Protein 4Q62 (pdb70)

B-factor: mean 26.32, std 17.48, range [6.38, 104.96]

Structure (mmCIF, N/CA/C/O backbone):
data_4Q62
#
_entry.id   4Q62
#
_cell.length_a   88.765
_cell.length_b   97.470
_cell.length_c   57.240
_cell.angle_alpha   90.00
_cell.angle_beta   112.54
_cell.angle_gamma   90.00
#
_symmetry.space_group_name_H-M   'C 1 2 1'
#
loop_
_entity.id
_entity.type
_entity.pdbx_description
1 polymer 'Leucine-rich repeat-and coiled coil-containing protein'
2 non-polymer 'SULFATE ION'
3 non-polymer 1,2-ETHANEDIOL
4 water w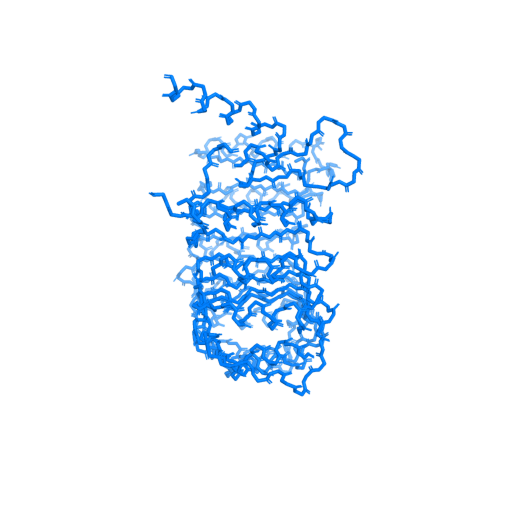ater
#
loop_
_atom_site.group_PDB
_atom_site.id
_atom_site.type_symbol
_atom_site.label_atom_id
_atom_site.label_alt_id
_atom_site.label_comp_id
_atom_site.label_asym_id
_atom_site.label_entity_id
_atom_site.label_seq_id
_atom_site.pdbx_PDB_ins_code
_atom_site.Cartn_x
_atom_site.Cartn_y
_atom_site.Cartn_z
_atom_site.occupancy
_atom_site.B_iso_or_equiv
_atom_site.auth_seq_id
_atom_site.auth_comp_id
_atom_site.auth_asym_id
_atom_site.auth_atom_id
_atom_site.pdbx_PDB_model_num
ATOM 1 N N . GLN A 1 6 ? -1.812 124.388 6.566 1.00 69.30 3 GLN A N 1
ATOM 2 C CA . GLN A 1 6 ? -1.245 125.047 5.392 1.00 71.34 3 GLN A CA 1
ATOM 3 C C . GLN A 1 6 ? -2.252 125.069 4.244 1.00 67.72 3 GLN A C 1
ATOM 4 O O . GLN A 1 6 ? -2.208 125.948 3.377 1.00 67.74 3 GLN A O 1
ATOM 10 N N . HIS A 1 7 ? -3.153 124.090 4.244 1.00 63.11 4 HIS A N 1
ATOM 11 C CA . HIS A 1 7 ? -4.260 124.066 3.298 1.00 59.47 4 HIS A CA 1
ATOM 12 C C . HIS A 1 7 ? -5.583 124.134 4.056 1.00 48.39 4 HIS A C 1
ATOM 13 O O . HIS A 1 7 ? -6.640 123.785 3.525 1.00 45.79 4 HIS A O 1
ATOM 20 N N . GLN A 1 8 ? -5.511 124.597 5.300 1.00 41.79 5 GLN A N 1
ATOM 21 C CA . GLN A 1 8 ? -6.676 124.635 6.174 1.00 36.63 5 GLN A CA 1
ATOM 22 C C . GLN A 1 8 ? -6.824 125.991 6.854 1.00 31.10 5 GLN A C 1
ATOM 23 O O . GLN A 1 8 ? -5.836 126.621 7.228 1.00 31.16 5 GLN A O 1
ATOM 29 N N . VAL A 1 9 ? -8.069 126.437 6.987 1.00 24.83 6 VAL A N 1
ATOM 30 C CA . VAL A 1 9 ? -8.415 127.563 7.841 1.00 20.37 6 VAL A CA 1
ATOM 31 C C . VAL A 1 9 ? -9.186 126.982 9.021 1.00 18.30 6 VAL A C 1
ATOM 32 O O . VAL A 1 9 ? -10.165 126.257 8.830 1.00 17.35 6 VAL A O 1
ATOM 36 N N . LYS A 1 10 ? -8.718 127.255 10.235 1.00 20.78 7 LYS A N 1
ATOM 37 C CA . LYS A 1 10 ? -9.367 126.744 11.439 1.00 23.68 7 LYS A CA 1
ATOM 38 C C . LYS A 1 10 ? -9.654 127.883 12.420 1.00 25.44 7 LYS A C 1
ATOM 39 O O . LYS A 1 10 ? -8.737 128.556 12.888 1.00 29.67 7 LYS A O 1
ATOM 45 N N . LEU A 1 11 ? -10.933 128.105 12.712 1.00 19.30 8 LEU A N 1
ATOM 46 C CA . LEU A 1 11 ? -11.347 129.236 13.526 1.00 22.50 8 LEU A CA 1
ATOM 47 C C . LEU A 1 11 ? -12.507 128.810 14.386 1.00 19.04 8 LEU A C 1
ATOM 48 O O . LEU A 1 11 ? -13.380 128.095 13.923 1.00 22.88 8 LEU A O 1
ATOM 53 N N . VAL A 1 12 ? -12.516 129.251 15.636 1.00 20.59 9 VAL A N 1
ATOM 54 C CA . VAL A 1 12 ? -13.715 129.163 16.454 1.00 21.02 9 VAL A CA 1
ATOM 55 C C . VAL A 1 12 ? -14.330 130.559 16.481 1.00 23.14 9 VAL A C 1
ATOM 56 O O . VAL A 1 12 ? -13.692 131.526 16.901 1.00 26.80 9 VAL A O 1
ATOM 60 N N . LEU A 1 13 ? -15.556 130.676 15.987 1.00 19.04 10 LEU A N 1
ATOM 61 C CA . LEU A 1 13 ? -16.230 131.966 15.974 1.00 17.76 10 LEU A CA 1
ATOM 62 C C . LEU A 1 13 ? -17.174 131.985 17.169 1.00 18.28 10 LEU A C 1
ATOM 63 O O . LEU A 1 13 ? -18.093 131.174 17.250 1.00 18.30 10 LEU A O 1
ATOM 68 N N . LYS A 1 14 ? -16.930 132.905 18.094 1.00 23.46 11 LYS A N 1
ATOM 69 C CA . LYS A 1 14 ? -17.543 132.852 19.424 1.00 29.31 11 LYS A CA 1
ATOM 70 C C . LYS A 1 14 ? -18.870 133.595 19.548 1.00 28.45 11 LYS A C 1
ATOM 71 O O . LYS A 1 14 ? -19.659 133.292 20.433 1.00 29.79 11 LYS A O 1
ATOM 77 N N . THR A 1 15 ? -19.105 134.568 18.672 1.00 22.54 12 THR A N 1
ATOM 78 C CA . THR A 1 15 ? -20.361 135.315 18.666 1.00 25.19 12 THR A CA 1
ATOM 79 C C . THR A 1 15 ? -20.976 135.370 17.267 1.00 28.29 12 THR A C 1
ATOM 80 O O . THR A 1 15 ? -20.277 135.206 16.257 1.00 25.37 12 THR A O 1
ATOM 84 N N . SER A 1 16 ? -22.283 135.613 17.212 1.00 27.02 13 SER A N 1
ATOM 85 C CA . SER A 1 16 ? -22.968 135.829 15.941 1.00 28.27 13 SER A CA 1
ATOM 86 C C . SER A 1 16 ? -22.322 136.975 15.181 1.00 26.42 13 SER A C 1
ATOM 87 O O . SER A 1 16 ? -22.204 136.939 13.951 1.00 24.51 13 SER A O 1
ATOM 90 N N . GLN A 1 17 ? -21.901 137.998 15.914 1.00 23.80 14 GLN A N 1
ATOM 91 C CA . GLN A 1 17 ? -21.287 139.156 15.273 1.00 26.30 14 GLN A CA 1
ATOM 92 C C . GLN A 1 17 ? -19.931 138.791 14.651 1.00 24.07 14 GLN A C 1
ATOM 93 O O . GLN A 1 17 ? -19.601 139.263 13.566 1.00 24.19 14 GLN A O 1
ATOM 99 N N . ASP A 1 18 ? -19.166 137.931 15.319 1.00 24.24 15 ASP A N 1
ATOM 100 C CA . ASP A 1 18 ? -17.923 137.412 14.737 1.00 26.09 15 ASP A CA 1
ATOM 101 C C . ASP A 1 18 ? -18.181 136.523 13.517 1.00 25.03 15 ASP A C 1
ATOM 102 O O . ASP A 1 18 ? -17.397 136.514 12.564 1.00 17.66 15 ASP A O 1
ATOM 107 N N . ILE A 1 19 ? -19.290 135.791 13.542 1.00 17.43 16 ILE A N 1
ATOM 108 C CA . ILE A 1 19 ? -19.715 135.020 12.380 1.00 19.84 16 ILE A CA 1
ATOM 109 C C . ILE A 1 19 ? -19.978 135.925 11.174 1.00 22.16 16 ILE A C 1
ATOM 110 O O . ILE A 1 19 ? -19.534 135.626 10.061 1.00 19.06 16 ILE A O 1
ATOM 115 N N . GLN A 1 20 ? -20.670 137.049 11.387 1.00 18.99 17 GLN A N 1
ATOM 116 C CA . GLN A 1 20 ? -20.918 137.972 10.284 1.00 20.02 17 GLN A CA 1
ATOM 117 C C . GLN A 1 20 ? -19.618 138.568 9.751 1.00 20.21 17 GLN A C 1
ATOM 118 O O . GLN A 1 20 ? -19.491 138.765 8.549 1.00 20.66 17 GLN A O 1
ATOM 124 N N . LEU A 1 21 ? -18.664 138.850 10.640 1.00 20.02 18 LEU A N 1
ATOM 125 C CA . LEU A 1 21 ? -17.356 139.361 10.218 1.00 20.28 18 LEU A CA 1
ATOM 126 C C . LEU A 1 21 ? -16.637 138.329 9.358 1.00 19.50 18 LEU A C 1
ATOM 127 O O . LEU A 1 21 ? -16.076 138.652 8.301 1.00 19.99 18 LEU A O 1
ATOM 132 N N . PHE A 1 22 ? -16.656 137.083 9.815 1.00 18.39 19 PHE A N 1
ATOM 133 C CA . PHE A 1 22 ? -16.074 135.999 9.039 1.00 17.67 19 PHE A CA 1
ATOM 134 C C . PHE A 1 22 ? -16.752 135.850 7.683 1.00 18.94 19 PHE A C 1
ATOM 135 O O . PHE A 1 22 ? -16.078 135.717 6.672 1.00 18.61 19 PHE A O 1
ATOM 143 N N . LEU A 1 23 ? -18.082 135.836 7.672 1.00 18.24 20 LEU A N 1
ATOM 144 C CA . LEU A 1 23 ? -18.833 135.732 6.424 1.00 18.81 20 LEU A CA 1
ATOM 145 C C . LEU A 1 23 ? -18.496 136.873 5.460 1.00 24.66 20 LEU A C 1
ATOM 146 O O . LEU A 1 23 ? -18.387 136.655 4.252 1.00 20.42 20 LEU A O 1
ATOM 151 N N . ASN A 1 24 ? -18.328 138.080 5.996 1.00 25.42 21 ASN A N 1
ATOM 152 C CA . ASN A 1 24 ? -17.900 139.218 5.188 1.00 28.13 21 ASN A CA 1
ATOM 153 C C . ASN A 1 24 ? -16.568 138.954 4.505 1.00 28.09 21 ASN A C 1
ATOM 154 O O . ASN A 1 24 ? -16.403 139.231 3.310 1.00 23.27 21 ASN A O 1
ATOM 159 N N . ALA A 1 25 ? -15.620 138.417 5.268 1.00 20.89 22 ALA A N 1
ATOM 160 C CA . ALA A 1 25 ? -14.304 138.090 4.731 1.00 25.90 22 ALA A CA 1
ATOM 161 C C . ALA A 1 25 ? -14.420 136.999 3.662 1.00 24.53 22 ALA A C 1
ATOM 162 O O . ALA A 1 25 ? -13.738 137.058 2.636 1.00 21.09 22 ALA A O 1
ATOM 164 N N . LEU A 1 26 ? -15.302 136.026 3.903 1.00 19.62 23 LEU A N 1
ATOM 165 C CA . LEU A 1 26 ? -15.528 134.913 2.973 1.00 24.94 23 LEU A CA 1
ATOM 166 C C . LEU A 1 26 ? -16.085 135.390 1.634 1.00 22.33 23 LEU A C 1
ATOM 167 O O . LEU A 1 26 ? -15.727 134.857 0.573 1.00 20.84 23 LEU A O 1
ATOM 172 N N A ARG A 1 27 ? -16.956 136.395 1.689 0.39 25.49 24 ARG A N 1
ATOM 173 N N B ARG A 1 27 ? -16.956 136.394 1.689 0.61 21.43 24 ARG A N 1
ATOM 174 C CA A ARG A 1 27 ? -17.647 136.889 0.501 0.39 27.91 24 ARG A CA 1
ATOM 175 C CA B ARG A 1 27 ? -17.650 136.889 0.505 0.61 27.78 24 ARG A CA 1
ATOM 176 C C A ARG A 1 27 ? -16.762 137.695 -0.448 0.39 29.17 24 ARG A C 1
ATOM 177 C C B ARG A 1 27 ? -16.785 137.739 -0.429 0.61 29.31 24 ARG A C 1
ATOM 178 O O A ARG A 1 27 ? -17.146 137.928 -1.595 0.39 30.20 24 ARG A O 1
ATOM 179 O O B ARG A 1 27 ? -17.206 138.045 -1.546 0.61 30.14 24 ARG A O 1
ATOM 194 N N . ASP A 1 28 ? -15.602 138.134 0.036 1.00 23.78 25 ASP A N 1
ATOM 195 C CA . ASP A 1 28 ? -14.675 138.944 -0.771 1.00 28.76 25 ASP A CA 1
ATOM 196 C C . ASP A 1 28 ? -14.365 138.239 -2.099 1.00 28.32 25 ASP A C 1
ATOM 197 O O . ASP A 1 28 ? -13.957 137.073 -2.093 1.00 24.50 25 ASP A O 1
ATOM 202 N N . SER A 1 29 ? -14.564 138.940 -3.223 1.00 27.07 26 SER A N 1
ATOM 203 C CA . SER A 1 29 ? -14.433 138.321 -4.551 1.00 31.52 26 SER A CA 1
ATOM 204 C C . SER A 1 29 ? -13.055 137.724 -4.780 1.00 33.10 26 SER A C 1
ATOM 205 O O . SER A 1 29 ? -12.909 136.778 -5.556 1.00 36.01 26 SER A O 1
ATOM 208 N N . ARG A 1 30 ? -12.053 138.292 -4.117 1.00 30.52 27 ARG A N 1
ATOM 209 C CA . ARG A 1 30 ? -10.667 137.871 -4.275 1.00 33.99 27 ARG A CA 1
ATOM 210 C C . ARG A 1 30 ? -10.424 136.436 -3.790 1.00 40.37 27 ARG A C 1
ATOM 211 O O . ARG A 1 30 ? -9.424 135.815 -4.169 1.00 44.26 27 ARG A O 1
ATOM 219 N N . ASN A 1 31 ? -11.345 135.906 -2.980 1.00 38.35 28 ASN A N 1
ATOM 220 C CA . ASN A 1 31 ? -11.258 134.523 -2.510 1.00 37.82 28 ASN A CA 1
ATOM 221 C C . ASN A 1 31 ? -11.810 133.498 -3.495 1.00 39.37 28 ASN A C 1
ATOM 222 O O . ASN A 1 31 ? -11.534 132.304 -3.369 1.00 35.19 28 ASN A O 1
ATOM 227 N N . HIS A 1 32 ? -12.606 133.951 -4.459 1.00 41.83 29 HIS A N 1
ATOM 228 C CA . HIS A 1 32 ? -13.285 133.028 -5.368 1.00 47.86 29 HIS A CA 1
ATOM 229 C C . HIS A 1 32 ? -12.326 132.053 -6.061 1.00 49.55 29 HIS A C 1
ATOM 230 O O . HIS A 1 32 ? -12.698 130.907 -6.342 1.00 46.40 29 HIS A O 1
ATOM 237 N N . GLY A 1 33 ? -11.089 132.493 -6.297 1.00 48.93 30 GLY A N 1
ATOM 238 C CA . GLY A 1 33 ? -10.117 131.674 -7.002 1.00 49.51 30 GLY A CA 1
ATOM 239 C C . GLY A 1 33 ? -9.180 130.812 -6.165 1.00 48.71 30 GLY A C 1
ATOM 240 O O . GLY A 1 33 ? -8.412 130.030 -6.727 1.00 49.95 30 GLY A O 1
ATOM 241 N N . ILE A 1 34 ? -9.232 130.939 -4.839 1.00 46.58 31 ILE A N 1
ATOM 242 C CA . ILE A 1 34 ? -8.306 130.207 -3.965 1.00 46.79 31 ILE A CA 1
ATOM 243 C C . ILE A 1 34 ? -8.284 128.704 -4.244 1.00 46.91 31 ILE A C 1
ATOM 244 O O . ILE A 1 34 ? -9.321 128.088 -4.501 1.00 44.14 31 ILE A O 1
ATOM 249 N N . SER A 1 35 ? -7.090 128.126 -4.197 1.00 47.90 32 SER A N 1
ATOM 250 C CA . SER A 1 35 ? -6.923 126.697 -4.424 1.00 49.70 32 SER A CA 1
ATOM 251 C C . SER A 1 35 ? -6.068 126.086 -3.321 1.00 47.81 32 SER A C 1
ATOM 252 O O . SER A 1 35 ? -6.197 124.898 -3.005 1.00 47.64 32 SER A O 1
ATOM 255 N N . SER A 1 36 ? -5.199 126.910 -2.739 1.00 45.55 33 SER A N 1
ATOM 256 C CA . SER A 1 36 ? -4.310 126.468 -1.674 1.00 45.45 33 SER A CA 1
ATOM 257 C C . SER A 1 36 ? -5.088 126.070 -0.422 1.00 43.98 33 SER A C 1
ATOM 258 O O . SER A 1 36 ? -4.741 125.107 0.259 1.00 46.04 33 SER A O 1
ATOM 261 N N . LEU A 1 37 ? -6.147 126.809 -0.125 1.00 41.38 34 LEU A N 1
ATOM 262 C CA . LEU A 1 37 ? -6.987 126.485 1.019 1.00 43.76 34 LEU A CA 1
ATOM 263 C C . LEU A 1 37 ? -8.141 125.600 0.564 1.00 38.74 34 LEU A C 1
ATOM 264 O O . LEU A 1 37 ? -9.018 126.038 -0.174 1.00 44.88 34 LEU A O 1
ATOM 269 N N . SER A 1 38 ? -8.131 124.344 0.988 1.00 28.80 35 SER A N 1
ATOM 270 C CA . SER A 1 38 ? -9.125 123.404 0.497 1.00 24.17 35 SER A CA 1
ATOM 271 C C . SER A 1 38 ? -10.053 122.926 1.609 1.00 21.14 35 SER A C 1
ATOM 272 O O . SER A 1 38 ? -11.016 122.203 1.345 1.00 22.94 35 SER A O 1
ATOM 275 N N . GLU A 1 39 ? -9.756 123.329 2.844 1.00 19.18 36 GLU A N 1
ATOM 276 C CA . GLU A 1 39 ? -10.547 122.906 4.000 1.00 17.74 36 GLU A CA 1
ATOM 277 C C . GLU A 1 39 ? -10.818 124.034 4.987 1.00 18.53 36 GLU A C 1
ATOM 278 O O . GLU A 1 39 ? -9.920 124.810 5.335 1.00 18.77 36 GLU A O 1
ATOM 284 N N . LEU A 1 40 ? -12.062 124.101 5.447 1.00 14.08 37 LEU A N 1
ATOM 285 C CA . LEU A 1 40 ? -12.474 125.094 6.424 1.00 13.21 37 LEU A CA 1
ATOM 286 C C . LEU A 1 40 ? -12.983 124.352 7.642 1.00 12.16 37 LEU A C 1
ATOM 287 O O . LEU A 1 40 ? -13.849 123.482 7.527 1.00 12.71 37 LEU A O 1
ATOM 292 N N . ASP A 1 41 ? -12.421 124.677 8.803 1.00 11.00 38 ASP A N 1
ATOM 293 C CA . ASP A 1 41 ? -12.779 124.026 10.060 1.00 13.40 38 ASP A CA 1
ATOM 294 C C . ASP A 1 41 ? -13.332 125.073 11.007 1.00 11.91 38 ASP A C 1
ATOM 295 O O . ASP A 1 41 ? -12.577 125.871 11.553 1.00 13.42 38 ASP A O 1
ATOM 300 N N . LEU A 1 42 ? -14.645 125.058 11.203 1.00 10.86 39 LEU A N 1
ATOM 301 C CA . LEU A 1 42 ? -15.298 125.998 12.101 1.00 10.95 39 LEU A CA 1
ATOM 302 C C . LEU A 1 42 ? -15.850 125.276 13.323 1.00 13.94 39 LEU A C 1
ATOM 303 O O . LEU A 1 42 ? -16.823 125.726 13.927 1.00 13.34 39 LEU A O 1
ATOM 308 N N . SER A 1 43 ? -15.224 124.156 13.683 1.00 11.64 40 SER A N 1
ATOM 309 C CA . SER A 1 43 ? -15.670 123.360 14.822 1.00 12.54 40 SER A CA 1
ATOM 310 C C . SER A 1 43 ? -15.775 124.211 16.090 1.00 13.39 40 SER A C 1
ATOM 311 O O . SER A 1 43 ? -15.003 125.152 16.268 1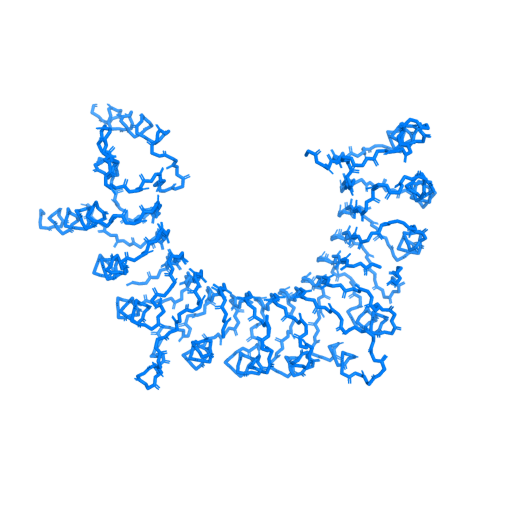.00 14.88 40 SER A O 1
ATOM 314 N N . ASP A 1 44 ? -16.745 123.866 16.937 1.00 11.94 41 ASP A N 1
ATOM 315 C CA . ASP A 1 44 ? -17.067 124.572 18.191 1.00 17.83 41 ASP A CA 1
ATOM 316 C C . ASP A 1 44 ? -17.827 125.890 18.011 1.00 18.73 41 ASP A C 1
ATOM 317 O O . ASP A 1 44 ? -18.117 126.581 18.987 1.00 20.63 41 ASP A O 1
ATOM 322 N N . THR A 1 45 ? -18.147 126.239 16.770 1.00 16.97 42 THR A N 1
ATOM 323 C CA . THR A 1 45 ? -18.930 127.446 16.502 1.00 18.76 42 THR A CA 1
ATOM 324 C C . THR A 1 45 ? -20.430 127.114 16.595 1.00 21.04 42 THR A C 1
ATOM 325 O O . THR A 1 45 ? -20.869 126.089 16.081 1.00 19.40 42 THR A O 1
ATOM 329 N N A ARG A 1 46 ? -21.211 127.974 17.245 0.58 18.33 43 ARG A N 1
ATOM 330 N N B ARG A 1 46 ? -21.198 127.969 17.262 0.42 18.80 43 ARG A N 1
ATOM 331 C CA A ARG A 1 46 ? -22.659 127.766 17.334 0.58 20.98 43 ARG A CA 1
ATOM 332 C CA B ARG A 1 46 ? -22.644 127.796 17.324 0.42 21.06 43 ARG A CA 1
ATOM 333 C C A ARG A 1 46 ? -23.411 128.660 16.346 0.58 23.03 43 ARG A C 1
ATOM 334 C C B ARG A 1 46 ? -23.300 128.665 16.258 0.42 23.03 43 ARG A C 1
ATOM 335 O O A ARG A 1 46 ? -23.409 129.883 16.475 0.58 25.73 43 ARG A O 1
ATOM 336 O O B ARG A 1 46 ? -23.113 129.881 16.235 0.42 25.38 43 ARG A O 1
ATOM 351 N N . PHE A 1 47 ? -24.059 128.037 15.369 1.00 22.62 44 PHE A N 1
ATOM 352 C CA . PHE A 1 47 ? -24.672 128.751 14.253 1.00 24.48 44 PHE A CA 1
ATOM 353 C C . PHE A 1 47 ? -26.178 128.891 14.411 1.00 30.01 44 PHE A C 1
ATOM 354 O O . PHE A 1 47 ? -26.817 128.057 15.046 1.00 31.34 44 PHE A O 1
ATOM 362 N N . THR A 1 48 ? -26.752 129.928 13.806 1.00 35.94 45 THR A N 1
ATOM 363 C CA . THR A 1 48 ? -28.188 129.907 13.538 1.00 41.58 45 THR A CA 1
ATOM 364 C C . THR A 1 48 ? -28.435 129.328 12.143 1.00 44.34 45 THR A C 1
ATOM 365 O O . THR A 1 48 ? -27.484 129.075 11.395 1.00 37.85 45 THR A O 1
ATOM 369 N N . ASN A 1 49 ? -29.702 129.113 11.795 1.00 48.16 46 ASN A N 1
ATOM 370 C CA . ASN A 1 49 ? -30.029 128.518 10.507 1.00 48.42 46 ASN A CA 1
ATOM 371 C C . ASN A 1 49 ? -29.609 129.427 9.365 1.00 43.87 46 ASN A C 1
ATOM 372 O O . ASN A 1 49 ? -29.042 128.973 8.364 1.00 35.67 46 ASN A O 1
ATOM 377 N N . GLN A 1 50 ? -29.877 130.717 9.531 1.00 43.71 47 GLN A N 1
ATOM 378 C CA . GLN A 1 50 ? -29.567 131.685 8.491 1.00 42.64 47 GLN A CA 1
ATOM 379 C C . GLN A 1 50 ? -28.058 131.910 8.353 1.00 33.44 47 GLN A C 1
ATOM 380 O O . GLN A 1 50 ? -27.556 132.063 7.241 1.00 28.59 47 GLN A O 1
ATOM 386 N N . GLU A 1 51 ? -27.342 131.914 9.477 1.00 28.59 48 GLU A N 1
ATOM 387 C CA . GLU A 1 51 ? -25.882 131.993 9.454 1.00 25.29 48 GLU A CA 1
ATOM 388 C C . GLU A 1 51 ? -25.313 130.826 8.657 1.00 20.44 48 GLU A C 1
ATOM 389 O O . GLU A 1 51 ? -24.374 130.982 7.872 1.00 20.31 48 GLU A O 1
ATOM 395 N N . LEU A 1 52 ? -25.911 129.660 8.846 1.00 17.10 49 LEU A N 1
ATOM 396 C CA . LEU A 1 52 ? -25.447 128.457 8.184 1.00 20.91 49 LEU A CA 1
ATOM 397 C C . LEU A 1 52 ? -25.804 128.504 6.705 1.00 21.87 49 LEU A C 1
ATOM 398 O O . LEU A 1 52 ? -24.991 128.151 5.847 1.00 23.07 49 LEU A O 1
ATOM 403 N N . SER A 1 53 ? -27.017 128.959 6.406 1.00 26.50 50 SER A N 1
ATOM 404 C CA . SER A 1 53 ? -27.443 129.104 5.023 1.00 27.93 50 SER A CA 1
ATOM 405 C C . SER A 1 53 ? -26.521 130.092 4.318 1.00 26.02 50 SER A C 1
ATOM 406 O O . SER A 1 53 ? -26.079 129.844 3.194 1.00 27.48 50 SER A O 1
ATOM 409 N N . ASP A 1 54 ? -26.218 131.199 4.994 1.00 19.85 51 ASP A N 1
ATOM 410 C CA . ASP A 1 54 ? -25.284 132.202 4.468 1.00 20.16 51 ASP A CA 1
ATOM 411 C C . ASP A 1 54 ? -23.867 131.640 4.268 1.00 19.05 51 ASP A C 1
ATOM 412 O O . ASP A 1 54 ? -23.179 131.987 3.305 1.00 19.78 51 ASP A O 1
ATOM 417 N N . LEU A 1 55 ? -23.443 130.762 5.169 1.00 18.27 52 LEU A N 1
ATOM 418 C CA . LEU A 1 55 ? -22.156 130.094 5.014 1.00 16.82 52 LEU A CA 1
ATOM 419 C C . LEU A 1 55 ? -22.145 129.259 3.734 1.00 17.21 52 LEU A C 1
ATOM 420 O O . LEU A 1 55 ? -21.200 129.317 2.947 1.00 17.31 52 LEU A O 1
ATOM 425 N N . VAL A 1 56 ? -23.209 128.488 3.542 1.00 17.99 53 VAL A N 1
ATOM 426 C CA . VAL A 1 56 ? -23.382 127.647 2.365 1.00 17.58 53 VAL A CA 1
ATOM 427 C C . VAL A 1 56 ? -23.358 128.472 1.079 1.00 18.89 53 VAL A C 1
ATOM 428 O O . VAL A 1 56 ? -22.716 128.102 0.093 1.00 20.61 53 VAL A O 1
ATOM 432 N N . THR A 1 57 ? -24.042 129.605 1.101 1.00 24.26 54 THR A N 1
ATOM 433 C CA . THR A 1 57 ? -24.055 130.491 -0.056 1.00 26.06 54 THR A CA 1
ATOM 434 C C . THR A 1 57 ? -22.663 131.038 -0.381 1.00 21.15 54 THR A C 1
ATOM 435 O O . THR A 1 57 ? -22.259 131.061 -1.541 1.00 25.04 54 THR A O 1
ATOM 439 N N . ALA A 1 58 ? -21.918 131.447 0.639 1.00 20.26 55 ALA A N 1
ATOM 440 C CA . ALA A 1 58 ? -20.556 131.929 0.420 1.00 20.15 55 ALA A CA 1
ATOM 441 C C . ALA A 1 58 ? -19.623 130.821 -0.080 1.00 21.01 55 ALA A C 1
ATOM 442 O O . ALA A 1 58 ? -18.829 131.042 -0.996 1.00 21.72 55 ALA A O 1
ATOM 444 N N . LEU A 1 59 ? -19.735 129.630 0.511 1.00 19.18 56 LEU A N 1
ATOM 445 C CA . LEU A 1 59 ? -18.884 128.503 0.134 1.00 18.63 56 LEU A CA 1
ATOM 446 C C . LEU A 1 59 ? -19.158 128.067 -1.299 1.00 18.68 56 LEU A C 1
ATOM 447 O O . LEU A 1 59 ? -18.245 127.686 -2.033 1.00 21.71 56 LEU A O 1
ATOM 452 N N . ASN A 1 60 ? -20.420 128.140 -1.699 1.00 19.51 57 ASN A N 1
ATOM 453 C CA . ASN A 1 60 ? -20.807 127.772 -3.048 1.00 26.21 57 ASN A CA 1
ATOM 454 C C . ASN A 1 60 ? -20.200 128.668 -4.129 1.00 27.72 57 ASN A C 1
ATOM 455 O O . ASN A 1 60 ? -20.200 128.309 -5.306 1.00 29.70 57 ASN A O 1
ATOM 460 N N . ASN A 1 61 ? -19.677 129.828 -3.735 1.00 24.30 58 ASN A N 1
ATOM 461 C CA . ASN A 1 61 ? -18.938 130.662 -4.675 1.00 25.53 58 ASN A CA 1
ATOM 462 C C . ASN A 1 61 ? -17.425 130.424 -4.614 1.00 26.33 58 ASN A C 1
ATOM 463 O O . ASN A 1 61 ? -16.656 131.095 -5.297 1.00 23.53 58 ASN A O 1
ATOM 468 N N . ILE A 1 62 ? -17.005 129.453 -3.810 1.00 26.36 59 ILE A N 1
ATOM 469 C CA . ILE A 1 62 ? -15.586 129.153 -3.635 1.00 24.41 59 ILE A CA 1
ATOM 470 C C . ILE A 1 62 ? -15.316 127.673 -3.917 1.00 24.35 59 ILE A C 1
ATOM 471 O O . ILE A 1 62 ? -15.261 126.855 -2.988 1.00 19.81 59 ILE A O 1
ATOM 476 N N . PRO A 1 63 ? -15.148 127.328 -5.206 1.00 24.66 60 PRO A N 1
ATOM 477 C CA . PRO A 1 63 ? -15.014 125.935 -5.654 1.00 25.00 60 PRO A CA 1
ATOM 478 C C . PRO A 1 63 ? -13.801 125.246 -5.040 1.00 19.73 60 PRO A C 1
ATOM 479 O O . PRO A 1 63 ? -13.804 124.029 -4.906 1.00 22.75 60 PRO A O 1
ATOM 483 N N . GLY A 1 64 ? -12.781 126.012 -4.667 1.00 23.50 61 GLY A N 1
ATOM 484 C CA . GLY A 1 64 ? -11.560 125.432 -4.133 1.00 25.00 61 GLY A CA 1
ATOM 485 C C . GLY A 1 64 ? -11.696 124.816 -2.747 1.00 24.07 61 GLY A C 1
ATOM 486 O O . GLY A 1 64 ? -10.878 123.987 -2.345 1.00 22.06 61 GLY A O 1
ATOM 487 N N . ILE A 1 65 ? -12.714 125.217 -1.997 1.00 16.95 62 ILE A N 1
ATOM 488 C CA . ILE A 1 65 ? -12.924 124.612 -0.677 1.00 15.62 62 ILE A CA 1
ATOM 489 C C . ILE A 1 65 ? -13.739 123.344 -0.840 1.00 18.15 62 ILE A C 1
ATOM 490 O O . ILE A 1 65 ? -14.902 123.391 -1.239 1.00 15.56 62 ILE A O 1
ATOM 495 N N . LYS A 1 66 ? -13.112 122.210 -0.534 1.00 14.52 63 LYS A N 1
ATOM 496 C CA . LYS A 1 66 ? -13.700 120.902 -0.802 1.00 17.06 63 LYS A CA 1
ATOM 497 C C . LYS A 1 66 ? -14.055 120.168 0.477 1.00 16.47 63 LYS A C 1
ATOM 498 O O . LYS A 1 66 ? -14.742 119.151 0.439 1.00 14.08 63 LYS A O 1
ATOM 504 N N . SER A 1 67 ? -13.552 120.672 1.598 1.00 12.50 64 SER A N 1
ATOM 505 C CA . SER A 1 67 ? -13.708 120.007 2.875 1.00 12.48 64 SER A CA 1
ATOM 506 C C . SER A 1 67 ? -14.201 120.980 3.948 1.00 12.34 64 SER A C 1
ATOM 507 O O . SER A 1 67 ? -13.664 122.075 4.100 1.00 11.57 64 SER A O 1
ATOM 510 N N . LEU A 1 68 ? -15.227 120.569 4.684 1.00 11.39 65 LEU A N 1
ATOM 511 C CA . LEU A 1 68 ? -15.816 121.413 5.720 1.00 10.65 65 LEU A CA 1
ATOM 512 C C . LEU A 1 68 ? -15.974 120.616 7.007 1.00 9.90 65 LEU A C 1
ATOM 513 O O . LEU A 1 68 ? -16.567 119.522 7.009 1.00 11.82 65 LEU A O 1
ATOM 518 N N . ARG A 1 69 ? -15.415 121.148 8.091 1.00 9.70 66 ARG A N 1
ATOM 519 C CA . ARG A 1 69 ? -15.536 120.529 9.416 1.00 15.24 66 ARG A CA 1
ATOM 520 C C . ARG A 1 69 ? -16.372 121.403 10.339 1.00 11.85 66 ARG A C 1
ATOM 521 O O . ARG A 1 69 ? -16.048 122.578 10.566 1.00 9.70 66 ARG A O 1
ATOM 529 N N . LEU A 1 70 ? -17.436 120.818 10.869 1.00 9.18 67 LEU A N 1
ATOM 530 C CA . LEU A 1 70 ? -18.325 121.490 11.797 1.00 11.44 67 LEU A CA 1
ATOM 531 C C . LEU A 1 70 ? -18.570 120.582 12.996 1.00 14.02 67 LEU A C 1
ATOM 532 O O . LEU A 1 70 ? -19.717 120.254 13.310 1.00 11.36 67 LEU A O 1
ATOM 537 N N . ASP A 1 71 ? -17.491 120.173 13.656 1.00 9.63 68 ASP A N 1
ATOM 538 C CA . ASP A 1 71 ? -17.600 119.298 14.813 1.00 10.57 68 ASP A CA 1
ATOM 539 C C . ASP A 1 71 ? -18.018 120.100 16.049 1.00 11.82 68 ASP A C 1
ATOM 540 O O . ASP A 1 71 ? -17.573 121.226 16.234 1.00 10.35 68 ASP A O 1
ATOM 545 N N . SER A 1 72 ? -18.872 119.518 16.885 1.00 11.00 69 SER A N 1
ATOM 546 C CA . SER A 1 72 ? -19.278 120.150 18.141 1.00 15.35 69 SER A CA 1
ATOM 547 C C . SER A 1 72 ? -19.888 121.526 17.919 1.00 12.90 69 SER A C 1
ATOM 548 O O . SER A 1 72 ? -19.558 122.462 18.633 1.00 11.93 69 SER A O 1
ATOM 551 N N . CYS A 1 73 ? -20.756 121.646 16.921 1.00 13.07 70 CYS A N 1
ATOM 552 C CA . CYS A 1 73 ? -21.364 122.927 16.581 1.00 12.76 70 CYS A CA 1
ATOM 553 C C . CYS A 1 73 ? -22.841 122.977 16.969 1.00 14.66 70 CYS A C 1
ATOM 554 O O . CYS A 1 73 ? -23.557 123.882 16.558 1.00 14.29 70 CYS A O 1
ATOM 557 N N . GLY A 1 74 ? -23.308 121.995 17.735 1.00 12.60 71 GLY A N 1
ATOM 558 C CA . GLY A 1 74 ? -24.699 121.997 18.165 1.00 13.75 71 GLY A CA 1
ATOM 559 C C . GLY A 1 74 ? -25.684 121.774 17.028 1.00 15.88 71 GLY A C 1
ATOM 560 O O . GLY A 1 74 ? -26.854 122.141 17.142 1.00 16.54 71 GLY A O 1
ATOM 561 N N . LEU A 1 75 ? -25.226 121.135 15.947 1.00 12.85 72 LEU A N 1
ATOM 562 C CA . LEU A 1 75 ? -26.028 120.996 14.728 1.00 12.32 72 LEU A CA 1
ATOM 563 C C . LEU A 1 75 ? -27.168 119.990 14.848 1.00 15.44 72 LEU A C 1
ATOM 564 O O . LEU A 1 75 ? -27.028 118.951 15.501 1.00 15.20 72 LEU A O 1
ATOM 569 N N . LYS A 1 76 ? -28.290 120.309 14.205 1.00 17.57 73 LYS A N 1
ATOM 570 C CA . LYS A 1 76 ? -29.485 119.466 14.222 1.00 18.32 73 LYS A CA 1
ATOM 571 C C . LYS A 1 76 ? -29.807 118.956 12.829 1.00 18.24 73 LYS A C 1
ATOM 572 O O . LYS A 1 76 ? -29.168 119.357 11.857 1.00 17.28 73 LYS A O 1
ATOM 578 N N . ASP A 1 77 ? -30.804 118.082 12.723 1.00 16.50 74 ASP A N 1
ATOM 579 C CA . ASP A 1 77 ? -31.197 117.560 11.419 1.00 15.68 74 ASP A CA 1
ATOM 580 C C . ASP A 1 77 ? -31.545 118.680 10.435 1.00 16.51 74 ASP A C 1
ATOM 581 O O . ASP A 1 77 ? -31.169 118.618 9.265 1.00 19.04 74 ASP A O 1
ATOM 586 N N . SER A 1 78 ? -32.245 119.705 10.909 1.00 24.54 75 SER A N 1
ATOM 587 C CA . SER A 1 78 ? -32.596 120.839 10.045 1.00 24.46 75 SER A CA 1
ATOM 588 C C . SER A 1 78 ? -31.355 121.510 9.459 1.00 21.70 75 SER A C 1
ATOM 589 O O . SER A 1 78 ? -31.374 121.991 8.330 1.00 21.79 75 SER A O 1
ATOM 592 N N . ASP A 1 79 ? -30.272 121.518 10.227 1.00 18.64 76 ASP A N 1
ATOM 593 C CA . ASP A 1 79 ? -29.006 122.071 9.761 1.00 19.03 76 ASP A CA 1
ATOM 594 C C . ASP A 1 79 ? -28.399 121.266 8.622 1.00 22.13 76 ASP A C 1
ATOM 595 O O . ASP A 1 79 ? -27.810 121.837 7.699 1.00 21.48 76 ASP A O 1
ATOM 600 N N . THR A 1 80 ? -28.539 119.943 8.676 1.00 19.64 77 THR A N 1
ATOM 601 C CA . THR A 1 80 ? -27.997 119.112 7.606 1.00 16.84 77 THR A CA 1
ATOM 602 C C . THR A 1 80 ? -28.730 119.359 6.291 1.00 17.43 77 THR A C 1
ATOM 603 O O . THR A 1 80 ? -28.142 119.251 5.216 1.00 18.84 77 THR A O 1
ATOM 607 N N . VAL A 1 81 ? -30.013 119.697 6.374 1.00 21.27 78 VAL A N 1
ATOM 608 C CA . VAL A 1 81 ? -30.761 120.098 5.181 1.00 22.40 78 VAL A CA 1
ATOM 609 C C . VAL A 1 81 ? -30.093 121.295 4.488 1.00 24.44 78 VAL A C 1
ATOM 610 O O . VAL A 1 81 ? -29.932 121.312 3.262 1.00 24.47 78 VAL A O 1
ATOM 614 N N . GLU A 1 82 ? -29.685 122.284 5.278 1.00 20.37 79 GLU A N 1
ATOM 615 C CA . GLU A 1 82 ? -28.976 123.438 4.733 1.00 21.95 79 GLU A CA 1
ATOM 616 C C . GLU A 1 82 ? -27.649 123.035 4.117 1.00 20.42 79 GLU A C 1
ATOM 617 O O . GLU A 1 82 ? -27.299 123.485 3.027 1.00 19.25 79 GLU A O 1
ATOM 623 N N . LEU A 1 83 ? -26.911 122.191 4.831 1.00 15.90 80 LEU A N 1
ATOM 624 C CA . LEU A 1 83 ? -25.574 121.785 4.409 1.00 18.73 80 LEU A CA 1
ATOM 625 C C . LEU A 1 83 ? -25.599 120.916 3.153 1.00 19.27 80 LEU A C 1
ATOM 626 O O . LEU A 1 83 ? -24.627 120.886 2.386 1.00 18.32 80 LEU A O 1
ATOM 631 N N . SER A 1 84 ? -26.708 120.212 2.935 1.00 18.55 81 SER A N 1
ATOM 632 C CA . SER A 1 84 ? -26.845 119.376 1.741 1.00 21.47 81 SER A CA 1
ATOM 633 C C . SER A 1 84 ? -26.923 120.219 0.461 1.00 23.94 81 SER A C 1
ATOM 634 O O . SER A 1 84 ? -26.827 119.694 -0.654 1.00 24.49 81 SER A O 1
ATOM 637 N N . LYS A 1 85 ? -27.084 121.527 0.624 1.00 21.19 82 LYS A N 1
ATOM 638 C CA . LYS A 1 85 ? -27.120 122.428 -0.516 1.00 23.23 82 LYS A CA 1
ATOM 639 C C . LYS A 1 85 ? -25.731 122.914 -0.949 1.00 21.23 82 LYS A C 1
ATOM 640 O O . LYS A 1 85 ? -25.618 123.710 -1.875 1.00 23.97 82 LYS A O 1
ATOM 646 N N . LEU A 1 86 ? -24.681 122.447 -0.280 1.00 18.63 83 LEU A N 1
ATOM 647 C CA . LEU A 1 86 ? -23.315 122.775 -0.693 1.00 19.07 83 LEU A CA 1
ATOM 648 C C . LEU A 1 86 ? -22.969 122.057 -2.003 1.00 23.21 83 LEU A C 1
ATOM 649 O O . LEU A 1 86 ? -23.166 120.839 -2.119 1.00 23.95 83 LEU A O 1
ATOM 654 N N . THR A 1 87 ? -22.444 122.809 -2.972 1.00 21.71 84 THR A N 1
ATOM 655 C CA . THR A 1 87 ? -22.214 122.294 -4.324 1.00 23.84 84 THR A CA 1
ATOM 656 C C . THR A 1 87 ? -20.769 121.868 -4.619 1.00 22.38 84 THR A C 1
ATOM 657 O O . THR A 1 87 ? -20.517 121.249 -5.638 1.00 25.41 84 THR A O 1
ATOM 661 N N . HIS A 1 88 ? -19.825 122.196 -3.742 1.00 24.99 85 HIS A N 1
ATOM 662 C CA . HIS A 1 88 ? -18.417 121.879 -3.994 1.00 18.04 85 HIS A CA 1
ATOM 663 C C . HIS A 1 88 ? -17.795 121.018 -2.899 1.00 20.68 85 HIS A C 1
ATOM 664 O O . HIS A 1 88 ? -16.728 120.424 -3.089 1.00 21.87 85 HIS A O 1
ATOM 671 N N . ILE A 1 89 ? -18.458 120.956 -1.753 1.00 19.19 86 ILE A N 1
ATOM 672 C CA . ILE A 1 89 ? -17.943 120.198 -0.618 1.00 14.39 86 ILE A CA 1
ATOM 673 C C . ILE A 1 89 ? -18.043 118.701 -0.863 1.00 16.16 86 ILE A C 1
ATOM 674 O O . ILE A 1 89 ? -19.128 118.177 -1.122 1.00 14.53 86 ILE A O 1
ATOM 679 N N . LYS A 1 90 ? -16.902 118.022 -0.777 1.00 13.66 87 LYS A N 1
ATOM 680 C CA . LYS A 1 90 ? -16.859 116.569 -0.918 1.00 13.42 87 LYS A CA 1
ATOM 681 C C . LYS A 1 90 ? -16.605 115.845 0.399 1.00 15.51 87 LYS A C 1
ATOM 682 O O . LYS A 1 90 ? -16.868 114.650 0.499 1.00 12.73 87 LYS A O 1
ATOM 688 N N . LYS A 1 91 ? -16.071 116.560 1.389 1.00 12.99 88 LYS A N 1
ATOM 689 C CA . LYS A 1 91 ? -15.801 115.970 2.702 1.00 14.10 88 LYS A CA 1
ATOM 690 C C . LYS A 1 91 ? -16.479 116.801 3.772 1.00 12.16 88 LYS A C 1
ATOM 691 O O . LYS A 1 91 ? -16.240 117.997 3.874 1.00 10.54 88 LYS A O 1
ATOM 697 N N . LEU A 1 92 ? -17.317 116.153 4.571 1.00 11.27 89 LEU A N 1
ATOM 698 C CA . LEU A 1 92 ? -18.095 116.856 5.570 1.00 11.86 89 LEU A CA 1
ATOM 699 C C . LEU A 1 92 ? -17.949 116.144 6.909 1.00 12.66 89 LEU A C 1
ATOM 700 O O . LEU A 1 92 ? -18.266 114.953 7.040 1.00 10.34 89 LEU A O 1
ATOM 705 N N . SER A 1 93 ? -17.446 116.866 7.901 1.00 8.78 90 SER A N 1
ATOM 706 C CA . SER A 1 93 ? -17.308 116.299 9.234 1.00 11.97 90 SER A CA 1
ATOM 707 C C . SER A 1 93 ? -18.309 116.965 10.183 1.00 11.23 90 SER A C 1
ATOM 708 O O . SER A 1 93 ? -18.343 118.202 10.320 1.00 10.29 90 SER A O 1
ATOM 711 N N . LEU A 1 94 ? -19.142 116.139 10.806 1.00 8.30 91 LEU A N 1
ATOM 712 C CA . LEU A 1 94 ? -20.211 116.608 11.687 1.00 8.58 91 LEU A CA 1
ATOM 713 C C . LEU A 1 94 ? -20.176 115.879 13.024 1.00 11.25 91 LEU A C 1
ATOM 714 O O . LEU A 1 94 ? -21.223 115.519 13.575 1.00 8.57 91 LEU A O 1
ATOM 719 N N . LYS A 1 95 ? -18.973 115.674 13.551 1.00 7.95 92 LYS A N 1
ATOM 720 C CA . LYS A 1 95 ? -18.813 114.934 14.806 1.00 7.83 92 LYS A CA 1
ATOM 721 C C . LYS A 1 95 ? -19.408 115.697 15.998 1.00 10.05 92 LYS A C 1
ATOM 722 O O . LYS A 1 95 ? -19.404 116.940 16.012 1.00 12.15 92 LYS A O 1
ATOM 728 N N . SER A 1 96 ? -19.917 114.946 16.977 1.00 10.24 93 SER A N 1
ATOM 729 C CA . SER A 1 96 ? -20.342 115.497 18.264 1.00 11.50 93 SER A CA 1
ATOM 730 C C . SER A 1 96 ? -21.430 116.558 18.122 1.00 13.36 93 SER A C 1
ATOM 731 O O . SER A 1 96 ? -21.397 117.587 18.790 1.00 13.38 93 SER A O 1
ATOM 734 N N . ASN A 1 97 ? -22.387 116.303 17.242 1.00 11.83 94 ASN A N 1
ATOM 735 C CA . ASN A 1 97 ? -23.525 117.195 17.094 1.00 12.17 94 ASN A CA 1
ATOM 736 C C . ASN A 1 97 ? -24.811 116.587 17.656 1.00 15.43 94 ASN A C 1
ATOM 737 O O . ASN A 1 97 ? -24.761 115.612 18.412 1.00 15.86 94 ASN A O 1
ATOM 742 N N . TYR A 1 98 ? -25.958 117.141 17.286 1.00 11.43 95 TYR A N 1
ATOM 743 C CA . TYR A 1 98 ? -27.233 116.673 17.823 1.00 12.23 95 TYR A CA 1
ATOM 744 C C . TYR A 1 98 ? -28.119 116.119 16.722 1.00 16.41 95 TYR A C 1
ATOM 745 O O . TYR A 1 98 ? -29.336 116.314 16.739 1.00 19.46 95 TYR A O 1
ATOM 754 N N . LEU A 1 99 ? -27.513 115.426 15.763 1.00 15.12 96 LEU A N 1
ATOM 755 C CA . LEU A 1 99 ? -28.273 114.822 14.676 1.00 15.45 96 LEU A CA 1
ATOM 756 C C . LEU A 1 99 ? -29.121 113.695 15.251 1.00 17.19 96 LEU A C 1
ATOM 757 O O . LEU A 1 99 ? -28.706 113.026 16.191 1.00 15.61 96 LEU A O 1
ATOM 762 N N . LYS A 1 100 ? -30.303 113.486 14.685 1.00 18.30 97 LYS A N 1
ATOM 763 C CA . LYS A 1 100 ? -31.220 112.494 15.225 1.00 20.58 97 LYS A CA 1
ATOM 764 C C . LYS A 1 100 ? -31.706 111.525 14.162 1.00 21.24 97 LYS A C 1
ATOM 765 O O . LYS A 1 100 ? -30.906 110.786 13.575 1.00 22.29 97 LYS A O 1
ATOM 771 N N . ASN A 1 101 ? -33.006 111.532 13.892 1.00 23.45 98 ASN A N 1
ATOM 772 C CA . ASN A 1 101 ? -33.578 110.493 13.040 1.00 28.51 98 ASN A CA 1
ATOM 773 C C . ASN A 1 101 ? -33.818 110.869 11.581 1.00 27.36 98 ASN A C 1
ATOM 774 O O . ASN A 1 101 ? -34.122 110.005 10.762 1.00 28.04 98 ASN A O 1
ATOM 779 N N . ARG A 1 102 ? -33.671 112.146 11.244 1.00 24.22 99 ARG A N 1
ATOM 780 C CA . ARG A 1 102 ? -33.904 112.558 9.866 1.00 23.90 99 ARG A CA 1
ATOM 781 C C . ARG A 1 102 ? -32.837 113.471 9.239 1.00 20.85 99 ARG A C 1
ATOM 782 O O . ARG A 1 102 ? -33.196 114.417 8.549 1.00 22.04 99 ARG A O 1
ATOM 790 N N . PRO A 1 103 ? -31.533 113.188 9.448 1.00 19.47 100 PRO A N 1
ATOM 791 C CA . PRO A 1 103 ? -30.588 114.088 8.776 1.00 18.05 100 PRO A CA 1
ATOM 792 C C . PRO A 1 103 ? -30.530 113.778 7.292 1.00 23.12 100 PRO A C 1
ATOM 793 O O . PRO A 1 103 ? -30.951 112.704 6.862 1.00 22.16 100 PRO A O 1
ATOM 805 N N . PHE A 1 105 ? -28.148 114.253 3.530 1.00 21.87 102 PHE A N 1
ATOM 806 C CA . PHE A 1 105 ? -26.802 114.485 3.024 1.00 20.67 102 PHE A CA 1
ATOM 807 C C . PHE A 1 105 ? -26.787 114.555 1.505 1.00 24.95 102 PHE A C 1
ATOM 808 O O . PHE A 1 105 ? -27.491 113.798 0.825 1.00 26.21 102 PHE A O 1
ATOM 816 N N . ASN A 1 106 ? -25.978 115.466 0.976 1.00 21.42 103 ASN A N 1
ATOM 817 C CA . ASN A 1 106 ? -25.766 115.539 -0.462 1.00 22.53 103 ASN A CA 1
ATOM 818 C C . ASN A 1 106 ? -25.131 114.252 -0.986 1.00 22.83 103 ASN A C 1
ATOM 819 O O . ASN A 1 106 ? -24.192 113.730 -0.392 1.00 23.43 103 ASN A O 1
ATOM 824 N N . SER A 1 107 ? -25.630 113.758 -2.115 1.00 24.89 104 SER A N 1
ATOM 825 C CA . SER A 1 107 ? -25.182 112.471 -2.638 1.00 23.26 104 SER A CA 1
ATOM 826 C C . SER A 1 107 ? -23.774 112.550 -3.227 1.00 20.58 104 SER A C 1
ATOM 827 O O . SER A 1 107 ? -23.151 111.521 -3.489 1.00 18.91 104 SER A O 1
ATOM 838 N N . LEU A 1 109 ? -21.176 113.622 -1.669 1.00 14.85 106 LEU A N 1
ATOM 839 C CA . LEU A 1 109 ? -20.169 113.484 -0.620 1.00 14.36 106 LEU A CA 1
ATOM 840 C C . LEU A 1 109 ? -19.266 112.269 -0.826 1.00 17.44 106 LEU A C 1
ATOM 841 O O . LEU A 1 109 ? -19.739 111.162 -1.105 1.00 13.58 106 LEU A O 1
ATOM 846 N N . GLU A 1 110 ? -17.966 112.483 -0.655 1.00 13.28 107 GLU A N 1
ATOM 847 C CA . GLU A 1 110 ? -17.005 111.396 -0.711 1.00 14.60 107 GLU A CA 1
ATOM 848 C C . GLU A 1 110 ? -16.506 110.979 0.674 1.00 12.24 107 GLU A C 1
ATOM 849 O O . GLU A 1 110 ? -15.987 109.871 0.844 1.00 11.20 107 GLU A O 1
ATOM 855 N N . ALA A 1 111 ? -16.646 111.869 1.650 1.00 10.86 108 ALA A N 1
ATOM 856 C CA . ALA A 1 111 ? -16.360 111.511 3.040 1.00 9.96 108 ALA A CA 1
ATOM 857 C C . ALA A 1 111 ? -17.363 112.160 3.978 1.00 10.77 108 ALA A C 1
ATOM 858 O O . ALA A 1 111 ? -17.686 113.336 3.832 1.00 11.41 108 ALA A O 1
ATOM 860 N N . LEU A 1 112 ? -17.833 111.386 4.952 1.00 9.57 109 LEU A N 1
ATOM 861 C CA . LEU A 1 112 ? -18.831 111.855 5.896 1.00 10.19 109 LEU A CA 1
ATOM 862 C C . LEU A 1 112 ? -18.488 111.338 7.290 1.00 14.03 109 LEU A C 1
ATOM 863 O O . LEU A 1 112 ? -18.397 110.115 7.506 1.00 10.88 109 LEU A O 1
ATOM 868 N N . TYR A 1 113 ? -18.275 112.253 8.234 1.00 8.13 110 TYR A N 1
ATOM 869 C CA . TYR A 1 113 ? -17.964 111.831 9.595 1.00 7.69 110 TYR A CA 1
ATOM 870 C C . TYR A 1 113 ? -19.067 112.204 10.567 1.00 10.24 110 TYR A C 1
ATOM 871 O O . TYR A 1 113 ? -19.365 113.396 10.771 1.00 9.22 110 TYR A O 1
ATOM 880 N N . LEU A 1 114 ? -19.664 111.181 11.176 1.00 9.23 111 LEU A N 1
ATOM 881 C CA . LEU A 1 114 ? -20.737 111.402 12.132 1.00 7.99 111 LEU A CA 1
ATOM 882 C C . LEU A 1 114 ? -20.394 110.957 13.541 1.00 10.93 111 LEU A C 1
ATOM 883 O O . LEU A 1 114 ? -21.304 110.790 14.360 1.00 10.35 111 LEU A O 1
ATOM 888 N N . ASP A 1 115 ? -19.103 110.782 13.837 1.00 7.44 112 ASP A N 1
ATOM 889 C CA . ASP A 1 115 ? -18.681 110.283 15.162 1.00 7.40 112 ASP A CA 1
ATOM 890 C C . ASP A 1 115 ? -19.348 110.994 16.329 1.00 13.61 112 ASP A C 1
ATOM 891 O O . ASP A 1 115 ? -19.489 112.222 16.326 1.00 12.75 112 ASP A O 1
ATOM 896 N N . TYR A 1 116 ? -19.737 110.205 17.330 1.00 11.58 113 TYR A N 1
ATOM 897 C CA . TYR A 1 116 ? -20.227 110.721 18.611 1.00 14.07 113 TYR A CA 1
ATOM 898 C C . TYR A 1 116 ? -21.534 111.504 18.514 1.00 14.11 113 TYR A C 1
ATOM 899 O O . TYR A 1 116 ? -21.815 112.328 19.377 1.00 15.86 113 TYR A O 1
ATOM 908 N N . ASN A 1 117 ? -22.323 111.272 17.472 1.00 10.13 114 ASN A N 1
ATOM 909 C CA . ASN A 1 117 ? -23.685 111.795 17.457 1.00 9.45 114 ASN A CA 1
ATOM 910 C C . ASN A 1 117 ? -24.567 110.826 18.231 1.00 14.35 114 ASN A C 1
ATOM 911 O O . ASN A 1 117 ? -25.210 109.943 17.655 1.00 10.20 114 ASN A O 1
ATOM 916 N N . THR A 1 118 ? -24.597 110.985 19.551 1.00 16.43 115 THR A N 1
ATOM 917 C CA . THR A 1 118 ? -25.158 109.921 20.385 1.00 17.66 115 THR A CA 1
ATOM 918 C C . THR A 1 118 ? -26.685 109.892 20.382 1.00 17.12 115 THR A C 1
ATOM 919 O O . THR A 1 118 ? -27.281 108.987 20.952 1.00 18.42 115 THR A O 1
ATOM 923 N N . GLU A 1 119 ? -27.321 110.859 19.728 1.00 15.17 116 GLU A N 1
ATOM 924 C CA . GLU A 1 119 ? -28.764 110.751 19.506 1.00 17.69 116 GLU A CA 1
ATOM 925 C C . GLU A 1 119 ? -29.112 110.268 18.085 1.00 17.00 116 GLU A C 1
ATOM 926 O O . GLU A 1 119 ? -30.281 110.195 17.707 1.00 13.78 116 GLU A O 1
ATOM 932 N N . LEU A 1 120 ? -28.096 109.911 17.310 1.00 11.99 117 LEU A N 1
ATOM 933 C CA . LEU A 1 120 ? -28.313 109.518 15.917 1.00 15.33 117 LEU A CA 1
ATOM 934 C C . LEU A 1 120 ? -29.146 108.243 15.780 1.00 18.71 117 LEU A C 1
ATOM 935 O O . LEU A 1 120 ? -28.982 107.292 16.546 1.00 17.13 117 LEU A O 1
ATOM 9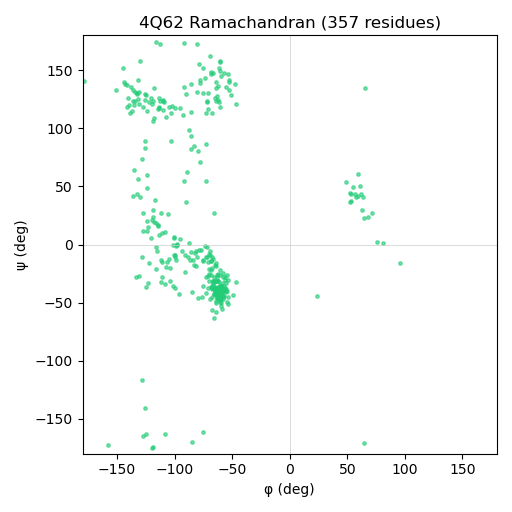40 N N . SER A 1 121 ? -30.043 108.230 14.802 1.00 17.21 118 SER A N 1
ATOM 941 C CA . SER A 1 121 ? -30.667 106.986 14.381 1.00 17.45 118 SER A CA 1
ATOM 942 C C . SER A 1 121 ? -29.783 106.329 13.324 1.00 14.78 118 SER A C 1
ATOM 943 O O . SER A 1 121 ? -29.834 106.698 12.142 1.00 14.96 118 SER A O 1
ATOM 946 N N . ALA A 1 122 ? -28.975 105.359 13.749 1.00 14.44 119 ALA A N 1
ATOM 947 C CA . ALA A 1 122 ? -28.113 104.625 12.823 1.00 16.46 119 ALA A CA 1
ATOM 948 C C . ALA A 1 122 ? -28.934 103.900 11.776 1.00 16.38 119 ALA A C 1
ATOM 949 O O . ALA A 1 122 ? -28.514 103.792 10.620 1.00 15.40 119 ALA A O 1
ATOM 951 N N . SER A 1 123 ? -30.103 103.397 12.168 1.00 15.55 120 SER A N 1
ATOM 952 C CA . SER A 1 123 ? -30.949 102.703 11.194 1.00 18.60 120 SER A CA 1
ATOM 953 C C . SER A 1 123 ? -31.326 103.622 10.030 1.00 15.53 120 SER A C 1
ATOM 954 O O . SER A 1 123 ? -31.105 103.273 8.879 1.00 16.57 120 SER A O 1
ATOM 957 N N . TYR A 1 124 ? -31.873 104.796 10.320 1.00 16.11 121 TYR A N 1
ATOM 958 C CA . TYR A 1 124 ? -32.232 105.707 9.236 1.00 19.09 121 TYR A CA 1
ATOM 959 C C . TYR A 1 124 ? -31.023 106.134 8.407 1.00 18.05 121 TYR A C 1
ATOM 960 O O . TYR A 1 124 ? -31.099 106.210 7.177 1.00 19.14 121 TYR A O 1
ATOM 969 N N . VAL A 1 125 ? -29.908 106.418 9.071 1.00 17.28 122 VAL A N 1
ATOM 970 C CA . VAL A 1 125 ? -28.736 106.910 8.347 1.00 15.91 122 VAL A CA 1
ATOM 971 C C . VAL A 1 125 ? -28.198 105.864 7.385 1.00 13.44 122 VAL A C 1
ATOM 972 O O . VAL A 1 125 ? -27.977 106.164 6.230 1.00 13.67 122 VAL A O 1
ATOM 976 N N . LEU A 1 126 ? -28.010 104.631 7.851 1.00 14.86 123 LEU A N 1
ATOM 977 C CA . LEU A 1 126 ? -27.532 103.571 6.958 1.00 16.03 123 LEU A CA 1
ATOM 978 C C . LEU A 1 126 ? -28.538 103.262 5.852 1.00 16.54 123 LEU A C 1
ATOM 979 O O . LEU A 1 126 ? -28.149 103.024 4.714 1.00 14.94 123 LEU A O 1
ATOM 984 N N . PHE A 1 127 ? -29.827 103.285 6.180 1.00 17.31 124 PHE A N 1
ATOM 985 C CA . PHE A 1 127 ? -30.865 103.164 5.154 1.00 20.42 124 PHE A CA 1
ATOM 986 C C . PHE A 1 127 ? -30.772 104.265 4.087 1.00 21.18 124 PHE A C 1
ATOM 987 O O . PHE A 1 127 ? -30.694 103.981 2.889 1.00 18.10 124 PHE A O 1
ATOM 995 N N . SER A 1 128 ? -30.796 105.524 4.515 1.00 17.95 125 SER A N 1
ATOM 996 C CA . SER A 1 128 ? -30.750 106.624 3.552 1.00 18.71 125 SER A CA 1
ATOM 997 C C . SER A 1 128 ? -29.437 106.673 2.762 1.00 18.96 125 SER A C 1
ATOM 998 O O . SER A 1 128 ? -29.451 106.914 1.558 1.00 18.15 125 SER A O 1
ATOM 1001 N N . LEU A 1 129 ? -28.307 106.437 3.424 1.00 16.98 126 LEU A N 1
ATOM 1002 C CA . LEU A 1 129 ? -27.034 106.405 2.700 1.00 16.13 126 LEU A CA 1
ATOM 1003 C C . LEU A 1 129 ? -27.007 105.252 1.674 1.00 19.99 126 LEU A C 1
ATOM 1004 O O . LEU A 1 129 ? -26.481 105.406 0.563 1.00 19.59 126 LEU A O 1
ATOM 1009 N N . SER A 1 130 ? -27.591 104.109 2.026 1.00 18.55 127 SER A N 1
ATOM 1010 C CA . SER A 1 130 ? -27.666 102.992 1.075 1.00 20.27 127 SER A CA 1
ATOM 1011 C C . SER A 1 130 ? -28.481 103.341 -0.171 1.00 20.85 127 SER A C 1
ATOM 1012 O O . SER A 1 130 ? -28.197 102.852 -1.268 1.00 22.95 127 SER A O 1
ATOM 1015 N N . ARG A 1 131 ? -29.476 104.206 -0.019 1.00 21.96 128 ARG A N 1
ATOM 1016 C CA . ARG A 1 131 ? -30.290 104.609 -1.167 1.00 29.95 128 ARG A CA 1
ATOM 1017 C C . ARG A 1 131 ? -29.740 105.784 -1.990 1.00 34.46 128 ARG A C 1
ATOM 1018 O O . ARG A 1 131 ? -30.216 106.027 -3.101 1.00 36.68 128 ARG A O 1
ATOM 1026 N N . ASN A 1 132 ? -28.749 106.506 -1.469 1.00 33.71 129 ASN A N 1
ATOM 1027 C CA . ASN A 1 132 ? -28.304 107.741 -2.128 1.00 34.02 129 ASN A CA 1
ATOM 1028 C C . ASN A 1 132 ? -26.795 107.949 -2.308 1.00 32.35 129 ASN A C 1
ATOM 1029 O O . ASN A 1 132 ? -26.372 108.655 -3.229 1.00 32.48 129 ASN A O 1
ATOM 1034 N N . ALA A 1 133 ? -25.981 107.366 -1.433 1.00 24.20 130 ALA A N 1
ATOM 1035 C CA . ALA A 1 133 ? -24.584 107.792 -1.343 1.00 20.83 130 ALA A CA 1
ATOM 1036 C C . ALA A 1 133 ? -23.623 107.046 -2.265 1.00 19.76 130 ALA A C 1
ATOM 1037 O O . ALA A 1 133 ? -22.681 106.406 -1.803 1.00 18.03 130 ALA A O 1
ATOM 1039 N N . ALA A 1 134 ? -23.836 107.169 -3.571 1.00 22.64 131 ALA A N 1
ATOM 1040 C CA . ALA A 1 134 ? -23.020 106.450 -4.546 1.00 23.43 131 ALA A CA 1
ATOM 1041 C C . ALA A 1 134 ? -21.553 106.873 -4.533 1.00 21.85 131 ALA A C 1
ATOM 1042 O O . ALA A 1 134 ? -20.663 106.062 -4.799 1.00 19.08 131 ALA A O 1
ATOM 1044 N N . ALA A 1 135 ? -21.293 108.134 -4.207 1.00 19.62 132 ALA A N 1
ATOM 1045 C CA . ALA A 1 135 ? -19.933 108.654 -4.303 1.00 20.29 132 ALA A CA 1
ATOM 1046 C C . ALA A 1 135 ? -19.126 108.429 -3.026 1.00 14.95 132 ALA A C 1
ATOM 1047 O O . ALA A 1 135 ? -17.905 108.641 -2.999 1.00 14.57 132 ALA A O 1
ATOM 1049 N N . LEU A 1 136 ? -19.809 108.019 -1.963 1.00 14.26 133 LEU A N 1
ATOM 1050 C CA . LEU A 1 136 ? -19.194 107.952 -0.638 1.00 12.97 133 LEU A CA 1
ATOM 1051 C C . LEU A 1 136 ? -18.052 106.937 -0.540 1.00 12.62 133 LEU A C 1
ATOM 1052 O O . LEU A 1 136 ? -18.238 105.743 -0.805 1.00 12.96 133 LEU A O 1
ATOM 1057 N N . LYS A 1 137 ? -16.880 107.417 -0.137 1.00 12.61 134 LYS A N 1
ATOM 1058 C CA . LYS A 1 137 ? -15.700 106.567 0.007 1.00 11.82 134 LYS A CA 1
ATOM 1059 C C . LYS A 1 137 ? -15.338 106.347 1.465 1.00 13.57 134 LYS A C 1
ATOM 1060 O O . LYS A 1 137 ? -14.824 105.289 1.818 1.00 11.48 134 LYS A O 1
ATOM 1066 N N . LYS A 1 138 ? -15.571 107.362 2.295 1.00 10.26 135 LYS A N 1
ATOM 1067 C CA . LYS A 1 138 ? -15.234 107.270 3.709 1.00 9.45 135 LYS A CA 1
ATOM 1068 C C . LYS A 1 138 ? -16.445 107.569 4.578 1.00 13.72 135 LYS A C 1
ATOM 1069 O O . LYS A 1 138 ? -17.112 108.591 4.413 1.00 9.75 135 LYS A O 1
ATOM 1075 N N . LEU A 1 139 ? -16.721 106.669 5.513 1.00 8.79 136 LEU A N 1
ATOM 1076 C CA . LEU A 1 139 ? -17.880 106.818 6.375 1.00 11.44 136 LEU A CA 1
ATOM 1077 C C . LEU A 1 139 ? -17.478 106.497 7.797 1.00 12.43 136 LEU A C 1
ATOM 1078 O O . LEU A 1 139 ? -16.942 105.419 8.068 1.00 10.84 136 LEU A O 1
ATOM 1083 N N . SER A 1 140 ? -17.703 107.435 8.710 1.00 8.07 137 SER A N 1
ATOM 1084 C CA . SER A 1 140 ? -17.421 107.131 10.093 1.00 8.49 137 SER A CA 1
ATOM 1085 C C . SER A 1 140 ? -18.678 107.234 10.943 1.00 10.82 137 SER A C 1
ATOM 1086 O O . SER A 1 140 ? -19.320 108.283 10.985 1.00 7.70 137 SER A O 1
ATOM 1089 N N . LEU A 1 141 ? -19.028 106.127 11.594 1.00 10.66 138 LEU A N 1
ATOM 1090 C CA . LEU A 1 141 ? -20.141 106.094 12.538 1.00 11.58 138 LEU A CA 1
ATOM 1091 C C . LEU A 1 141 ? -19.652 105.678 13.918 1.00 11.99 138 LEU A C 1
ATOM 1092 O O . LEU A 1 141 ? -20.347 104.952 14.638 1.00 8.74 138 LEU A O 1
ATOM 1097 N N A ARG A 1 142 ? -18.450 106.122 14.275 0.62 8.51 139 ARG A N 1
ATOM 1098 N N B ARG A 1 142 ? -18.464 106.150 14.284 0.38 9.01 139 ARG A N 1
ATOM 1099 C CA A ARG A 1 142 ? -17.908 105.850 15.599 0.62 9.53 139 ARG A CA 1
ATOM 1100 C CA B ARG A 1 142 ? -17.879 105.910 15.601 0.38 9.51 139 ARG A CA 1
ATOM 1101 C C A ARG A 1 142 ? -18.860 106.309 16.697 0.62 11.89 139 ARG A C 1
ATOM 1102 C C B ARG A 1 142 ? -18.810 106.341 16.740 0.38 11.44 139 ARG A C 1
ATOM 1103 O O A ARG A 1 142 ? -19.337 107.447 16.681 0.62 11.52 139 ARG A O 1
ATOM 1104 O O B ARG A 1 142 ? -19.230 107.498 16.794 0.38 11.47 139 ARG A O 1
ATOM 1119 N N . ASN A 1 143 ? -19.130 105.403 17.637 1.00 10.27 140 ASN A N 1
ATOM 1120 C CA . ASN A 1 143 ? -19.966 105.683 18.798 1.00 10.72 140 ASN A CA 1
ATOM 1121 C C . ASN A 1 143 ? -21.309 106.300 18.416 1.00 12.29 140 ASN A C 1
ATOM 1122 O O . ASN A 1 143 ? -21.718 107.304 18.989 1.00 15.22 140 ASN A O 1
ATOM 1127 N N . CYS A 1 144 ? -21.968 105.708 17.427 1.00 8.83 141 CYS A N 1
ATOM 1128 C CA . CYS A 1 144 ? -23.278 106.159 16.968 1.00 9.24 141 CYS A CA 1
ATOM 1129 C C . CYS A 1 144 ? -24.397 105.139 17.226 1.00 11.83 141 CYS A C 1
ATOM 1130 O O . CYS A 1 144 ? -25.458 105.216 16.608 1.00 13.29 141 CYS A O 1
ATOM 1133 N N . GLY A 1 145 ? -24.151 104.168 18.099 1.00 10.90 142 GLY A N 1
ATOM 1134 C CA . GLY A 1 145 ? -25.183 103.206 18.467 1.00 12.80 142 GLY A CA 1
ATOM 1135 C C . GLY A 1 145 ? -25.554 102.198 17.389 1.00 12.54 142 GLY A C 1
ATOM 1136 O O . GLY A 1 145 ? -26.675 101.675 17.361 1.00 12.86 142 GLY A O 1
ATOM 1137 N N . VAL A 1 146 ? -24.614 101.903 16.502 1.00 10.47 143 VAL A N 1
ATOM 1138 C CA . VAL A 1 146 ? -24.912 101.023 15.387 1.00 10.72 143 VAL A CA 1
ATOM 1139 C C . VAL A 1 146 ? -24.975 99.562 15.863 1.00 11.17 143 VAL A C 1
ATOM 1140 O O . VAL A 1 146 ? -24.075 99.110 16.554 1.00 10.91 143 VAL A O 1
ATOM 1144 N N . THR A 1 147 ? -26.042 98.856 15.496 1.00 11.96 144 THR A N 1
ATOM 1145 C CA . THR A 1 147 ? -26.178 97.421 15.768 1.00 12.52 144 THR A CA 1
ATOM 1146 C C . THR A 1 147 ? -26.146 96.622 14.448 1.00 14.01 144 THR A C 1
ATOM 1147 O O . THR A 1 147 ? -26.164 97.212 13.355 1.00 12.53 144 THR A O 1
ATOM 1151 N N . ASP A 1 148 ? -26.110 95.288 14.546 1.00 13.96 145 ASP A N 1
ATOM 1152 C CA . ASP A 1 148 ? -26.033 94.437 13.357 1.00 13.51 145 ASP A CA 1
ATOM 1153 C C . ASP A 1 148 ? -27.233 94.660 12.474 1.00 14.27 145 ASP A C 1
ATOM 1154 O O . ASP A 1 148 ? -27.119 94.647 11.256 1.00 14.77 145 ASP A O 1
ATOM 1159 N N . ALA A 1 149 ? -28.392 94.837 13.096 1.00 14.99 146 ALA A N 1
ATOM 1160 C CA . ALA A 1 149 ? -29.632 95.026 12.355 1.00 20.74 146 ALA A CA 1
ATOM 1161 C C . ALA A 1 149 ? -29.540 96.253 11.448 1.00 18.42 146 ALA A C 1
ATOM 1162 O O . ALA A 1 149 ? -30.075 96.249 10.341 1.00 16.24 146 ALA A O 1
ATOM 1164 N N . ASN A 1 150 ? -28.851 97.294 11.915 1.00 14.56 147 ASN A N 1
ATOM 1165 C CA . ASN A 1 150 ? -28.712 98.516 11.134 1.00 14.78 147 ASN A CA 1
ATOM 1166 C C . ASN A 1 150 ? -27.886 98.297 9.870 1.00 13.87 147 ASN A C 1
ATOM 1167 O O . ASN A 1 150 ? -28.104 98.970 8.872 1.00 14.73 147 ASN A O 1
ATOM 1172 N N . LEU A 1 151 ? -26.920 97.385 9.932 1.00 13.45 148 LEU A N 1
ATOM 1173 C CA . LEU A 1 151 ? -26.013 97.151 8.804 1.00 14.88 148 LEU A CA 1
ATOM 1174 C C . LEU A 1 151 ? -26.648 96.378 7.656 1.00 14.29 148 LEU A C 1
ATOM 1175 O O . LEU A 1 151 ? -26.106 96.349 6.554 1.00 15.77 148 LEU A O 1
ATOM 1180 N N . GLU A 1 152 ? -27.799 95.764 7.896 1.00 15.26 149 GLU A N 1
ATOM 1181 C CA . GLU A 1 152 ? -28.403 94.924 6.863 1.00 16.46 149 GLU A CA 1
ATOM 1182 C C . GLU A 1 152 ? -28.777 95.670 5.578 1.00 17.21 149 GLU A C 1
ATOM 1183 O O . GLU A 1 152 ? -28.838 95.062 4.506 1.00 17.87 149 GLU A O 1
ATOM 1189 N N . TYR A 1 153 ? -29.016 96.978 5.681 1.00 16.72 150 TYR A N 1
ATOM 1190 C CA . TYR A 1 153 ? -29.286 97.787 4.487 1.00 22.26 150 TYR A CA 1
ATOM 1191 C C . TYR A 1 153 ? -28.143 97.728 3.474 1.00 16.93 150 TYR A C 1
ATOM 1192 O O . TYR A 1 153 ? -28.354 97.965 2.286 1.00 17.78 150 TYR A O 1
ATOM 1201 N N . LEU A 1 154 ? -26.933 97.425 3.940 1.00 17.23 151 LEU A N 1
ATOM 1202 C CA . LEU A 1 154 ? -25.771 97.368 3.045 1.00 16.61 151 LEU A CA 1
ATOM 1203 C C . LEU A 1 154 ? -25.823 96.162 2.098 1.00 21.31 151 LEU A C 1
ATOM 1204 O O . LEU A 1 154 ? -25.080 96.111 1.109 1.00 18.77 151 LEU A O 1
ATOM 1209 N N . THR A 1 155 ? -26.689 95.195 2.404 1.00 17.39 152 THR A N 1
ATOM 1210 C CA . THR A 1 155 ? -26.821 93.995 1.579 1.00 19.63 152 THR A CA 1
ATOM 1211 C C . THR A 1 155 ? -27.988 94.095 0.599 1.00 22.85 152 THR A C 1
ATOM 1212 O O . THR A 1 155 ? -28.239 93.160 -0.161 1.00 24.92 152 THR A O 1
ATOM 1216 N N . ARG A 1 156 ? -28.704 95.216 0.618 1.00 21.61 153 ARG A N 1
ATOM 1217 C CA . ARG A 1 156 ? -29.807 95.406 -0.323 1.00 22.87 153 ARG A CA 1
ATOM 1218 C C . ARG A 1 156 ? -29.255 95.449 -1.747 1.00 22.35 153 ARG A C 1
ATOM 1219 O O . ARG A 1 156 ? -28.230 96.090 -2.002 1.00 19.81 153 ARG A O 1
ATOM 1227 N N . PRO A 1 157 ? -29.910 94.733 -2.676 1.00 25.99 154 PRO A N 1
ATOM 1228 C CA . PRO A 1 157 ? -29.479 94.681 -4.078 1.00 26.53 154 PRO A CA 1
ATOM 1229 C C . PRO A 1 157 ? -29.334 96.070 -4.693 1.00 25.03 154 PRO A C 1
ATOM 1230 O O . PRO A 1 157 ? -28.417 96.308 -5.479 1.00 22.45 154 PRO A O 1
ATOM 1234 N N A GLU A 1 158 ? -30.236 96.987 -4.373 0.43 26.29 155 GLU A N 1
ATOM 1235 N N B GLU A 1 158 ? -30.228 96.967 -4.281 0.57 25.97 155 GLU A N 1
ATOM 1236 C CA A GLU A 1 158 ? -30.143 98.312 -4.972 0.43 28.52 155 GLU A CA 1
ATOM 1237 C CA B GLU A 1 158 ? -30.328 98.320 -4.814 0.57 29.27 155 GLU A CA 1
ATOM 1238 C C A GLU A 1 158 ? -29.487 99.316 -4.024 0.43 26.91 155 GLU A C 1
ATOM 1239 C C B GLU A 1 158 ? -29.354 99.285 -4.146 0.57 27.06 155 GLU A C 1
ATOM 1240 O O A GLU A 1 158 ? -29.742 100.516 -4.106 0.43 26.47 155 GLU A O 1
ATOM 1241 O O B GLU A 1 158 ? -29.259 100.443 -4.549 0.57 26.46 155 GLU A O 1
ATOM 1252 N N . SER A 1 159 ? -28.645 98.815 -3.124 1.00 24.12 156 SER A N 1
ATOM 1253 C CA . SER A 1 159 ? -27.794 99.691 -2.320 1.00 27.22 156 SER A CA 1
ATOM 1254 C C . SER A 1 159 ? -26.759 100.400 -3.188 1.00 26.87 156 SER A C 1
ATOM 1255 O O . SER A 1 159 ? -26.112 99.783 -4.028 1.00 22.44 156 SER A O 1
ATOM 1258 N N . ARG A 1 160 ? -26.612 101.704 -2.988 1.00 26.01 157 ARG A N 1
ATOM 1259 C CA . ARG A 1 160 ? -25.644 102.462 -3.767 1.00 31.50 157 ARG A CA 1
ATOM 1260 C C . ARG A 1 160 ? -24.340 102.666 -3.001 1.00 28.41 157 ARG A C 1
ATOM 1261 O O . ARG A 1 160 ? -23.405 103.263 -3.521 1.00 29.64 157 ARG A O 1
ATOM 1269 N N . LEU A 1 161 ? -24.276 102.153 -1.774 1.00 21.81 158 LEU A N 1
ATOM 1270 C CA . LEU A 1 161 ? -23.051 102.242 -0.974 1.00 21.61 158 LEU A CA 1
ATOM 1271 C C . LEU A 1 161 ? -22.042 101.200 -1.436 1.00 23.85 158 LEU A C 1
ATOM 1272 O O . LEU A 1 161 ? -21.769 100.219 -0.730 1.00 20.97 158 LEU A O 1
ATOM 1277 N N . LYS A 1 162 ? -21.487 101.429 -2.623 1.00 25.75 159 LYS A N 1
ATOM 1278 C CA . LYS A 1 162 ? -20.653 100.437 -3.295 1.00 26.50 159 LYS A CA 1
ATOM 1279 C C . LYS A 1 162 ? -19.205 100.890 -3.476 1.00 27.93 159 LYS A C 1
ATOM 1280 O O . LYS A 1 162 ? -18.384 100.141 -3.993 1.00 25.21 159 LYS A O 1
ATOM 1286 N N . SER A 1 163 ? -18.887 102.113 -3.061 1.00 25.45 160 SER A N 1
ATOM 1287 C CA . SER A 1 163 ? -17.547 102.648 -3.288 1.00 22.34 160 SER A CA 1
ATOM 1288 C C . SER A 1 163 ? -16.763 102.861 -1.997 1.00 18.57 160 SER A C 1
ATOM 1289 O O . SER A 1 163 ? -15.689 103.463 -2.010 1.00 16.49 160 SER A O 1
ATOM 1292 N N . LEU A 1 164 ? -17.303 102.384 -0.882 1.00 14.03 161 LEU A N 1
ATOM 1293 C CA . LEU A 1 164 ? -16.677 102.634 0.409 1.00 12.71 161 LEU A CA 1
ATOM 1294 C C . LEU A 1 164 ? -15.292 102.002 0.495 1.00 16.54 161 LEU A C 1
ATOM 1295 O O . LEU A 1 164 ? -15.125 100.811 0.228 1.00 13.37 161 LEU A O 1
ATOM 1300 N N . THR A 1 165 ? -14.306 102.805 0.876 1.00 13.16 162 THR A N 1
ATOM 1301 C CA . THR A 1 165 ? -12.971 102.295 1.132 1.00 11.82 162 THR A CA 1
ATOM 1302 C C . THR A 1 165 ? -12.608 102.356 2.608 1.00 13.69 162 THR A C 1
ATOM 1303 O O . THR A 1 165 ? -11.797 101.553 3.065 1.00 13.76 162 THR A O 1
ATOM 1307 N N . HIS A 1 166 ? -13.192 103.311 3.347 1.00 10.58 163 HIS A N 1
ATOM 1308 C CA . HIS A 1 166 ? -12.925 103.470 4.779 1.00 9.82 163 HIS A CA 1
ATOM 1309 C C . HIS A 1 166 ? -14.239 103.445 5.544 1.00 9.55 163 HIS A C 1
ATOM 1310 O O . HIS A 1 166 ? -15.168 104.186 5.216 1.00 11.87 163 HIS A O 1
ATOM 1317 N N . PHE A 1 167 ? -14.299 102.618 6.575 1.00 9.03 164 PHE A N 1
ATOM 1318 C CA . PHE A 1 167 ? -15.512 102.451 7.365 1.00 8.85 164 PHE A CA 1
ATOM 1319 C C . PHE A 1 167 ? -15.086 102.373 8.821 1.00 9.10 164 PHE A C 1
ATOM 1320 O O . PHE A 1 167 ? -14.416 101.419 9.234 1.00 10.28 164 PHE A O 1
ATOM 1328 N N . ASN A 1 168 ? -15.464 103.386 9.593 1.00 8.95 165 ASN A N 1
ATOM 1329 C CA . ASN A 1 168 ? -15.176 103.433 11.026 1.00 8.95 165 ASN A CA 1
ATOM 1330 C C . ASN A 1 168 ? -16.440 103.091 11.802 1.00 12.98 165 ASN A C 1
ATOM 1331 O O . ASN A 1 168 ? -17.427 103.852 11.781 1.00 9.84 165 ASN A O 1
ATOM 1336 N N . LEU A 1 169 ? -16.406 101.942 12.479 1.00 7.41 166 LEU A N 1
ATOM 1337 C CA . LEU A 1 169 ? -17.516 101.501 13.303 1.00 9.81 166 LEU A CA 1
ATOM 1338 C C . LEU A 1 169 ? -17.094 101.340 14.765 1.00 10.20 166 LEU A C 1
ATOM 1339 O O . LEU A 1 169 ? -17.735 100.622 15.541 1.00 10.29 166 LEU A O 1
ATOM 1344 N N . ARG A 1 170 ? -16.009 102.005 15.142 1.00 9.65 167 ARG A N 1
ATOM 1345 C CA . ARG A 1 170 ? -15.513 101.919 16.518 1.00 9.72 167 ARG A CA 1
ATOM 1346 C C . ARG A 1 170 ? -16.557 102.219 17.599 1.00 7.65 167 ARG A C 1
ATOM 1347 O O . ARG A 1 170 ? -17.298 103.222 17.530 1.00 7.50 167 ARG A O 1
ATOM 1355 N N . ARG A 1 171 ? -16.590 101.346 18.602 1.00 6.80 168 ARG A N 1
ATOM 1356 C CA . ARG A 1 171 ? -17.441 101.513 19.781 1.00 9.14 168 ARG A CA 1
ATOM 1357 C C . ARG A 1 171 ? -18.925 101.599 19.425 1.00 10.57 168 ARG A C 1
ATOM 1358 O O . ARG A 1 171 ? -19.603 102.607 19.680 1.00 11.43 168 ARG A O 1
ATOM 1366 N N . ASN A 1 172 ? -19.416 100.529 18.814 1.00 8.66 169 ASN A N 1
ATOM 1367 C CA . ASN A 1 172 ? -20.838 100.372 18.596 1.00 8.48 169 ASN A CA 1
ATOM 1368 C C . ASN A 1 172 ? -21.237 99.023 19.197 1.00 9.87 169 ASN A C 1
ATOM 1369 O O . ASN A 1 172 ? -20.738 98.656 20.270 1.00 10.53 169 ASN A O 1
ATOM 1374 N N . ASN A 1 173 ? -22.120 98.286 18.538 1.00 8.72 170 ASN A N 1
ATOM 1375 C CA . ASN A 1 173 ? -22.359 96.889 18.924 1.00 9.03 170 ASN A CA 1
ATOM 1376 C C . ASN A 1 173 ? -22.409 95.990 17.682 1.00 10.74 170 ASN A C 1
ATOM 1377 O O . ASN A 1 173 ? -23.435 95.384 17.365 1.00 10.85 170 ASN A O 1
ATOM 1382 N N . ILE A 1 174 ? -21.286 95.907 16.985 1.00 8.78 171 ILE A N 1
ATOM 1383 C CA . ILE A 1 174 ? -21.203 95.086 15.788 1.00 9.50 171 ILE A CA 1
ATOM 1384 C C . ILE A 1 174 ? -20.725 93.702 16.205 1.00 12.55 171 ILE A C 1
ATOM 1385 O O . ILE A 1 174 ? -19.811 93.578 17.028 1.00 13.61 171 ILE A O 1
ATOM 1390 N N . THR A 1 175 ? -21.360 92.669 15.665 1.00 9.72 172 THR A N 1
ATOM 1391 C CA . THR A 1 175 ? -20.928 91.293 15.931 1.00 9.99 172 THR A CA 1
ATOM 1392 C C . THR A 1 175 ? -20.518 90.588 14.646 1.00 15.15 172 THR A C 1
ATOM 1393 O O . THR A 1 175 ? -20.480 91.197 13.579 1.00 11.08 172 THR A O 1
ATOM 1397 N N . HIS A 1 176 ? -20.213 89.294 14.746 1.00 15.15 173 HIS A N 1
ATOM 1398 C CA . HIS A 1 176 ? -19.801 88.536 13.562 1.00 16.92 173 HIS A CA 1
ATOM 1399 C C . HIS A 1 176 ? -20.932 88.477 12.539 1.00 14.79 173 HIS A C 1
ATOM 1400 O O . HIS A 1 176 ? -20.684 88.370 11.342 1.00 17.42 173 HIS A O 1
ATOM 1407 N N . GLN A 1 177 ? -22.174 88.559 13.010 1.00 12.68 174 GLN A N 1
ATOM 1408 C CA . GLN A 1 177 ? -23.311 88.575 12.096 1.00 19.06 174 GLN A CA 1
ATOM 1409 C C . GLN A 1 177 ? -23.326 89.871 11.290 1.00 21.52 174 GLN A C 1
ATOM 1410 O O . GLN A 1 177 ? -23.663 89.868 10.103 1.00 25.28 174 GLN A O 1
ATOM 1416 N N . GLY A 1 178 ? -22.933 90.975 11.919 1.00 18.96 175 GLY A N 1
ATOM 1417 C CA . GLY A 1 178 ? -22.844 92.245 11.215 1.00 16.95 175 GLY A CA 1
ATOM 1418 C C . GLY A 1 178 ? -21.748 92.297 10.165 1.00 16.42 175 GLY A C 1
ATOM 1419 O O . GLY A 1 178 ? -21.917 92.928 9.120 1.00 15.42 175 GLY A O 1
ATOM 1420 N N . VAL A 1 179 ? -20.622 91.646 10.437 1.00 17.81 176 VAL A N 1
ATOM 1421 C CA . VAL A 1 179 ? -19.540 91.568 9.453 1.00 19.92 176 VAL A CA 1
ATOM 1422 C C . VAL A 1 179 ? -20.036 91.003 8.114 1.00 15.33 176 VAL A C 1
ATOM 1423 O O . VAL A 1 179 ? -19.654 91.491 7.047 1.00 16.19 176 VAL A O 1
ATOM 1427 N N . ASP A 1 180 ? -20.901 89.991 8.175 1.00 18.24 177 ASP A N 1
ATOM 1428 C CA . ASP A 1 180 ? -21.473 89.391 6.968 1.00 19.78 177 ASP A CA 1
ATOM 1429 C C . ASP A 1 180 ? -22.177 90.441 6.119 1.00 18.54 177 ASP A C 1
ATOM 1430 O O . ASP A 1 180 ? -22.212 90.332 4.890 1.00 19.87 177 ASP A O 1
ATOM 1435 N N . SER A 1 181 ? -22.726 91.463 6.771 1.00 14.43 178 SER A N 1
ATOM 1436 C CA . SER A 1 181 ? -23.401 92.538 6.049 1.00 16.08 178 SER A CA 1
ATOM 1437 C C . SER A 1 181 ? -22.496 93.429 5.205 1.00 18.94 178 SER A C 1
ATOM 1438 O O . SER A 1 181 ? -22.984 94.075 4.277 1.00 17.81 178 SER A O 1
ATOM 1441 N N . PHE A 1 182 ? -21.199 93.478 5.508 1.00 16.17 179 PHE A N 1
ATOM 1442 C CA . PHE A 1 182 ? -20.292 94.264 4.659 1.00 17.61 179 PHE A CA 1
ATOM 1443 C C . PHE A 1 182 ? -19.146 93.476 4.007 1.00 18.81 179 PHE A C 1
ATOM 1444 O O . PHE A 1 182 ? -18.294 94.053 3.327 1.00 19.38 179 PHE A O 1
ATOM 1452 N N . ALA A 1 183 ? -19.150 92.159 4.180 1.00 18.09 180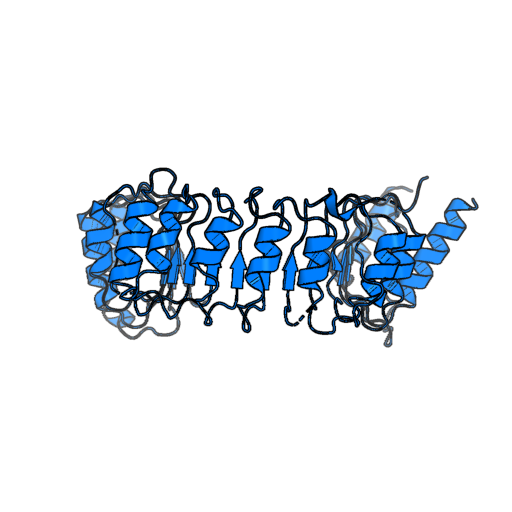 ALA A N 1
ATOM 1453 C CA . ALA A 1 183 ? -18.080 91.317 3.653 1.00 19.93 180 ALA A CA 1
ATOM 1454 C C . ALA A 1 183 ? -18.089 91.203 2.128 1.00 20.02 180 ALA A C 1
ATOM 1455 O O . ALA A 1 183 ? -17.153 90.659 1.543 1.00 20.86 180 ALA A O 1
ATOM 1457 N N . HIS A 1 184 ? -19.134 91.720 1.487 1.00 20.03 181 HIS A N 1
ATOM 1458 C CA . HIS A 1 184 ? -19.196 91.734 0.030 1.00 21.18 181 HIS A CA 1
ATOM 1459 C C . HIS A 1 184 ? -18.779 93.085 -0.548 1.00 21.17 181 HIS A C 1
ATOM 1460 O O . HIS A 1 184 ? -18.762 93.257 -1.760 1.00 21.20 181 HIS A O 1
ATOM 1467 N N . LEU A 1 185 ? -18.458 94.043 0.311 1.00 18.28 182 LEU A N 1
ATOM 1468 C CA . LEU A 1 185 ? -18.054 95.370 -0.166 1.00 15.95 182 LEU A CA 1
ATOM 1469 C C . LEU A 1 185 ? -16.559 95.367 -0.461 1.00 15.01 182 LEU A C 1
ATOM 1470 O O . LEU A 1 185 ? -15.753 95.803 0.357 1.00 13.03 182 LEU A O 1
ATOM 1475 N N . GLN A 1 186 ? -16.209 94.874 -1.647 1.00 15.96 183 GLN A N 1
ATOM 1476 C CA . GLN A 1 186 ? -14.814 94.587 -2.001 1.00 19.15 183 GLN A CA 1
ATOM 1477 C C . GLN A 1 186 ? -13.909 95.826 -2.053 1.00 17.20 183 GLN A C 1
ATOM 1478 O O . GLN A 1 186 ? -12.684 95.718 -1.970 1.00 16.59 183 GLN A O 1
ATOM 1484 N N . SER A 1 187 ? -14.505 97.003 -2.160 1.00 14.88 184 SER A N 1
ATOM 1485 C CA . SER A 1 187 ? -13.700 98.217 -2.173 1.00 21.33 184 SER A CA 1
ATOM 1486 C C . SER A 1 187 ? -13.097 98.607 -0.805 1.00 16.66 184 SER A C 1
ATOM 1487 O O . SER A 1 187 ? -12.234 99.480 -0.741 1.00 17.49 184 SER A O 1
ATOM 1490 N N . LEU A 1 188 ? -13.526 97.966 0.283 1.00 12.50 185 LEU A N 1
ATOM 1491 C CA . LEU A 1 188 ? -13.025 98.337 1.609 1.00 11.57 185 LEU A CA 1
ATOM 1492 C C . LEU A 1 188 ? -11.532 98.058 1.782 1.00 13.11 185 LEU A C 1
ATOM 1493 O O . LEU A 1 188 ? -11.080 96.935 1.554 1.00 14.00 185 LEU A O 1
ATOM 1498 N N . THR A 1 189 ? -10.775 99.076 2.190 1.00 11.07 186 THR A N 1
ATOM 1499 C CA . THR A 1 189 ? -9.338 98.927 2.451 1.00 10.94 186 THR A CA 1
ATOM 1500 C C . THR A 1 189 ? -8.981 99.181 3.921 1.00 11.14 186 THR A C 1
ATOM 1501 O O . THR A 1 189 ? -7.931 98.747 4.409 1.00 10.43 186 THR A O 1
ATOM 1505 N N . THR A 1 190 ? -9.861 99.892 4.619 1.00 11.19 187 THR A N 1
ATOM 1506 C CA . THR A 1 190 ? -9.589 100.355 5.974 1.00 11.16 187 THR A CA 1
ATOM 1507 C C . THR A 1 190 ? -10.851 100.241 6.817 1.00 14.02 187 THR A C 1
ATOM 1508 O O . THR A 1 190 ? -11.868 100.884 6.524 1.00 11.37 187 THR A O 1
ATOM 1512 N N . ILE A 1 191 ? -10.789 99.426 7.867 1.00 10.25 188 ILE A N 1
ATOM 1513 C CA . ILE A 1 191 ? -11.943 99.229 8.726 1.00 10.60 188 ILE A CA 1
ATOM 1514 C C . ILE A 1 191 ? -11.555 99.345 10.187 1.00 9.73 188 ILE A C 1
ATOM 1515 O O . ILE A 1 191 ? -10.599 98.714 10.642 1.00 10.72 188 ILE A O 1
ATOM 1520 N N . ASP A 1 192 ? -12.302 100.154 10.928 1.00 8.95 189 ASP A N 1
ATOM 1521 C CA . ASP A 1 192 ? -12.140 100.203 12.372 1.00 11.17 189 ASP A CA 1
ATOM 1522 C C . ASP A 1 192 ? -13.336 99.516 13.031 1.00 9.72 189 ASP A C 1
ATOM 1523 O O . ASP A 1 192 ? -14.457 100.048 12.992 1.00 9.39 189 ASP A O 1
ATOM 1528 N N . LEU A 1 193 ? -13.094 98.346 13.628 1.00 7.80 190 LEU A N 1
ATOM 1529 C CA . LEU A 1 193 ? -14.116 97.586 14.356 1.00 9.16 190 LEU A CA 1
ATOM 1530 C C . LEU A 1 193 ? -13.850 97.574 15.853 1.00 10.96 190 LEU A C 1
ATOM 1531 O O . LEU A 1 193 ? -14.494 96.834 16.620 1.00 8.58 190 LEU A O 1
ATOM 1536 N N . SER A 1 194 ? -12.897 98.392 16.277 1.00 8.82 191 SER A N 1
ATOM 1537 C CA . SER A 1 194 ? -12.453 98.362 17.665 1.00 13.28 191 SER A CA 1
ATOM 1538 C C . SER A 1 194 ? -13.570 98.678 18.671 1.00 10.47 191 SER A C 1
ATOM 1539 O O . SER A 1 194 ? -14.504 99.416 18.354 1.00 8.42 191 SER A O 1
ATOM 1542 N N . GLN A 1 195 ? -13.472 98.099 19.870 1.00 6.38 192 GLN A N 1
ATOM 1543 C CA . GLN A 1 195 ? -14.515 98.231 20.902 1.00 6.61 192 GLN A CA 1
ATOM 1544 C C . GLN A 1 195 ? -15.887 97.745 20.399 1.00 8.95 192 GLN A C 1
ATOM 1545 O O . GLN A 1 195 ? -16.924 98.375 20.634 1.00 11.29 192 GLN A O 1
ATOM 1551 N N . ASN A 1 196 ? -15.864 96.632 19.670 1.00 7.01 193 ASN A N 1
ATOM 1552 C CA . ASN A 1 196 ? -17.059 95.867 19.369 1.00 8.43 193 ASN A CA 1
ATOM 1553 C C . ASN A 1 196 ? -16.759 94.451 19.821 1.00 10.86 193 ASN A C 1
ATOM 1554 O O . ASN A 1 196 ? -16.218 93.634 19.063 1.00 8.78 193 ASN A O 1
ATOM 1559 N N . THR A 1 197 ? -17.072 94.186 21.083 1.00 9.84 194 THR A N 1
ATOM 1560 C CA . THR A 1 197 ? -16.677 92.945 21.717 1.00 8.82 194 THR A CA 1
ATOM 1561 C C . THR A 1 197 ? -17.455 91.727 21.221 1.00 9.80 194 THR A C 1
ATOM 1562 O O . THR A 1 197 ? -17.094 90.602 21.537 1.00 12.54 194 THR A O 1
ATOM 1566 N N . GLY A 1 198 ? -18.519 91.947 20.455 1.00 13.82 195 GLY A N 1
ATOM 1567 C CA . GLY A 1 198 ? -19.253 90.843 19.850 1.00 11.39 195 GLY A CA 1
ATOM 1568 C C . GLY A 1 198 ? -18.610 90.301 18.564 1.00 15.29 195 GLY A C 1
ATOM 1569 O O . GLY A 1 198 ? -19.062 89.292 18.027 1.00 12.98 195 GLY A O 1
ATOM 1570 N N . ILE A 1 199 ? -17.553 90.947 18.076 1.00 8.88 196 ILE A N 1
ATOM 1571 C CA . ILE A 1 199 ? -16.880 90.500 16.835 1.00 9.39 196 ILE A CA 1
ATOM 1572 C C . ILE A 1 199 ? -16.235 89.120 17.048 1.00 13.05 196 ILE A C 1
ATOM 1573 O O . ILE A 1 199 ? -16.627 88.138 16.416 1.00 11.29 196 ILE A O 1
ATOM 1578 N N . GLY A 1 200 ? -15.268 89.044 17.957 1.00 12.81 197 GLY A N 1
ATOM 1579 C CA . GLY A 1 200 ? -14.631 87.778 18.289 1.00 11.65 197 GLY A CA 1
ATOM 1580 C C . GLY A 1 200 ? -13.867 87.165 17.130 1.00 12.61 197 GLY A C 1
ATOM 1581 O O . GLY A 1 200 ? -13.709 87.792 16.093 1.00 10.20 197 GLY A O 1
ATOM 1582 N N . ASP A 1 201 ? -13.415 85.920 17.300 1.00 13.36 198 ASP A N 1
ATOM 1583 C CA . ASP A 1 201 ? -12.678 85.238 16.246 1.00 14.98 198 ASP A CA 1
ATOM 1584 C C . ASP A 1 201 ? -13.551 84.967 15.030 1.00 16.67 198 ASP A C 1
ATOM 1585 O O . ASP A 1 201 ? -13.071 85.026 13.892 1.00 14.30 198 ASP A O 1
ATOM 1590 N N . GLU A 1 202 ? -14.823 84.656 15.265 1.00 14.96 199 GLU A N 1
ATOM 1591 C CA . GLU A 1 202 ? -15.751 84.408 14.157 1.00 19.27 199 GLU A CA 1
ATOM 1592 C C . GLU A 1 202 ? -15.907 85.653 13.261 1.00 17.96 199 GLU A C 1
ATOM 1593 O O . GLU A 1 202 ? -15.926 85.553 12.032 1.00 15.16 199 GLU A O 1
ATOM 1599 N N . GLY A 1 203 ? -16.006 86.825 13.878 1.00 15.00 200 GLY A N 1
ATOM 1600 C CA . GLY A 1 203 ? -16.044 88.076 13.130 1.00 13.65 200 GLY A CA 1
ATOM 1601 C C . GLY A 1 203 ? -14.799 88.288 12.287 1.00 13.10 200 GLY A C 1
ATOM 1602 O O . GLY A 1 203 ? -14.885 88.632 11.094 1.00 13.80 200 GLY A O 1
ATOM 1603 N N . VAL A 1 204 ? -13.631 88.086 12.889 1.00 11.72 201 VAL A N 1
ATOM 1604 C CA . VAL A 1 204 ? -12.376 88.194 12.126 1.00 12.77 201 VAL A CA 1
ATOM 1605 C C . VAL A 1 204 ? -12.341 87.227 10.947 1.00 17.48 201 VAL A C 1
ATOM 1606 O O . VAL A 1 204 ? -11.945 87.596 9.838 1.00 15.24 201 VAL A O 1
ATOM 1610 N N . SER A 1 205 ? -12.753 85.982 11.188 1.00 14.38 202 SER A N 1
ATOM 1611 C CA . SER A 1 205 ? -12.800 84.977 10.126 1.00 15.77 202 SER A CA 1
ATOM 1612 C C . SER A 1 205 ? -13.673 85.428 8.953 1.00 17.09 202 SER A C 1
ATOM 1613 O O . SER A 1 205 ? -13.369 85.141 7.790 1.00 16.83 202 SER A O 1
ATOM 1616 N N . ARG A 1 206 ? -14.753 86.148 9.250 1.00 14.22 203 ARG A N 1
ATOM 1617 C CA . ARG A 1 206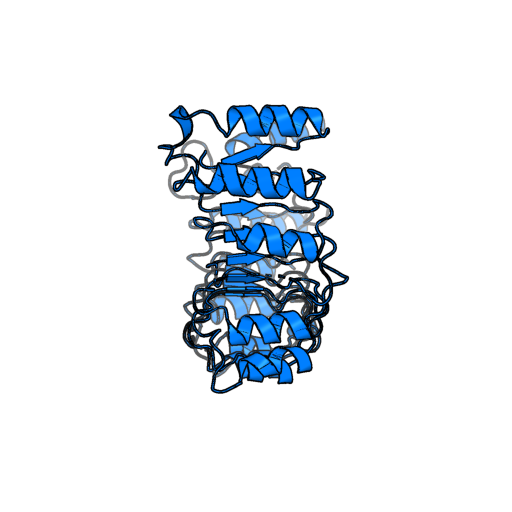 ? -15.679 86.593 8.204 1.00 12.83 203 ARG A CA 1
ATOM 1618 C C . ARG A 1 206 ? -15.193 87.808 7.410 1.00 14.89 203 ARG A C 1
ATOM 1619 O O . ARG A 1 206 ? -15.838 88.220 6.449 1.00 16.18 203 ARG A O 1
ATOM 1627 N N . LEU A 1 207 ? -14.058 88.372 7.807 1.00 12.50 204 LEU A N 1
ATOM 1628 C CA . LEU A 1 207 ? -13.420 89.428 7.025 1.00 13.89 204 LEU A CA 1
ATOM 1629 C C . LEU A 1 207 ? -12.594 88.900 5.841 1.00 19.98 204 LEU A C 1
ATOM 1630 O O . LEU A 1 207 ? -12.152 89.682 4.989 1.00 19.50 204 LEU A O 1
ATOM 1635 N N . ALA A 1 208 ? -12.378 87.584 5.795 1.00 19.30 205 ALA A N 1
ATOM 1636 C CA . ALA A 1 208 ? -11.579 86.945 4.736 1.00 18.43 205 ALA A CA 1
ATOM 1637 C C . ALA A 1 208 ? -11.919 87.315 3.292 1.00 18.48 205 ALA A C 1
ATOM 1638 O O . ALA A 1 208 ? -11.008 87.510 2.478 1.00 18.02 205 ALA A O 1
ATOM 1640 N N . PRO A 1 209 ? -13.219 87.374 2.943 1.00 20.35 206 PRO A N 1
ATOM 1641 C CA . PRO A 1 209 ? -13.498 87.678 1.535 1.00 22.19 206 PRO A CA 1
ATOM 1642 C C . PRO A 1 209 ? -13.086 89.097 1.109 1.00 20.18 206 PRO A C 1
ATOM 1643 O O . PRO A 1 209 ? -13.065 89.359 -0.098 1.00 18.85 206 PRO A O 1
ATOM 1647 N N . LEU A 1 210 ? -12.772 89.973 2.066 1.00 16.07 207 LEU A N 1
ATOM 1648 C CA . LEU A 1 210 ? -12.400 91.370 1.770 1.00 14.47 207 LEU A CA 1
ATOM 1649 C C . LEU A 1 210 ? -10.941 91.449 1.311 1.00 12.99 207 LEU A C 1
ATOM 1650 O O . LEU A 1 210 ? -10.052 91.814 2.090 1.00 13.59 207 LEU A O 1
ATOM 1655 N N . LYS A 1 211 ? -10.709 91.132 0.042 1.00 13.92 208 LYS A N 1
ATOM 1656 C CA . LYS A 1 211 ? -9.355 90.946 -0.475 1.00 14.32 208 LYS A CA 1
ATOM 1657 C C . LYS A 1 211 ? -8.517 92.232 -0.565 1.00 14.02 208 LYS A C 1
ATOM 1658 O O . LYS A 1 211 ? 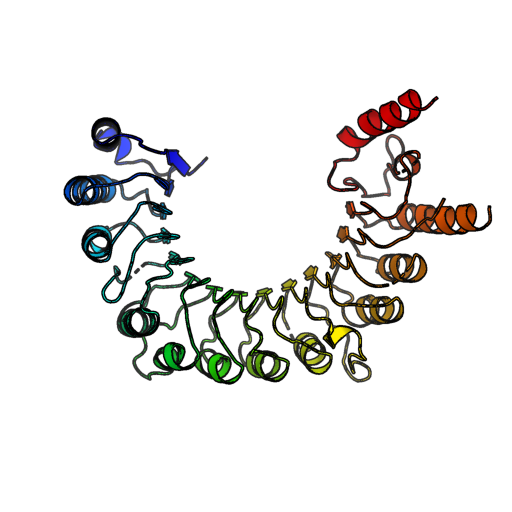-7.290 92.175 -0.719 1.00 19.11 208 LYS A O 1
ATOM 1664 N N A GLN A 1 212 ? -9.152 93.393 -0.493 0.59 13.65 209 GLN A N 1
ATOM 1665 N N B GLN A 1 212 ? -9.192 93.370 -0.473 0.41 13.64 209 GLN A N 1
ATOM 1666 C CA A GLN A 1 212 ? -8.375 94.633 -0.565 0.59 14.74 209 GLN A CA 1
ATOM 1667 C CA B GLN A 1 212 ? -8.535 94.661 -0.603 0.41 14.74 209 GLN A CA 1
ATOM 1668 C C A GLN A 1 212 ? -8.193 95.286 0.802 0.59 14.90 209 GLN A C 1
ATOM 1669 C C B GLN A 1 212 ? -8.307 95.317 0.772 0.41 14.56 209 GLN A C 1
ATOM 1670 O O A GLN A 1 212 ? -7.617 96.372 0.928 0.59 12.21 209 GLN A O 1
ATOM 1671 O O B GLN A 1 212 ? -7.800 96.436 0.867 0.41 15.39 209 GLN A O 1
ATOM 1682 N N . LEU A 1 213 ? -8.661 94.601 1.838 1.00 13.08 210 LEU A N 1
ATOM 1683 C CA . LEU A 1 213 ? -8.502 95.109 3.206 1.00 13.43 210 LEU A CA 1
ATOM 1684 C C . LEU A 1 213 ? -7.016 95.168 3.581 1.00 14.24 210 LEU A C 1
ATOM 1685 O O . LEU A 1 213 ? -6.314 94.161 3.496 1.00 12.57 210 LEU A O 1
ATOM 1690 N N . ARG A 1 214 ? -6.540 96.345 3.983 1.00 11.10 211 ARG A N 1
ATOM 1691 C CA . ARG A 1 214 ? -5.122 96.540 4.289 1.00 10.42 211 ARG A CA 1
ATOM 1692 C C . ARG A 1 214 ? -4.889 97.048 5.712 1.00 9.66 211 ARG A C 1
ATOM 1693 O O . ARG A 1 214 ? -3.886 96.726 6.339 1.00 12.73 211 ARG A O 1
ATOM 1701 N N . THR A 1 215 ? -5.821 97.843 6.214 1.00 12.80 212 THR A N 1
ATOM 1702 C CA . THR A 1 215 ? -5.707 98.413 7.561 1.00 12.84 212 THR A CA 1
ATOM 1703 C C . THR A 1 215 ? -6.908 97.999 8.388 1.00 11.83 212 THR A C 1
ATOM 1704 O O . THR A 1 215 ? -8.049 98.271 8.018 1.00 11.53 212 THR A O 1
ATOM 1708 N N . LEU A 1 216 ? -6.652 97.344 9.516 1.00 13.05 213 LEU A N 1
ATOM 1709 C CA . LEU A 1 216 ? -7.718 96.777 10.329 1.00 13.26 213 LEU A CA 1
ATOM 1710 C C . LEU A 1 216 ? -7.489 97.076 11.813 1.00 13.32 213 LEU A C 1
ATOM 1711 O O . LEU A 1 216 ? -6.461 96.697 12.382 1.00 12.16 213 LEU A O 1
ATOM 1716 N N . TYR A 1 217 ? -8.446 97.768 12.430 1.00 8.69 214 TYR A N 1
ATOM 1717 C CA . TYR A 1 217 ? -8.417 98.046 13.858 1.00 10.93 214 TYR A CA 1
ATOM 1718 C C . TYR A 1 217 ? -9.402 97.157 14.594 1.00 11.59 214 TYR A C 1
ATOM 1719 O O . TYR A 1 217 ? -10.610 97.224 14.355 1.00 10.38 214 TYR A O 1
ATOM 1728 N N . LEU A 1 218 ? -8.876 96.328 15.493 1.00 11.59 215 LEU A N 1
ATOM 1729 C CA . LEU A 1 218 ? -9.679 95.346 16.214 1.00 10.75 215 LEU A CA 1
ATOM 1730 C C . LEU A 1 218 ? -9.362 95.346 17.694 1.00 10.10 215 LEU A C 1
ATOM 1731 O O . LEU A 1 218 ? -9.492 94.303 18.363 1.00 9.11 215 LEU A O 1
ATOM 1736 N N A ASP A 1 219 ? -8.923 96.488 18.210 0.62 10.99 216 ASP A N 1
ATOM 1737 N N B ASP A 1 219 ? -8.945 96.492 18.222 0.38 11.45 216 ASP A N 1
ATOM 1738 C CA A ASP A 1 219 ? -8.664 96.566 19.640 0.62 14.42 216 ASP A CA 1
ATOM 1739 C CA B ASP A 1 219 ? -8.659 96.577 19.652 0.38 14.28 216 ASP A CA 1
ATOM 1740 C C A ASP A 1 219 ? -9.968 96.383 20.424 0.62 12.71 216 ASP A C 1
ATOM 1741 C C B ASP A 1 219 ? -9.955 96.425 20.451 0.38 12.75 216 ASP A C 1
ATOM 1742 O O A ASP A 1 219 ? -11.010 96.884 20.016 0.62 11.86 216 ASP A O 1
ATOM 1743 O O B ASP A 1 219 ? -10.979 96.992 20.081 0.38 12.27 216 ASP A O 1
ATOM 1752 N N . ASN A 1 220 ? -9.915 95.620 21.513 1.00 10.99 217 ASN A N 1
ATOM 1753 C CA . ASN A 1 220 ? -11.108 95.358 22.321 1.00 9.04 217 ASN A CA 1
ATOM 1754 C C . ASN A 1 220 ? -12.236 94.664 21.563 1.00 6.84 217 ASN A C 1
ATOM 1755 O O . ASN A 1 220 ? -13.363 95.165 21.556 1.00 8.22 217 ASN A O 1
ATOM 1760 N N . CYS A 1 221 ? -11.947 93.523 20.942 1.00 7.01 218 CYS A N 1
ATOM 1761 C CA . CYS A 1 221 ? -12.924 92.833 20.103 1.00 11.02 218 CYS A CA 1
ATOM 1762 C C . CYS A 1 221 ? -13.079 91.375 20.514 1.00 8.57 218 CYS A C 1
ATOM 1763 O O . CYS A 1 221 ? -13.696 90.586 19.804 1.00 9.90 218 CYS A O 1
ATOM 1766 N N . GLY A 1 222 ? -12.524 91.028 21.671 1.00 8.32 219 GLY A N 1
ATOM 1767 C CA . GLY A 1 222 ? -12.603 89.667 22.193 1.00 10.13 219 GLY A CA 1
ATOM 1768 C C . GLY A 1 222 ? -11.887 88.686 21.270 1.00 12.50 219 GLY A C 1
ATOM 1769 O O . GLY A 1 222 ? -12.368 87.571 21.043 1.00 11.29 219 GLY A O 1
ATOM 1770 N N . ILE A 1 223 ? -10.732 89.092 20.748 1.00 11.26 220 ILE A N 1
ATOM 1771 C CA . ILE A 1 223 ? -9.986 88.241 19.807 1.00 11.99 220 ILE A CA 1
ATOM 1772 C C . ILE A 1 223 ? -9.074 87.261 20.544 1.00 14.12 220 ILE A C 1
ATOM 1773 O O . ILE A 1 223 ? -8.419 87.627 21.522 1.00 13.03 220 ILE A O 1
ATOM 1778 N N . GLY A 1 224 ? -9.034 86.018 20.068 1.00 11.74 221 GLY A N 1
ATOM 1779 C CA . GLY A 1 224 ? -8.157 85.013 20.635 1.00 13.00 221 GLY A CA 1
ATOM 1780 C C . GLY A 1 224 ? -7.260 84.405 19.569 1.00 13.14 221 GLY A C 1
ATOM 1781 O O . GLY A 1 224 ? -7.108 84.956 18.468 1.00 12.21 221 GLY A O 1
ATOM 1782 N N . GLY A 1 225 ? -6.677 83.250 19.882 1.00 12.84 222 GLY A N 1
ATOM 1783 C CA . GLY A 1 225 ? -5.738 82.617 18.963 1.00 15.55 222 GLY A CA 1
ATOM 1784 C C . GLY A 1 225 ? -6.273 82.339 17.570 1.00 16.03 222 GLY A C 1
ATOM 1785 O O . GLY A 1 225 ? -5.548 82.493 16.582 1.00 15.56 222 GLY A O 1
ATOM 1786 N N . GLU A 1 226 ? -7.528 81.909 17.472 1.00 12.41 223 GLU A N 1
ATOM 1787 C CA . GLU A 1 226 ? -8.117 81.641 16.157 1.00 14.87 223 GLU A CA 1
ATOM 1788 C C . GLU A 1 226 ? -8.244 82.903 15.302 1.00 15.81 223 GLU A C 1
ATOM 1789 O O . GLU A 1 226 ? -8.181 82.845 14.074 1.00 17.87 223 GLU A O 1
ATOM 1795 N N . GLY A 1 227 ? -8.443 84.038 15.962 1.00 14.64 224 GLY A N 1
ATOM 1796 C CA . GLY A 1 227 ? -8.504 85.321 15.292 1.00 11.68 224 GLY A CA 1
ATOM 1797 C C . GLY A 1 227 ? -7.158 85.748 14.733 1.00 16.48 224 GLY A C 1
ATOM 1798 O O . GLY A 1 227 ? -7.066 86.188 13.583 1.00 16.28 224 GLY A O 1
ATOM 1799 N N . ILE A 1 228 ? -6.099 85.632 15.526 1.00 12.31 225 ILE A N 1
ATOM 1800 C CA . ILE A 1 228 ? -4.800 86.069 15.023 1.00 9.73 225 ILE A CA 1
ATOM 1801 C C . ILE A 1 228 ? -4.296 85.131 13.926 1.00 16.49 225 ILE A C 1
ATOM 1802 O O . ILE A 1 228 ? -3.523 85.533 13.046 1.00 16.11 225 ILE A O 1
ATOM 1807 N N . LYS A 1 229 ? -4.757 83.888 13.958 1.00 15.46 226 LYS A N 1
ATOM 1808 C CA . LYS A 1 229 ? -4.424 82.936 12.905 1.00 17.85 226 LYS A CA 1
ATOM 1809 C C . LYS A 1 229 ? -5.065 83.347 11.581 1.00 16.52 226 LYS A C 1
ATOM 1810 O O . LYS A 1 229 ? -4.416 83.320 10.533 1.00 15.24 226 LYS A O 1
ATOM 1816 N N . ALA A 1 230 ? -6.340 83.729 11.627 1.00 15.20 227 ALA A N 1
ATOM 1817 C CA . ALA A 1 230 ? -7.021 84.201 10.425 1.00 16.94 227 ALA A CA 1
ATOM 1818 C C . ALA A 1 230 ? -6.333 85.457 9.876 1.00 15.24 227 ALA A C 1
ATOM 1819 O O . ALA A 1 230 ? -6.172 85.610 8.666 1.00 16.15 227 ALA A O 1
ATOM 1821 N N . ILE A 1 231 ? -5.924 86.339 10.782 1.00 13.80 228 ILE A N 1
ATOM 1822 C CA . ILE A 1 231 ? -5.219 87.566 10.419 1.00 15.20 228 ILE A CA 1
ATOM 1823 C C . ILE A 1 231 ? -3.882 87.244 9.759 1.00 14.44 228 ILE A C 1
ATOM 1824 O O . ILE A 1 231 ? -3.513 87.859 8.754 1.00 13.81 228 ILE A O 1
ATOM 1829 N N . ALA A 1 232 ? -3.169 86.259 10.299 1.00 15.11 229 ALA A N 1
ATOM 1830 C CA . ALA A 1 232 ? -1.890 85.831 9.715 1.00 13.99 229 ALA A CA 1
ATOM 1831 C C . ALA A 1 232 ? -2.002 85.423 8.241 1.00 16.86 229 ALA A C 1
ATOM 1832 O O . ALA A 1 232 ? -1.039 85.546 7.475 1.00 13.46 229 ALA A O 1
ATOM 1834 N N . LYS A 1 233 ? -3.179 84.946 7.843 1.00 12.55 230 LYS A N 1
ATOM 1835 C CA . LYS A 1 233 ? -3.382 84.470 6.480 1.00 20.01 230 LYS A CA 1
ATOM 1836 C C . LYS A 1 233 ? -3.900 85.540 5.516 1.00 18.65 230 LYS A C 1
ATOM 1837 O O . LYS A 1 233 ? -4.125 85.247 4.341 1.00 17.86 230 LYS A O 1
ATOM 1851 N N . ASN A 1 235 ? -3.652 89.452 3.565 1.00 14.70 232 ASN A N 1
ATOM 1852 C CA . ASN A 1 235 ? -2.695 90.417 3.029 1.00 13.64 232 ASN A CA 1
ATOM 1853 C C . ASN A 1 235 ? -2.831 91.813 3.662 1.00 15.20 232 ASN A C 1
ATOM 1854 O O . ASN A 1 235 ? -2.855 92.827 2.967 1.00 15.19 232 ASN A O 1
ATOM 1859 N N . LEU A 1 236 ? -2.892 91.856 4.986 1.00 11.71 233 LEU A N 1
ATOM 1860 C CA . LEU A 1 236 ? -3.023 93.118 5.724 1.00 10.58 233 LEU A CA 1
ATOM 1861 C C . LEU A 1 236 ? -1.667 93.819 5.847 1.00 15.29 233 LEU A C 1
ATOM 1862 O O . LEU A 1 236 ? -0.621 93.173 5.763 1.00 11.93 233 LEU A O 1
ATOM 1867 N N A GLN A 1 237 ? -1.696 95.135 6.045 0.47 12.95 234 GLN A N 1
ATOM 1868 N N B GLN A 1 237 ? -1.690 95.134 6.047 0.53 12.90 234 GLN A N 1
ATOM 1869 C CA A GLN A 1 237 ? -0.479 95.923 6.227 0.47 13.35 234 GLN A CA 1
ATOM 1870 C CA B GLN A 1 237 ? -0.464 95.904 6.240 0.53 13.12 234 GLN A CA 1
ATOM 1871 C C A GLN A 1 237 ? -0.366 96.454 7.657 0.47 14.51 234 GLN A C 1
ATOM 1872 C C B GLN A 1 237 ? -0.360 96.473 7.656 0.53 14.60 234 GLN A C 1
ATOM 1873 O O A GLN A 1 237 ? 0.728 96.507 8.228 0.47 14.77 234 GLN A O 1
ATOM 1874 O O B GLN A 1 237 ? 0.736 96.570 8.217 0.53 14.78 234 GLN A O 1
ATOM 1885 N N . THR A 1 238 ? -1.505 96.844 8.227 1.00 11.65 235 THR A N 1
ATOM 1886 C CA . THR A 1 238 ? -1.549 97.478 9.543 1.00 14.11 235 THR A CA 1
ATOM 1887 C C . THR A 1 238 ? -2.659 96.837 10.353 1.00 14.47 235 THR A C 1
ATOM 1888 O O . THR A 1 238 ? -3.797 96.757 9.877 1.00 12.18 235 THR A O 1
ATOM 1892 N N . VAL A 1 239 ? -2.333 96.372 11.562 1.00 7.83 236 VAL A N 1
ATOM 1893 C CA . VAL A 1 239 ? -3.289 95.646 12.389 1.00 7.52 236 VAL A CA 1
ATOM 1894 C C . VAL A 1 239 ? -3.130 96.063 13.843 1.00 9.48 236 VAL A C 1
ATOM 1895 O O . VAL A 1 239 ? -2.032 96.022 14.407 1.00 10.86 236 VAL A O 1
ATOM 1899 N N . ASP A 1 240 ? -4.231 96.477 14.449 1.00 8.32 237 ASP A N 1
ATOM 1900 C CA . ASP A 1 240 ? -4.235 96.780 15.866 1.00 8.56 237 ASP A CA 1
ATOM 1901 C C . ASP A 1 240 ? -5.049 95.708 16.556 1.00 9.29 237 ASP A C 1
ATOM 1902 O O . ASP A 1 240 ? -6.253 95.596 16.321 1.00 9.72 237 ASP A O 1
ATOM 1907 N N . LEU A 1 241 ? -4.391 94.927 17.412 1.00 7.98 238 LEU A N 1
ATOM 1908 C CA . LEU A 1 241 ? -5.050 93.891 18.188 1.00 8.55 238 LEU A CA 1
ATOM 1909 C C . LEU A 1 241 ? -4.943 94.106 19.705 1.00 9.99 238 LEU A C 1
ATOM 1910 O O . LEU A 1 241 ? -5.063 93.156 20.479 1.00 12.56 238 LEU A O 1
ATOM 1915 N N . SER A 1 242 ? -4.734 95.356 20.116 1.00 12.79 239 SER A N 1
ATOM 1916 C CA . SER A 1 242 ? -4.588 95.711 21.530 1.00 6.47 239 SER A CA 1
ATOM 1917 C C . SER A 1 242 ? -5.835 95.360 22.333 1.00 7.57 239 SER A C 1
ATOM 1918 O O . SER A 1 242 ? -6.917 95.214 21.770 1.00 8.15 239 SER A O 1
ATOM 1921 N N . PHE A 1 243 ? -5.670 95.208 23.647 1.00 6.75 240 PHE A N 1
ATOM 1922 C CA . PHE A 1 243 ? -6.772 94.858 24.542 1.00 6.89 240 PHE A CA 1
ATOM 1923 C C . PHE A 1 243 ? -7.540 93.604 24.103 1.00 12.92 240 PHE A C 1
ATOM 1924 O O . PHE A 1 243 ? -8.773 93.569 24.141 1.00 8.63 240 PHE A O 1
ATOM 1932 N N . ASN A 1 244 ? -6.794 92.575 23.692 1.00 12.32 241 ASN A N 1
ATOM 1933 C CA . ASN A 1 244 ? -7.373 91.268 23.410 1.00 13.75 241 ASN A CA 1
ATOM 1934 C C . ASN A 1 244 ? -6.606 90.178 24.160 1.00 9.93 241 ASN A C 1
ATOM 1935 O O . ASN A 1 244 ? -5.815 89.461 23.572 1.00 9.36 241 ASN A O 1
ATOM 1940 N N . PRO A 1 245 ? -6.803 90.092 25.479 1.00 10.38 242 PRO A N 1
ATOM 1941 C CA . PRO A 1 245 ? -5.957 89.184 26.258 1.00 12.34 242 PRO A CA 1
ATOM 1942 C C . PRO A 1 245 ? -6.268 87.690 26.073 1.00 10.14 242 PRO A C 1
ATOM 1943 O O . PRO A 1 245 ? -5.560 86.860 26.637 1.00 13.82 242 PRO A O 1
ATOM 1947 N N . GLY A 1 246 ? -7.263 87.347 25.263 1.00 15.73 243 GLY A N 1
ATOM 1948 C CA . GLY A 1 246 ? -7.392 85.967 24.803 1.00 9.94 243 GLY A CA 1
ATOM 1949 C C . GLY A 1 246 ? -6.165 85.531 24.020 1.00 10.67 243 GLY A C 1
ATOM 1950 O O . GLY A 1 246 ? -5.866 84.336 23.900 1.00 14.27 243 GLY A O 1
ATOM 1951 N N . LEU A 1 247 ? -5.430 86.504 23.495 1.00 11.39 244 LEU A N 1
ATOM 1952 C CA . LEU A 1 247 ? -4.204 86.216 22.751 1.00 11.37 244 LEU A CA 1
ATOM 1953 C C . LEU A 1 247 ? -3.064 85.749 23.665 1.00 11.66 244 LEU A C 1
ATOM 1954 O O . LEU A 1 247 ? -1.972 85.440 23.187 1.00 12.49 244 LEU A O 1
ATOM 1959 N N . LYS A 1 248 ? -3.318 85.706 24.975 1.00 10.18 245 LYS A N 1
ATOM 1960 C CA . LYS A 1 248 ? -2.349 85.170 25.930 1.00 13.64 245 LYS A CA 1
ATOM 1961 C C . LYS A 1 248 ? -2.154 83.656 25.748 1.00 14.66 245 LYS A C 1
ATOM 1962 O O . LYS A 1 248 ? -1.146 83.097 26.187 1.00 12.75 245 LYS A O 1
ATOM 1968 N N . LYS A 1 249 ? -3.114 82.998 25.103 1.00 14.35 246 LYS A N 1
ATOM 1969 C CA . LYS A 1 249 ? -3.027 81.555 24.848 1.00 19.08 246 LYS A CA 1
ATOM 1970 C C . LYS A 1 249 ? -2.224 81.230 23.570 1.00 17.76 246 LYS A C 1
ATOM 1971 O O . LYS A 1 249 ? -1.578 82.099 22.992 1.00 14.85 246 LYS A O 1
ATOM 1977 N N . GLU A 1 250 ? -2.268 79.972 23.145 1.00 13.30 247 GLU A N 1
ATOM 1978 C CA . GLU A 1 250 ? -1.576 79.538 21.940 1.00 15.59 247 GLU A CA 1
ATOM 1979 C C . GLU A 1 250 ? -2.237 80.158 20.725 1.00 14.61 247 GLU A C 1
ATOM 1980 O O . GLU A 1 250 ? -3.446 80.417 20.727 1.00 17.09 247 GLU A O 1
ATOM 1986 N N . TRP A 1 251 ? -1.437 80.420 19.702 1.00 15.00 248 TRP A N 1
ATOM 1987 C CA . TRP A 1 251 ? -1.915 81.072 18.490 1.00 15.84 248 TRP A CA 1
ATOM 1988 C C . TRP A 1 251 ? -2.207 80.080 17.365 1.00 18.16 248 TRP A C 1
ATOM 1989 O O . TRP A 1 251 ? -2.836 80.442 16.371 1.00 20.04 248 TRP A O 1
ATOM 2000 N N . GLY A 1 252 ? -1.744 78.842 17.522 1.00 14.69 249 GLY A N 1
ATOM 2001 C CA . GLY A 1 252 ? -1.975 77.797 16.534 1.00 20.49 249 GLY A CA 1
ATOM 2002 C C . GLY A 1 252 ? -1.382 78.066 15.154 1.00 20.68 249 GLY A C 1
ATOM 2003 O O . GLY A 1 252 ? -2.027 77.818 14.131 1.00 20.57 249 GLY A O 1
ATOM 2004 N N . LEU A 1 253 ? -0.146 78.558 15.116 1.00 20.97 250 LEU A N 1
ATOM 2005 C CA . LEU A 1 253 ? 0.462 78.979 13.855 1.00 19.21 250 LEU A CA 1
ATOM 2006 C C . LEU A 1 253 ? 1.438 77.950 13.256 1.00 23.29 250 LEU A C 1
ATOM 2007 O O . LEU A 1 253 ? 2.106 78.239 12.265 1.00 23.14 250 LEU A O 1
ATOM 2012 N N . ASP A 1 254 ? 1.524 76.760 13.845 1.00 25.09 251 ASP A N 1
ATOM 2013 C CA . ASP A 1 254 ? 2.537 75.789 13.413 1.00 31.57 251 ASP A CA 1
ATOM 2014 C C . ASP A 1 254 ? 2.502 75.450 11.922 1.00 29.05 251 ASP A C 1
ATOM 2015 O O . ASP A 1 254 ? 3.552 75.293 11.295 1.00 30.10 251 ASP A O 1
ATOM 2020 N N . ASP A 1 255 ? 1.305 75.354 11.354 1.00 26.37 252 ASP A N 1
ATOM 2021 C CA . ASP A 1 255 ? 1.175 74.976 9.953 1.00 32.99 252 ASP A CA 1
ATOM 2022 C C . ASP A 1 255 ? 0.814 76.166 9.070 1.00 33.00 252 ASP A C 1
ATOM 2023 O O . ASP A 1 255 ? 0.224 76.010 8.000 1.00 32.12 252 ASP A O 1
ATOM 2028 N N . ILE A 1 256 ? 1.186 77.358 9.526 1.00 29.55 253 ILE A N 1
ATOM 2029 C CA . ILE A 1 256 ? 0.932 78.594 8.795 1.00 24.65 253 ILE A CA 1
ATOM 2030 C C . ILE A 1 256 ? 2.259 79.205 8.340 1.00 20.79 253 ILE A C 1
ATOM 2031 O O . ILE A 1 256 ? 3.160 79.406 9.157 1.00 19.93 253 ILE A O 1
ATOM 2036 N N . ARG A 1 257 ? 2.384 79.486 7.044 1.00 21.33 254 ARG A N 1
ATOM 2037 C CA . ARG A 1 257 ? 3.538 80.225 6.532 1.00 25.61 254 ARG A CA 1
ATOM 2038 C C . ARG A 1 257 ? 3.636 81.612 7.180 1.00 20.72 254 ARG A C 1
ATOM 2039 O O . ARG A 1 257 ? 2.618 82.253 7.454 1.00 18.95 254 ARG A O 1
ATOM 2047 N N . PRO A 1 258 ? 4.869 82.086 7.410 1.00 21.39 255 PRO A N 1
ATOM 2048 C CA . PRO A 1 258 ? 5.093 83.453 7.902 1.00 18.09 255 PRO A CA 1
ATOM 2049 C C . PRO A 1 258 ? 4.384 84.485 7.033 1.00 19.11 255 PRO A C 1
ATOM 2050 O O . PRO A 1 258 ? 4.342 84.351 5.804 1.00 17.15 255 PRO A O 1
ATOM 2054 N N . ASN A 1 259 ? 3.839 85.515 7.674 1.00 17.09 256 ASN A N 1
ATOM 2055 C CA . ASN A 1 259 ? 3.153 86.590 6.979 1.00 15.72 256 ASN A CA 1
ATOM 2056 C C . ASN A 1 259 ? 4.159 87.689 6.640 1.00 16.02 256 ASN A C 1
ATOM 2057 O O . ASN A 1 259 ? 4.901 88.137 7.509 1.00 15.14 256 ASN A O 1
ATOM 2062 N N . HIS A 1 260 ? 4.184 88.117 5.382 1.00 15.39 257 HIS A N 1
ATOM 2063 C CA . HIS A 1 260 ? 5.161 89.111 4.944 1.00 17.22 257 HIS A CA 1
ATOM 2064 C C . HIS A 1 260 ? 4.537 90.444 4.527 1.00 19.74 257 HIS A C 1
ATOM 2065 O O . HIS A 1 260 ? 5.189 91.254 3.860 1.00 19.96 257 HIS A O 1
ATOM 2072 N N . THR A 1 261 ? 3.284 90.679 4.900 1.00 13.34 258 THR A N 1
ATOM 2073 C CA . THR A 1 261 ? 2.627 91.911 4.480 1.00 16.62 258 THR A CA 1
ATOM 2074 C C . THR A 1 261 ? 2.366 92.863 5.653 1.00 14.86 258 THR A C 1
ATOM 2075 O O . THR A 1 261 ? 2.395 94.084 5.483 1.00 15.23 258 THR A O 1
ATOM 2079 N N . ILE A 1 262 ? 2.119 92.311 6.837 1.00 13.51 259 ILE A N 1
ATOM 2080 C CA . ILE A 1 262 ? 1.842 93.140 8.006 1.00 15.24 259 ILE A CA 1
ATOM 2081 C C . ILE A 1 262 ? 3.108 93.859 8.466 1.00 13.08 259 ILE A C 1
ATOM 2082 O O . ILE A 1 262 ? 4.073 93.215 8.876 1.00 14.81 259 ILE A O 1
ATOM 2087 N N . ARG A 1 263 ? 3.090 95.187 8.405 1.00 10.61 260 ARG A N 1
ATOM 2088 C CA . ARG A 1 263 ? 4.246 96.011 8.758 1.00 12.99 260 ARG A CA 1
ATOM 2089 C C . ARG A 1 263 ? 4.091 96.665 10.112 1.00 13.90 260 ARG A C 1
ATOM 2090 O O . ARG A 1 263 ? 5.079 96.900 10.807 1.00 15.76 260 ARG A O 1
ATOM 2098 N N . THR A 1 264 ? 2.847 96.976 10.470 1.00 11.36 261 THR A N 1
ATOM 2099 C CA . THR A 1 264 ? 2.543 97.592 11.751 1.00 14.49 261 THR A CA 1
ATOM 2100 C C . THR A 1 264 ? 1.629 96.693 12.557 1.00 13.32 261 THR A C 1
ATOM 2101 O O . THR A 1 264 ? 0.538 96.320 12.112 1.00 12.02 261 THR A O 1
ATOM 2105 N N . LEU A 1 265 ? 2.076 96.348 13.757 1.00 10.86 262 LEU A N 1
ATOM 2106 C CA . LEU A 1 265 ? 1.372 95.372 14.557 1.00 12.37 262 LEU A CA 1
ATOM 2107 C C . LEU A 1 265 ? 1.323 95.867 15.988 1.00 11.06 262 LEU A C 1
ATOM 2108 O O . LEU A 1 265 ? 2.366 96.009 16.642 1.00 10.97 262 LEU A O 1
ATOM 2113 N N . LEU A 1 266 ? 0.113 96.156 16.465 1.00 9.26 263 LEU A N 1
ATOM 2114 C CA . LEU A 1 266 ? -0.058 96.663 17.811 1.00 10.48 263 LEU A CA 1
ATOM 2115 C C . LEU A 1 266 ? -0.706 95.568 18.642 1.00 10.97 263 LEU A C 1
ATOM 2116 O O . LEU A 1 266 ? -1.781 95.059 18.302 1.00 9.81 263 LEU A O 1
ATOM 2121 N N . LEU A 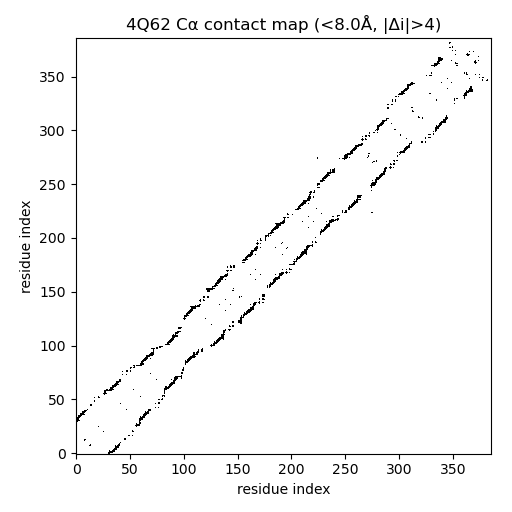1 267 ? -0.026 95.199 19.721 1.00 9.08 264 LEU A N 1
ATOM 2122 C CA . LEU A 1 267 ? -0.465 94.110 20.588 1.00 7.30 264 LEU A CA 1
ATOM 2123 C C . LEU A 1 267 ? -0.307 94.536 22.031 1.00 10.16 264 LEU A C 1
ATOM 2124 O O . LEU A 1 267 ? 0.134 93.742 22.873 1.00 15.76 264 LEU A O 1
ATOM 2129 N N . THR A 1 268 ? -0.669 95.785 22.332 1.00 8.02 265 THR A N 1
ATOM 2130 C CA . THR A 1 268 ? -0.556 96.249 23.710 1.00 7.22 265 THR A CA 1
ATOM 2131 C C . THR A 1 268 ? -1.685 95.658 24.543 1.00 11.56 265 THR A C 1
ATOM 2132 O O . THR A 1 268 ? -2.752 95.357 24.012 1.00 7.62 265 THR A O 1
ATOM 2136 N N . PHE A 1 269 ? -1.442 95.487 25.842 1.00 7.52 266 PHE A N 1
ATOM 2137 C CA . PHE A 1 269 ? -2.472 95.023 26.764 1.00 7.66 266 PHE A CA 1
ATOM 2138 C C . PHE A 1 269 ? -3.123 93.688 26.334 1.00 10.66 266 PHE A C 1
ATOM 2139 O O . PHE A 1 269 ? -4.352 93.578 26.291 1.00 8.44 266 PHE A O 1
ATOM 2147 N N . CYS A 1 270 ? -2.310 92.681 26.016 1.00 7.97 267 CYS A N 1
ATOM 2148 C CA . CYS A 1 270 ? -2.844 91.410 25.554 1.00 12.84 267 CYS A CA 1
ATOM 2149 C C . CYS A 1 270 ? -2.364 90.249 26.419 1.00 12.52 267 CYS A C 1
ATOM 2150 O O . CYS A 1 270 ? -2.542 89.085 26.064 1.00 10.06 267 CYS A O 1
ATOM 2153 N N . SER A 1 271 ? -1.759 90.580 27.554 1.00 11.97 268 SER A N 1
ATOM 2154 C CA . SER A 1 271 ? -1.209 89.586 28.462 1.00 13.21 268 SER A CA 1
ATOM 2155 C C . SER A 1 271 ? -0.249 88.615 27.754 1.00 11.61 268 SER A C 1
ATOM 2156 O O . SER A 1 271 ? -0.215 87.424 28.076 1.00 11.48 268 SER A O 1
ATOM 2159 N N . LEU A 1 272 ? 0.535 89.116 26.803 1.00 9.68 269 LEU A N 1
ATOM 2160 C CA . LEU A 1 272 ? 1.465 88.245 26.068 1.00 12.60 269 LEU A CA 1
ATOM 2161 C C . LEU A 1 272 ? 2.726 87.938 26.884 1.00 13.39 269 LEU A C 1
ATOM 2162 O O . LEU A 1 272 ? 3.110 88.726 27.743 1.00 14.72 269 LEU A O 1
ATOM 2167 N N . ASN A 1 273 ? 3.388 86.817 26.597 1.00 14.00 270 ASN A N 1
ATOM 2168 C CA . ASN A 1 273 ? 4.645 86.484 27.274 1.00 13.13 270 ASN A CA 1
ATOM 2169 C C . ASN A 1 273 ? 5.829 86.352 26.313 1.00 14.49 270 ASN A C 1
ATOM 2170 O O . ASN A 1 273 ? 5.688 86.598 25.114 1.00 15.06 270 ASN A O 1
ATOM 2175 N N . ASP A 1 274 ? 6.990 85.954 26.837 1.00 14.37 271 ASP A N 1
ATOM 2176 C CA . ASP A 1 274 ? 8.214 85.877 26.023 1.00 15.60 271 ASP A CA 1
ATOM 2177 C C . ASP A 1 274 ? 8.086 84.855 24.894 1.00 15.33 271 ASP A C 1
ATOM 2178 O O . ASP A 1 274 ? 8.783 84.949 23.886 1.00 16.14 271 ASP A O 1
ATOM 2183 N N . ASN A 1 275 ? 7.239 83.842 25.073 1.00 14.63 272 ASN A N 1
ATOM 2184 C CA . ASN A 1 275 ? 7.032 82.881 23.991 1.00 15.64 272 ASN A CA 1
ATOM 2185 C C . ASN A 1 275 ? 6.266 83.464 22.815 1.00 13.08 272 ASN A C 1
ATOM 2186 O O . ASN A 1 275 ? 6.501 83.081 21.671 1.00 14.99 272 ASN A O 1
ATOM 2191 N N . HIS A 1 276 ? 5.369 84.410 23.085 1.00 12.93 273 HIS A N 1
ATOM 2192 C CA . HIS A 1 276 ? 4.683 85.102 21.999 1.00 14.77 273 HIS A CA 1
ATOM 2193 C C . HIS A 1 276 ? 5.635 85.960 21.177 1.00 15.69 273 HIS A C 1
ATOM 2194 O O . HIS A 1 276 ? 5.423 86.146 19.985 1.00 12.73 273 HIS A O 1
ATOM 2201 N N . ALA A 1 277 ? 6.668 86.498 21.817 1.00 14.68 274 ALA A N 1
ATOM 2202 C CA . ALA A 1 277 ? 7.681 87.266 21.088 1.00 13.81 274 ALA A CA 1
ATOM 2203 C C . ALA A 1 277 ? 8.349 86.401 20.024 1.00 14.79 274 ALA A C 1
ATOM 2204 O O . ALA A 1 277 ? 8.669 86.869 18.918 1.00 13.27 274 ALA A O 1
ATOM 2206 N N . LYS A 1 278 ? 8.557 85.126 20.344 1.00 16.98 275 LYS A N 1
ATOM 2207 C CA . LYS A 1 278 ? 9.154 84.219 19.368 1.00 14.23 275 LYS A CA 1
ATOM 2208 C C . LYS A 1 278 ? 8.233 84.033 18.166 1.00 14.74 275 LYS A C 1
ATOM 2209 O O . LYS A 1 278 ? 8.690 83.994 17.023 1.00 15.11 275 LYS A O 1
ATOM 2215 N N . LEU A 1 279 ? 6.935 83.926 18.432 1.00 15.36 276 LEU A N 1
ATOM 2216 C CA . LEU A 1 279 ? 5.933 83.766 17.380 1.00 12.89 276 LEU A CA 1
ATOM 2217 C C . LEU A 1 279 ? 5.869 84.993 16.495 1.00 15.19 276 LEU A C 1
ATOM 2218 O O . LEU A 1 279 ? 5.744 84.892 15.272 1.00 18.96 276 LEU A O 1
ATOM 2223 N N . ILE A 1 280 ? 5.954 86.165 17.114 1.00 13.85 277 ILE A N 1
ATOM 2224 C CA . ILE A 1 280 ? 5.878 87.402 16.356 1.00 12.13 277 ILE A CA 1
ATOM 2225 C C . ILE A 1 280 ? 6.999 87.495 15.319 1.00 16.07 277 ILE A C 1
ATOM 2226 O O . ILE A 1 280 ? 6.738 87.745 14.137 1.00 14.71 277 ILE A O 1
ATOM 2231 N N . VAL A 1 281 ? 8.239 87.262 15.733 1.00 15.70 278 VAL A N 1
ATOM 2232 C CA . VAL A 1 281 ? 9.331 87.420 14.778 1.00 16.26 278 VAL A CA 1
ATOM 2233 C C . VAL A 1 281 ? 9.353 86.294 13.753 1.00 20.01 278 VAL A C 1
ATOM 2234 O O . VAL A 1 281 ? 9.784 86.497 12.627 1.00 19.42 278 VAL A O 1
ATOM 2238 N N . SER A 1 282 ? 8.854 85.127 14.151 1.00 19.60 279 SER A N 1
ATOM 2239 C CA . SER A 1 282 ? 8.796 83.944 13.299 1.00 18.16 279 SER A CA 1
ATOM 2240 C C . SER A 1 282 ? 7.680 84.019 12.273 1.00 16.29 279 SER A C 1
ATOM 2241 O O . SER A 1 282 ? 7.882 83.723 11.107 1.00 17.27 279 SER A O 1
ATOM 2244 N N . LYS A 1 283 ? 6.495 84.424 12.705 1.00 14.93 280 LYS A N 1
ATOM 2245 C CA . LYS A 1 283 ? 5.318 84.352 11.848 1.00 13.53 280 LYS A CA 1
ATOM 2246 C C . LYS A 1 283 ? 4.864 85.723 11.341 1.00 12.88 280 LYS A C 1
ATOM 2247 O O . LYS A 1 283 ? 4.065 85.807 10.411 1.00 15.29 280 LYS A O 1
ATOM 2253 N N . PHE A 1 284 ? 5.365 86.795 11.947 1.00 13.28 281 PHE A N 1
ATOM 2254 C CA . PHE A 1 284 ? 5.133 88.146 11.410 1.00 12.28 281 PHE A CA 1
ATOM 2255 C C . PHE A 1 284 ? 6.462 88.863 11.165 1.00 12.34 281 PHE A C 1
ATOM 2256 O O . PHE A 1 284 ? 6.712 89.920 11.748 1.00 18.97 281 PHE A O 1
ATOM 2264 N N . PRO A 1 285 ? 7.324 88.286 10.307 1.00 13.22 282 PRO A N 1
ATOM 2265 C CA . PRO A 1 285 ? 8.677 88.827 10.136 1.00 19.12 282 PRO A CA 1
ATOM 2266 C C . PRO A 1 285 ? 8.712 90.193 9.461 1.00 17.25 282 PRO A C 1
ATOM 2267 O O . PRO A 1 285 ? 9.748 90.852 9.540 1.00 19.02 282 PRO A O 1
ATOM 2271 N N . ALA A 1 286 ? 7.614 90.625 8.842 1.00 14.79 283 ALA A N 1
ATOM 2272 C CA . ALA A 1 286 ? 7.585 91.964 8.221 1.00 18.32 283 ALA A CA 1
ATOM 2273 C C . ALA A 1 286 ? 7.086 93.047 9.186 1.00 17.53 283 ALA A C 1
ATOM 2274 O O . ALA A 1 286 ? 7.156 94.241 8.886 1.00 15.80 283 ALA A O 1
ATOM 2276 N N . ALA A 1 287 ? 6.581 92.631 10.346 1.00 17.26 284 ALA A N 1
ATOM 2277 C CA . ALA A 1 287 ? 6.080 93.576 11.347 1.00 17.65 284 ALA A CA 1
ATOM 2278 C C . ALA A 1 287 ? 7.232 94.310 12.016 1.00 19.90 284 ALA A C 1
ATOM 2279 O O . ALA A 1 287 ? 7.707 93.902 13.079 1.00 20.72 284 ALA A O 1
ATOM 2281 N N . THR A 1 288 ? 7.652 95.408 11.398 1.00 16.02 285 THR A N 1
ATOM 2282 C CA . THR A 1 288 ? 8.842 96.135 11.820 1.00 15.56 285 THR A CA 1
ATOM 2283 C C . THR A 1 288 ? 8.489 97.390 12.614 1.00 14.89 285 THR A C 1
ATOM 2284 O O . THR A 1 288 ? 9.370 98.074 13.156 1.00 12.17 285 THR A O 1
ATOM 2288 N N A ASP A 1 289 ? 7.207 97.743 12.604 0.67 14.07 286 ASP A N 1
ATOM 2289 N N B ASP A 1 289 ? 7.190 97.657 12.704 0.33 14.68 286 ASP A N 1
ATOM 2290 C CA A ASP A 1 289 ? 6.668 98.711 13.554 0.67 15.23 286 ASP A CA 1
ATOM 2291 C CA B ASP A 1 289 ? 6.651 98.718 13.546 0.33 15.44 286 ASP A CA 1
ATOM 2292 C C A ASP A 1 289 ? 5.862 97.888 14.560 0.67 15.85 286 ASP A C 1
ATOM 2293 C C B ASP A 1 289 ? 5.782 98.061 14.627 0.33 15.43 286 ASP A C 1
ATOM 2294 O O A ASP A 1 289 ? 4.794 97.363 14.237 0.67 15.58 286 ASP A O 1
ATOM 2295 O O B ASP A 1 289 ? 4.584 97.857 14.430 0.33 15.54 286 ASP A O 1
ATOM 2304 N N . LEU A 1 290 ? 6.391 97.748 15.769 1.00 13.13 287 LEU A N 1
ATOM 2305 C CA . LEU A 1 290 ? 5.805 96.814 16.737 1.00 12.09 287 LEU A CA 1
ATOM 2306 C C . LEU A 1 290 ? 5.596 97.411 18.112 1.00 11.13 287 LEU A C 1
ATOM 2307 O O . LEU A 1 290 ? 6.529 97.935 18.720 1.00 11.39 287 LEU A O 1
ATOM 2312 N N . ASN A 1 291 ? 4.366 97.329 18.600 1.00 10.36 288 ASN A N 1
ATOM 2313 C CA . ASN A 1 291 ? 4.061 97.792 19.944 1.00 8.90 288 ASN A CA 1
ATOM 2314 C C . ASN A 1 291 ? 3.563 96.636 20.796 1.00 9.30 288 ASN A C 1
ATOM 2315 O O . ASN A 1 291 ? 2.465 96.114 20.573 1.00 11.28 288 ASN A O 1
ATOM 2320 N N . VAL A 1 292 ? 4.385 96.207 21.750 1.00 9.16 289 VAL A N 1
ATOM 2321 C CA . VAL A 1 292 ? 3.964 95.184 22.709 1.00 8.44 289 VAL A CA 1
ATOM 2322 C C . VAL A 1 292 ? 3.989 95.679 24.159 1.00 12.73 289 VAL A C 1
ATOM 2323 O O . VAL A 1 292 ? 4.166 94.887 25.113 1.00 14.21 289 VAL A O 1
ATOM 2327 N N . ALA A 1 293 ? 3.761 96.977 24.336 1.00 9.02 290 ALA A N 1
ATOM 2328 C CA . ALA A 1 293 ? 3.760 97.570 25.676 1.00 8.57 290 ALA A CA 1
ATOM 2329 C C . ALA A 1 293 ? 2.671 96.943 26.548 1.00 8.46 290 ALA A C 1
ATOM 2330 O O . ALA A 1 293 ? 1.665 96.462 26.035 1.00 9.65 290 ALA A O 1
ATOM 2332 N N . ASN A 1 294 ? 2.899 96.935 27.860 1.00 8.85 291 ASN A N 1
ATOM 2333 C CA . ASN A 1 294 ? 1.900 96.488 28.829 1.00 9.60 291 ASN A CA 1
ATOM 2334 C C . ASN A 1 294 ? 1.512 95.032 28.618 1.00 9.47 291 ASN A C 1
ATOM 2335 O O . ASN A 1 294 ? 0.332 94.700 28.543 1.00 11.36 291 ASN A O 1
ATOM 2340 N N . ASN A 1 295 ? 2.526 94.179 28.520 1.00 9.28 292 ASN A N 1
ATOM 2341 C CA . ASN A 1 295 ? 2.341 92.734 28.478 1.00 11.11 292 ASN A CA 1
ATOM 2342 C C . ASN A 1 295 ? 3.213 92.065 29.548 1.00 10.87 292 ASN A C 1
ATOM 2343 O O . ASN A 1 295 ? 3.712 92.745 30.448 1.00 11.64 292 ASN A O 1
ATOM 2348 N N . ASN A 1 296 ? 3.404 90.747 29.455 1.00 10.60 293 ASN A N 1
ATOM 2349 C CA . ASN A 1 296 ? 4.169 90.010 30.469 1.00 15.17 293 ASN A CA 1
ATOM 2350 C C . ASN A 1 296 ? 5.587 89.645 30.043 1.00 18.45 293 ASN A C 1
ATOM 2351 O O . ASN A 1 296 ? 6.161 88.664 30.526 1.00 17.61 293 ASN A O 1
ATOM 2364 N N . THR A 1 298 ? 9.741 89.891 29.430 1.00 18.50 295 THR A N 1
ATOM 2365 C CA . THR A 1 298 ? 10.918 90.213 30.220 1.00 16.17 295 THR A CA 1
ATOM 2366 C C . THR A 1 298 ? 11.998 90.639 29.235 1.00 15.07 295 THR A C 1
ATOM 2367 O O . THR A 1 298 ? 11.724 90.767 28.045 1.00 13.51 295 THR A O 1
ATOM 2371 N N . ARG A 1 299 ? 13.224 90.833 29.714 1.00 15.67 296 ARG A N 1
ATOM 2372 C CA . ARG A 1 299 ? 14.342 91.153 28.815 1.00 18.15 296 ARG A CA 1
ATOM 2373 C C . ARG A 1 299 ? 14.504 90.111 27.718 1.00 19.60 296 ARG A C 1
ATOM 2374 O O . ARG A 1 299 ? 14.908 90.427 26.586 1.00 16.04 296 ARG A O 1
ATOM 2382 N N . ALA A 1 300 ? 14.193 88.863 28.052 1.00 17.99 297 ALA A N 1
ATOM 2383 C CA . ALA A 1 300 ? 14.332 87.772 27.090 1.00 19.22 297 ALA A CA 1
ATOM 2384 C C . ALA A 1 300 ? 13.434 88.002 25.879 1.00 16.76 297 ALA A C 1
ATOM 2385 O O . ALA A 1 300 ? 13.863 87.839 24.741 1.00 15.39 297 ALA A O 1
ATOM 2387 N N . GLY A 1 301 ? 12.185 88.387 26.130 1.00 15.61 298 GLY A N 1
ATOM 2388 C CA . GLY A 1 301 ? 11.258 88.644 25.049 1.00 13.95 298 GLY A CA 1
ATOM 2389 C C . GLY A 1 301 ? 11.659 89.865 24.239 1.00 17.08 298 GLY A C 1
ATOM 2390 O O . GLY A 1 301 ? 11.499 89.891 23.014 1.00 12.82 298 GLY A O 1
ATOM 2391 N N . VAL A 1 302 ? 12.165 90.893 24.912 1.00 15.89 299 VAL A N 1
ATOM 2392 C CA . VAL A 1 302 ? 12.594 92.090 24.194 1.00 12.99 299 VAL A CA 1
ATOM 2393 C C . VAL A 1 302 ? 13.733 91.743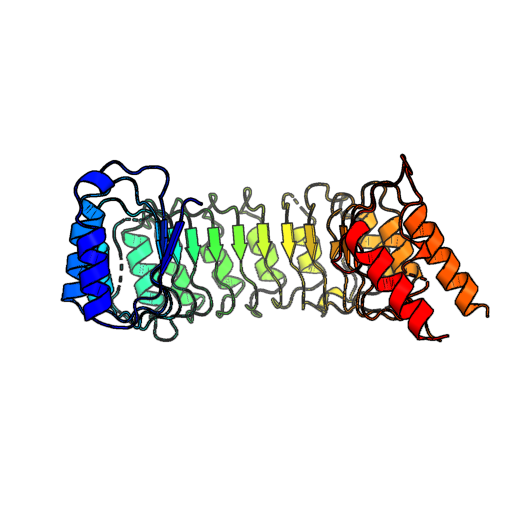 23.231 1.00 13.65 299 VAL A C 1
ATOM 2394 O O . VAL A 1 302 ? 13.694 92.124 22.062 1.00 18.20 299 VAL A O 1
ATOM 2398 N N . LYS A 1 303 ? 14.729 91.005 23.716 1.00 14.68 300 LYS A N 1
ATOM 2399 C CA . LYS A 1 303 ? 15.843 90.589 22.862 1.00 18.74 300 LYS A CA 1
ATOM 2400 C C . LYS A 1 303 ? 15.376 89.729 21.690 1.00 20.92 300 LYS A C 1
ATOM 2401 O O . LYS A 1 303 ? 15.946 89.802 20.602 1.00 21.44 300 LYS A O 1
ATOM 2407 N N . THR A 1 304 ? 14.347 88.914 21.912 1.00 18.42 301 THR A N 1
ATOM 2408 C CA . THR A 1 304 ? 13.760 88.128 20.824 1.00 17.77 301 THR A CA 1
ATOM 2409 C C . THR A 1 304 ? 13.192 89.039 19.726 1.00 14.31 301 THR A C 1
ATOM 2410 O O . THR A 1 304 ? 13.439 88.826 18.526 1.00 14.53 301 THR A O 1
ATOM 2414 N N . LEU A 1 305 ? 12.449 90.063 20.134 1.00 13.25 302 LEU A N 1
ATOM 2415 C CA . LEU A 1 305 ? 11.896 91.009 19.168 1.00 14.45 302 LEU A CA 1
ATOM 2416 C C . LEU A 1 305 ? 13.020 91.707 18.407 1.00 18.06 302 LEU A C 1
ATOM 2417 O O . LEU A 1 305 ? 12.929 91.920 17.186 1.00 15.98 302 LEU A O 1
ATOM 2422 N N . LEU A 1 306 ? 14.098 92.024 19.119 1.00 16.81 303 LEU A N 1
ATOM 2423 C CA . LEU A 1 306 ? 15.250 92.684 18.493 1.00 15.27 303 LEU A CA 1
ATOM 2424 C C . LEU A 1 306 ? 16.026 91.789 17.527 1.00 18.25 303 LEU A C 1
ATOM 2425 O O . LEU A 1 306 ? 16.910 92.275 16.813 1.00 17.12 303 LEU A O 1
ATOM 2430 N N . SER A 1 307 ? 15.711 90.493 17.495 1.00 20.87 304 SER A N 1
ATOM 2431 C CA . SER A 1 307 ? 16.390 89.586 16.560 1.00 21.19 304 SER A CA 1
ATOM 2432 C C . SER A 1 307 ? 15.774 89.640 15.161 1.00 19.83 304 SER A C 1
ATOM 2433 O O . SER A 1 307 ? 16.292 89.041 14.232 1.00 20.32 304 SER A O 1
ATOM 2436 N N . ASN A 1 308 ? 14.660 90.350 15.018 1.00 17.28 305 ASN A N 1
ATOM 2437 C CA . ASN A 1 308 ? 14.122 90.649 13.693 1.00 19.90 305 ASN A CA 1
ATOM 2438 C C . ASN A 1 308 ? 15.084 91.601 12.986 1.00 15.75 305 ASN A C 1
ATOM 2439 O O . ASN A 1 308 ? 15.230 92.750 13.391 1.00 18.62 305 ASN A O 1
ATOM 2444 N N . PRO A 1 309 ? 15.734 91.132 11.913 1.00 18.26 306 PRO A N 1
ATOM 2445 C CA . PRO A 1 309 ? 16.826 91.901 11.303 1.00 18.58 306 PRO A CA 1
ATOM 2446 C C . PRO A 1 309 ? 16.376 93.183 10.595 1.00 20.33 306 PRO A C 1
ATOM 2447 O O . PRO A 1 309 ? 17.230 93.940 10.155 1.00 22.93 306 PRO A O 1
ATOM 2451 N N . ILE A 1 310 ? 15.073 93.432 10.499 1.00 19.87 307 ILE A N 1
ATOM 2452 C CA . ILE A 1 310 ? 14.599 94.685 9.916 1.00 19.64 307 ILE A CA 1
ATOM 2453 C C . ILE A 1 310 ? 13.686 95.500 10.851 1.00 16.94 307 ILE A C 1
ATOM 2454 O O . ILE A 1 310 ? 13.013 96.435 10.407 1.00 16.71 307 ILE A O 1
ATOM 2459 N N . ILE A 1 311 ? 13.677 95.152 12.140 1.00 14.55 308 ILE A N 1
ATOM 2460 C CA . ILE A 1 311 ? 12.890 95.886 13.131 1.00 16.91 308 ILE A CA 1
ATOM 2461 C C . ILE A 1 311 ? 13.267 97.373 13.077 1.00 14.87 308 ILE A C 1
ATOM 2462 O O . ILE A 1 311 ? 14.447 97.723 12.961 1.00 14.81 308 ILE A O 1
ATOM 2467 N N A GLU A 1 312 ? 12.277 98.258 13.147 0.50 13.21 309 GLU A N 1
ATOM 2468 N N B GLU A 1 312 ? 12.256 98.227 13.124 0.50 13.21 309 GLU A N 1
ATOM 2469 C CA A GLU A 1 312 ? 12.566 99.689 12.983 0.50 16.49 309 GLU A CA 1
ATOM 2470 C CA B GLU A 1 312 ? 12.460 99.655 12.936 0.50 17.37 309 GLU A CA 1
ATOM 2471 C C A GLU A 1 312 ? 11.960 100.594 14.076 0.50 15.98 309 GLU A C 1
ATOM 2472 C C B GLU A 1 312 ? 12.031 100.404 14.196 0.50 16.06 309 GLU A C 1
ATOM 2473 O O A GLU A 1 312 ? 12.576 101.582 14.477 0.50 14.24 309 GLU A O 1
ATOM 2474 O O B GLU A 1 312 ? 12.843 101.060 14.848 0.50 14.60 309 GLU A O 1
ATOM 2485 N N . ASN A 1 313 ? 10.758 100.269 14.547 1.00 12.01 310 ASN A N 1
ATOM 2486 C CA . ASN A 1 313 ? 10.180 100.984 15.690 1.00 12.58 310 ASN A CA 1
ATOM 2487 C C . ASN A 1 313 ? 9.608 100.001 16.689 1.00 12.85 310 ASN A C 1
ATOM 2488 O O . ASN A 1 313 ? 8.778 99.163 16.338 1.00 15.35 310 ASN A O 1
ATOM 2493 N N . LEU A 1 314 ? 10.065 100.082 17.934 1.00 11.03 311 LEU A N 1
ATOM 2494 C CA . LEU A 1 314 ? 9.701 99.073 18.915 1.00 11.83 311 LEU A CA 1
ATOM 2495 C C . LEU A 1 314 ? 9.288 99.697 20.248 1.00 13.97 311 LEU A C 1
ATOM 2496 O O . LEU A 1 314 ? 10.049 100.444 20.852 1.00 13.42 311 LEU A O 1
ATOM 2501 N N . ASP A 1 315 ? 8.083 99.370 20.700 1.00 10.28 312 ASP A N 1
ATOM 2502 C CA . ASP A 1 315 ? 7.586 99.854 21.984 1.00 13.78 312 ASP A CA 1
ATOM 2503 C C . ASP A 1 315 ? 7.411 98.668 22.922 1.00 12.97 312 ASP A C 1
ATOM 2504 O O . ASP A 1 315 ? 6.599 97.763 22.661 1.00 11.20 312 ASP A O 1
ATOM 2509 N N . VAL A 1 316 ? 8.182 98.670 24.010 1.00 13.29 313 VAL A N 1
ATOM 2510 C CA . VAL A 1 316 ? 8.103 97.605 25.021 1.00 9.98 313 VAL A CA 1
ATOM 2511 C C . VAL A 1 316 ? 7.905 98.201 26.420 1.00 9.97 313 VAL A C 1
ATOM 2512 O O . VAL A 1 316 ? 8.255 97.591 27.442 1.00 11.79 313 VAL A O 1
ATOM 2516 N N . SER A 1 317 ? 7.291 99.378 26.458 1.00 10.55 314 SER A N 1
ATOM 2517 C CA . SER A 1 317 ? 7.142 100.134 27.699 1.00 10.81 314 SER A CA 1
ATOM 2518 C C . SER A 1 317 ? 6.186 99.510 28.724 1.00 11.55 314 SER A C 1
ATOM 2519 O O . SER A 1 317 ? 5.352 98.674 28.390 1.00 12.06 314 SER A O 1
ATOM 2522 N N . THR A 1 318 ? 6.319 99.972 29.968 1.00 12.37 315 THR A N 1
ATOM 2523 C CA . THR A 1 318 ? 5.565 99.501 31.132 1.00 12.48 315 THR A CA 1
ATOM 2524 C C . THR A 1 318 ? 5.622 97.986 31.294 1.00 13.79 315 THR A C 1
ATOM 2525 O O . THR A 1 318 ? 4.623 97.308 31.592 1.00 12.39 315 THR A O 1
ATOM 2529 N N . GLN A 1 319 ? 6.836 97.479 31.125 1.00 12.54 316 GLN A N 1
ATOM 2530 C CA . GLN A 1 319 ? 7.171 96.105 31.422 1.00 16.24 316 GLN A CA 1
ATOM 2531 C C . GLN A 1 319 ? 8.497 96.179 32.151 1.00 16.33 316 GLN A C 1
ATOM 2532 O O . GLN A 1 319 ? 9.395 96.899 31.731 1.00 15.09 316 GLN A O 1
ATOM 2538 N N . SER A 1 320 ? 8.617 95.472 33.264 1.00 14.99 317 SER A N 1
ATOM 2539 C CA . SER A 1 320 ? 9.798 95.637 34.097 1.00 16.99 317 SER A CA 1
ATOM 2540 C C . SER A 1 320 ? 11.013 95.002 33.441 1.00 17.23 317 SER A C 1
ATOM 2541 O O . SER A 1 320 ? 11.079 93.784 33.295 1.00 17.88 317 SER A O 1
ATOM 2544 N N . LEU A 1 321 ? 11.972 95.828 33.041 1.00 17.26 318 LEU A N 1
ATOM 2545 C CA . LEU A 1 321 ? 13.163 95.301 32.374 1.00 18.91 318 LEU A CA 1
ATOM 2546 C C . LEU A 1 321 ? 14.403 95.437 33.233 1.00 20.45 318 LEU A C 1
ATOM 2547 O O . LEU A 1 321 ? 15.424 94.804 32.972 1.00 24.78 318 LEU A O 1
ATOM 2552 N N . TYR A 1 322 ? 14.304 96.256 34.272 1.00 21.98 319 TYR A N 1
ATOM 2553 C CA . TYR A 1 322 ? 15.384 96.380 35.237 1.00 24.30 319 TYR A CA 1
ATOM 2554 C C . TYR A 1 322 ? 14.820 96.747 36.601 1.00 26.43 319 TYR A C 1
ATOM 2555 O O . TYR A 1 322 ? 13.988 97.644 36.716 1.00 26.59 319 TYR A O 1
ATOM 2564 N N . ALA A 1 323 ? 15.267 96.050 37.634 1.00 29.91 320 ALA A N 1
ATOM 2565 C CA . ALA A 1 323 ? 14.769 96.321 38.978 1.00 33.29 320 ALA A CA 1
ATOM 2566 C C . ALA A 1 323 ? 15.924 96.634 39.909 1.00 41.73 320 ALA A C 1
ATOM 2567 O O . ALA A 1 323 ? 16.774 95.784 40.163 1.00 43.67 320 ALA A O 1
ATOM 2569 N N . LYS A 1 324 ? 15.955 97.865 40.404 1.00 51.51 321 LYS A N 1
ATOM 2570 C CA . LYS A 1 324 ? 17.016 98.303 41.302 1.00 62.32 321 LYS A CA 1
ATOM 2571 C C . LYS A 1 324 ? 16.598 98.156 42.761 1.00 65.29 321 LYS A C 1
ATOM 2572 O O . LYS A 1 324 ? 17.416 97.817 43.617 1.00 70.22 321 LYS A O 1
ATOM 2578 N N . GLN A 1 347 ? 23.698 92.727 41.500 1.00 77.82 344 GLN A N 1
ATOM 2579 C CA . GLN A 1 347 ? 24.822 92.991 40.605 1.00 78.42 344 GLN A CA 1
ATOM 2580 C C . GLN A 1 347 ? 24.701 92.203 39.300 1.00 74.33 344 GLN A C 1
ATOM 2581 O O . GLN A 1 347 ? 25.077 92.688 38.232 1.00 72.02 344 GLN A O 1
ATOM 2587 N N . GLN A 1 348 ? 24.172 90.986 39.392 1.00 72.39 345 GLN A N 1
ATOM 2588 C CA . GLN A 1 348 ? 23.921 90.171 38.210 1.00 67.69 345 GLN A CA 1
ATOM 2589 C C . GLN A 1 348 ? 22.756 90.768 37.420 1.00 58.51 345 GLN A C 1
ATOM 2590 O O . GLN A 1 348 ? 22.668 90.605 36.201 1.00 53.94 345 GLN A O 1
ATOM 2596 N N . GLU A 1 349 ? 21.870 91.466 38.127 1.00 53.63 346 GLU A N 1
ATOM 2597 C CA . GLU A 1 349 ? 20.743 92.154 37.510 1.00 47.31 346 GLU A CA 1
ATOM 2598 C C . GLU A 1 349 ? 21.253 93.284 36.614 1.00 44.75 346 GLU A C 1
ATOM 2599 O O . GLU A 1 349 ? 20.620 93.650 35.619 1.00 39.96 346 GLU A O 1
ATOM 2605 N N . LYS A 1 350 ? 22.416 93.817 36.971 1.00 46.49 347 LYS A N 1
ATOM 2606 C CA . LYS A 1 350 ? 23.041 94.893 36.216 1.00 47.09 347 LYS A CA 1
ATOM 2607 C C . LYS A 1 350 ? 23.652 94.351 34.921 1.00 46.94 347 LYS A C 1
ATOM 2608 O O . LYS A 1 350 ? 23.630 95.021 33.888 1.00 43.34 347 LYS A O 1
ATOM 2614 N N . GLU A 1 351 ? 24.192 93.135 34.988 1.00 48.86 348 GLU A N 1
ATOM 2615 C CA . GLU A 1 351 ? 24.752 92.464 33.815 1.00 48.61 348 GLU A CA 1
ATOM 2616 C C . GLU A 1 351 ? 23.685 92.184 32.768 1.00 43.56 348 GLU A C 1
ATOM 2617 O O . GLU A 1 351 ? 23.860 92.487 31.586 1.00 42.36 348 GLU A O 1
ATOM 2623 N N . LYS A 1 352 ? 22.589 91.578 33.209 1.00 41.54 349 LYS A N 1
ATOM 2624 C CA . LYS A 1 352 ? 21.506 91.208 32.312 1.00 40.10 349 LYS A CA 1
ATOM 2625 C C . LYS A 1 352 ? 20.935 92.453 31.652 1.00 33.32 349 LYS A C 1
ATOM 2626 O O . LYS A 1 352 ? 20.652 92.462 30.452 1.00 29.33 349 LYS A O 1
ATOM 2632 N N . ALA A 1 353 ? 20.784 93.510 32.443 1.00 29.22 350 ALA A N 1
ATOM 2633 C CA . ALA A 1 353 ? 20.302 94.774 31.919 1.00 27.26 350 ALA A CA 1
ATOM 2634 C C . ALA A 1 353 ? 21.287 95.300 30.879 1.00 28.21 350 ALA A C 1
ATOM 2635 O O . ALA A 1 353 ? 20.885 95.733 29.801 1.00 25.66 350 ALA A O 1
ATOM 2637 N N . GLN A 1 354 ? 22.576 95.234 31.199 1.00 32.61 351 GLN A N 1
ATOM 2638 C CA . GLN A 1 354 ? 23.615 95.673 30.274 1.00 36.62 351 GLN A CA 1
ATOM 2639 C C . GLN A 1 354 ? 23.592 94.871 28.978 1.00 35.29 351 GLN A C 1
ATOM 2640 O O . GLN A 1 354 ? 23.840 95.413 27.898 1.00 36.92 351 GLN A O 1
ATOM 2646 N N . ASP A 1 355 ? 23.304 93.578 29.085 1.00 32.59 352 ASP A N 1
ATOM 2647 C CA . ASP A 1 355 ? 23.256 92.719 27.905 1.00 31.75 352 ASP A CA 1
ATOM 2648 C C . ASP A 1 355 ? 22.132 93.149 26.957 1.00 29.48 352 ASP A C 1
ATOM 2649 O O . ASP A 1 355 ? 22.313 93.160 25.735 1.00 32.72 352 ASP A O 1
ATOM 2654 N N . LEU A 1 356 ? 20.985 93.522 27.520 1.00 23.20 353 LEU A N 1
ATOM 2655 C CA . LEU A 1 356 ? 19.898 94.074 26.719 1.00 22.73 353 LEU A CA 1
ATOM 2656 C C . LEU A 1 356 ? 20.304 95.385 26.051 1.00 23.54 353 LEU A C 1
ATOM 2657 O O . LEU A 1 356 ? 20.018 95.587 24.874 1.00 24.22 353 LEU A O 1
ATOM 2662 N N . LEU A 1 357 ? 20.960 96.275 26.794 1.00 23.30 354 LEU A N 1
ATOM 2663 C CA . LEU A 1 357 ? 21.391 97.552 26.221 1.00 23.33 354 LEU A CA 1
ATOM 2664 C C . LEU A 1 357 ? 22.326 97.330 25.024 1.00 24.90 354 LEU A C 1
ATOM 2665 O O . LEU A 1 357 ? 22.215 98.020 24.005 1.00 27.00 354 LEU A O 1
ATOM 2670 N N . ASP A 1 358 ? 23.238 96.368 25.148 1.00 30.41 355 ASP A N 1
ATOM 2671 C CA . ASP A 1 358 ? 24.157 96.047 24.055 1.00 31.38 355 ASP A CA 1
ATOM 2672 C C . ASP A 1 358 ? 23.401 95.538 22.837 1.00 28.51 355 ASP A C 1
ATOM 2673 O O . ASP A 1 358 ? 23.730 95.874 21.697 1.00 28.70 355 ASP A O 1
ATOM 2678 N N . THR A 1 359 ? 22.390 94.715 23.086 1.00 26.14 356 THR A N 1
ATOM 2679 C CA . THR A 1 359 ? 21.600 94.146 22.008 1.00 24.28 356 THR A CA 1
ATOM 2680 C C . THR A 1 359 ? 20.912 95.261 21.238 1.00 25.00 356 THR A C 1
ATOM 2681 O O . THR A 1 359 ? 20.915 95.267 20.008 1.00 23.71 356 THR A O 1
ATOM 2685 N N . ILE A 1 360 ? 20.324 96.203 21.974 1.00 24.36 357 ILE A N 1
ATOM 2686 C CA . ILE A 1 360 ? 19.725 97.387 21.364 1.00 23.44 357 ILE A CA 1
ATOM 2687 C C . ILE A 1 360 ? 20.748 98.116 20.486 1.00 24.57 357 ILE A C 1
ATOM 2688 O O . ILE A 1 360 ? 20.482 98.420 19.320 1.00 23.47 357 ILE A O 1
ATOM 2693 N N . CYS A 1 361 ? 21.929 98.364 21.039 1.00 26.24 358 CYS A N 1
ATOM 2694 C CA . CYS A 1 361 ? 22.973 99.074 20.301 1.00 27.42 358 CYS A CA 1
ATOM 2695 C C . CYS A 1 361 ? 23.429 98.321 19.049 1.00 35.53 358 CYS A C 1
ATOM 2696 O O . CYS A 1 361 ? 23.800 98.940 18.046 1.00 30.13 358 CYS A O 1
ATOM 2699 N N . ASN A 1 362 ? 23.386 96.990 19.106 1.00 28.45 359 ASN A N 1
ATOM 2700 C CA . ASN A 1 362 ? 23.819 96.159 17.982 1.00 29.92 359 ASN A CA 1
ATOM 2701 C C . ASN A 1 362 ? 22.722 95.931 16.953 1.00 28.61 359 ASN A C 1
ATOM 2702 O O . ASN A 1 362 ? 22.961 95.341 15.898 1.00 29.93 359 ASN A O 1
ATOM 2707 N N . THR A 1 363 ? 21.519 96.391 17.269 1.00 26.27 360 THR A N 1
ATOM 2708 C CA . THR A 1 363 ? 20.406 96.320 16.334 1.00 27.06 360 THR A CA 1
ATOM 2709 C C . THR A 1 363 ? 20.439 97.538 15.402 1.00 27.05 360 THR A C 1
ATOM 2710 O O . THR A 1 363 ? 19.899 98.594 15.717 1.00 25.69 360 THR A O 1
ATOM 2714 N N . ILE A 1 364 ? 21.089 97.354 14.255 1.00 31.16 361 ILE A N 1
ATOM 2715 C CA . ILE A 1 364 ? 21.374 98.409 13.287 1.00 31.89 361 ILE A CA 1
ATOM 2716 C C . ILE A 1 364 ? 20.145 99.140 12.746 1.00 31.53 361 ILE A C 1
ATOM 2717 O O . ILE A 1 364 ? 20.125 100.369 12.693 1.00 33.37 361 ILE A O 1
ATOM 2722 N N . THR A 1 365 ? 19.123 98.390 12.345 1.00 28.44 362 THR A N 1
ATOM 2723 C CA . THR A 1 365 ? 17.969 98.981 11.665 1.00 30.25 362 THR A CA 1
ATOM 2724 C C . THR A 1 365 ? 17.000 99.739 12.583 1.00 26.21 362 THR A C 1
ATOM 2725 O O . THR A 1 365 ? 16.130 100.464 12.106 1.00 26.74 362 THR A O 1
ATOM 2729 N N . LEU A 1 366 ? 17.143 99.560 13.888 1.00 23.32 363 LEU A N 1
ATOM 2730 C CA . LEU A 1 366 ? 16.242 100.175 14.860 1.00 25.42 363 LEU A CA 1
ATOM 2731 C C . LEU A 1 366 ? 16.305 101.700 14.779 1.00 25.05 363 LEU A C 1
ATOM 2732 O O . LEU A 1 366 ? 17.374 102.292 14.923 1.00 23.70 363 LEU A O 1
ATOM 2737 N N . LYS A 1 367 ? 15.158 102.327 14.533 1.00 21.55 364 LYS A N 1
ATOM 2738 C CA . LYS A 1 367 ? 15.084 103.783 14.420 1.00 22.48 364 LYS A CA 1
ATOM 2739 C C . LYS A 1 367 ? 14.570 104.403 15.715 1.00 25.32 364 LYS A C 1
ATOM 2740 O O . LYS A 1 367 ? 15.014 105.478 16.117 1.00 22.69 364 LYS A O 1
ATOM 2746 N N . SER A 1 368 ? 13.627 103.730 16.364 1.00 23.64 365 SER A N 1
ATOM 2747 C CA . SER A 1 368 ? 13.143 104.215 17.657 1.00 22.19 365 SER A CA 1
ATOM 2748 C C . SER A 1 368 ? 12.804 103.092 18.618 1.00 21.16 365 SER A C 1
ATOM 2749 O O . SER A 1 368 ? 12.417 101.992 18.210 1.00 20.18 365 SER A O 1
ATOM 2752 N N . ILE A 1 369 ? 12.926 103.388 19.909 1.00 19.95 366 ILE A N 1
ATOM 2753 C CA . ILE A 1 369 ? 12.579 102.414 20.927 1.00 21.03 366 ILE A CA 1
ATOM 2754 C C . ILE A 1 369 ? 11.925 103.133 22.101 1.00 18.34 366 ILE A C 1
ATOM 2755 O O . ILE A 1 369 ? 12.307 104.256 22.466 1.00 21.20 366 ILE A O 1
ATOM 2760 N N . ASN A 1 370 ? 10.877 102.531 22.636 1.00 12.81 367 ASN A N 1
ATOM 2761 C CA . ASN A 1 370 ? 10.212 103.104 23.803 1.00 12.46 367 ASN A CA 1
ATOM 2762 C C . ASN A 1 370 ? 10.416 102.187 24.993 1.00 11.88 367 ASN A C 1
ATOM 2763 O O . ASN A 1 370 ? 9.952 101.043 24.989 1.00 12.01 367 ASN A O 1
ATOM 2768 N N . LEU A 1 371 ? 11.095 102.716 26.013 1.00 14.24 368 LEU A N 1
ATOM 2769 C CA . LEU A 1 371 ? 11.438 101.978 27.228 1.00 14.86 368 LEU A CA 1
ATOM 2770 C C . LEU A 1 371 ? 10.919 102.674 28.483 1.00 12.80 368 LEU A C 1
ATOM 2771 O O . LEU A 1 371 ? 11.417 102.443 29.591 1.00 13.36 368 LEU A O 1
ATOM 2776 N N . GLU A 1 372 ? 9.930 103.543 28.311 1.00 13.43 369 GLU A N 1
ATOM 2777 C CA . GLU A 1 372 ? 9.293 104.212 29.435 1.00 13.08 369 GLU A CA 1
ATOM 2778 C C . GLU A 1 372 ? 8.763 103.219 30.458 1.00 12.47 369 GLU A C 1
ATOM 2779 O O . GLU A 1 372 ? 8.170 102.205 30.090 1.00 11.87 369 GLU A O 1
ATOM 2785 N N . HIS A 1 373 ? 9.012 103.522 31.732 1.00 13.40 370 HIS A N 1
ATOM 2786 C CA . HIS A 1 373 ? 8.473 102.788 32.877 1.00 22.56 370 HIS A CA 1
ATOM 2787 C C . HIS A 1 373 ? 8.942 101.337 32.931 1.00 22.60 370 HIS A C 1
ATOM 2788 O O . HIS A 1 373 ? 8.231 100.480 33.437 1.00 18.37 370 HIS A O 1
ATOM 2795 N N . THR A 1 374 ? 10.136 101.075 32.406 1.00 18.59 371 THR A N 1
ATOM 2796 C CA . THR A 1 374 ? 10.686 99.720 32.387 1.00 16.29 371 THR A CA 1
ATOM 2797 C C . THR A 1 374 ? 11.697 99.515 33.508 1.00 18.55 371 THR A C 1
ATOM 2798 O O . THR A 1 374 ? 12.170 98.391 33.743 1.00 14.58 371 THR A O 1
ATOM 2802 N N . GLY A 1 375 ? 12.044 100.607 34.184 1.00 17.40 372 GLY A N 1
ATOM 2803 C CA . GLY A 1 375 ? 13.076 100.565 35.202 1.00 19.67 372 GLY A CA 1
ATOM 2804 C C . GLY A 1 375 ? 14.434 100.976 34.657 1.00 21.58 372 GLY A C 1
ATOM 2805 O O . GLY A 1 375 ? 15.350 101.271 35.421 1.00 25.71 372 GLY A O 1
ATOM 2806 N N . ILE A 1 376 ? 14.574 100.994 33.334 1.00 18.58 373 ILE A N 1
ATOM 2807 C CA . ILE A 1 376 ? 15.840 101.404 32.723 1.00 21.37 373 ILE A CA 1
ATOM 2808 C C . ILE A 1 376 ? 16.160 102.868 33.079 1.00 26.92 373 ILE A C 1
ATOM 2809 O O . ILE A 1 376 ? 15.352 103.771 32.850 1.00 28.10 373 ILE A O 1
ATOM 2814 N N . THR A 1 377 ? 17.339 103.085 33.657 1.00 27.57 374 THR A N 1
ATOM 2815 C CA . THR A 1 377 ? 17.683 104.368 34.268 1.00 30.55 374 THR A CA 1
ATOM 2816 C C . THR A 1 377 ? 18.137 105.432 33.279 1.00 31.90 374 THR A C 1
ATOM 2817 O O . THR A 1 377 ? 18.333 105.162 32.098 1.00 29.65 374 THR A O 1
ATOM 2821 N N . SER A 1 378 ? 18.316 106.649 33.783 1.00 31.08 375 SER A N 1
ATOM 2822 C CA . SER A 1 378 ? 18.786 107.756 32.961 1.00 32.09 375 SER A CA 1
ATOM 2823 C C . SER A 1 378 ? 20.164 107.489 32.358 1.00 34.00 375 SER A C 1
ATOM 2824 O O . SER A 1 378 ? 20.394 107.778 31.180 1.00 30.96 375 SER A O 1
ATOM 2827 N N . ARG A 1 379 ? 21.074 106.939 33.162 1.00 31.12 376 ARG A N 1
ATOM 2828 C CA . ARG A 1 379 ? 22.423 106.647 32.683 1.00 44.88 376 ARG A CA 1
ATOM 2829 C C . ARG A 1 379 ? 22.378 105.564 31.611 1.00 39.90 376 ARG A C 1
ATOM 2830 O O . ARG A 1 379 ? 23.115 105.621 30.625 1.00 40.81 376 ARG A O 1
ATOM 2846 N N . LEU A 1 381 ? 19.782 104.915 29.587 1.00 29.19 378 LEU A N 1
ATOM 2847 C CA . LEU A 1 381 ? 19.221 105.520 28.381 1.00 29.76 378 LEU A CA 1
ATOM 2848 C C . LEU A 1 381 ? 20.278 106.327 27.632 1.00 32.85 378 LEU A C 1
ATOM 2849 O O . LEU A 1 381 ? 20.384 106.241 26.409 1.00 33.17 378 LEU A O 1
ATOM 2854 N N . LEU A 1 382 ? 21.057 107.109 28.373 1.00 30.80 379 LEU A N 1
ATOM 2855 C CA . LEU A 1 382 ? 22.113 107.915 27.774 1.00 31.30 379 LEU A CA 1
ATOM 2856 C C . LEU A 1 382 ? 23.094 107.036 26.998 1.00 34.78 379 LEU A C 1
ATOM 2857 O O . LEU A 1 382 ? 23.527 107.396 25.909 1.00 37.38 379 LEU A O 1
ATOM 2862 N N . SER A 1 383 ? 23.416 105.870 27.548 1.00 35.19 380 SER A N 1
ATOM 2863 C CA . SER A 1 383 ? 24.398 104.984 26.929 1.00 36.02 380 SER A CA 1
ATOM 2864 C C . SER A 1 383 ? 23.907 104.375 25.612 1.00 36.77 380 SER A C 1
ATOM 2865 O O . SER A 1 383 ? 24.701 103.834 24.843 1.00 37.42 380 SER A O 1
ATOM 2868 N N . LEU A 1 384 ? 22.604 104.470 25.357 1.00 28.55 381 LEU A N 1
ATOM 2869 C CA . LEU A 1 384 ? 22.015 103.989 24.111 1.00 27.14 381 LEU A CA 1
ATOM 2870 C C . LEU A 1 384 ? 22.164 104.982 22.960 1.00 29.61 381 LEU A C 1
ATOM 2871 O O . LEU A 1 384 ? 22.032 104.612 21.792 1.00 28.07 381 LEU A O 1
ATOM 2876 N N . ILE A 1 385 ? 22.431 106.243 23.282 1.00 32.22 382 ILE A N 1
ATOM 2877 C CA . ILE A 1 385 ? 22.506 107.263 22.244 1.00 34.19 382 ILE A CA 1
ATOM 2878 C C . ILE A 1 385 ? 23.758 107.102 21.389 1.00 38.55 382 ILE A C 1
ATOM 2879 O O . ILE A 1 385 ? 24.875 107.100 21.913 1.00 37.80 382 ILE A O 1
ATOM 2884 N N . PRO A 1 386 ? 23.568 106.951 20.065 1.00 42.90 383 PRO A N 1
ATOM 2885 C CA . PRO A 1 386 ? 24.668 106.732 19.121 1.00 47.43 383 PRO A CA 1
ATOM 2886 C C . PRO A 1 386 ? 25.769 107.765 19.286 1.00 52.16 383 PRO A C 1
ATOM 2887 O O . PRO A 1 386 ? 25.498 108.964 19.315 1.00 51.58 383 PRO A O 1
ATOM 2891 N N . ASP A 1 387 ? 26.999 107.278 19.417 1.00 59.10 384 ASP A N 1
ATOM 2892 C CA . ASP A 1 387 ? 28.161 108.118 19.667 1.00 66.29 384 ASP A CA 1
ATOM 2893 C C . ASP A 1 387 ? 28.354 109.105 18.521 1.00 68.81 384 ASP A C 1
ATOM 2894 O O . ASP A 1 387 ? 27.879 108.869 17.406 1.00 63.85 384 ASP A O 1
ATOM 2899 N N . GLU A 1 388 ? 29.046 110.206 18.808 1.00 75.72 385 GLU A N 1
ATOM 2900 C CA . GLU A 1 388 ? 29.287 111.268 17.829 1.00 81.78 385 GLU A CA 1
ATOM 2901 C C . GLU A 1 388 ? 29.753 110.747 16.464 1.00 82.84 385 GLU A C 1
ATOM 2902 O O . GLU A 1 388 ? 30.779 110.071 16.354 1.00 85.25 385 GLU A O 1
ATOM 2908 N N . THR A 1 389 ? 28.979 111.074 15.432 1.00 80.64 386 THR A N 1
ATOM 2909 C CA . THR A 1 389 ? 29.186 110.553 14.078 1.00 80.18 386 THR A CA 1
ATOM 2910 C C . THR A 1 389 ? 29.367 109.034 14.013 1.00 77.17 386 THR A C 1
ATOM 2911 O O . THR A 1 389 ? 30.353 108.533 13.476 1.00 78.87 386 THR A O 1
ATOM 2915 N N . ASP A 1 390 ? 28.408 108.313 14.583 1.00 73.45 387 ASP A N 1
ATOM 2916 C CA . ASP A 1 390 ? 28.278 106.882 14.362 1.00 71.60 387 ASP A CA 1
ATOM 2917 C C . ASP A 1 390 ? 27.569 106.724 13.025 1.00 74.46 387 ASP A C 1
ATOM 2918 O O . ASP A 1 390 ? 26.547 107.368 12.785 1.00 75.38 387 ASP A O 1
ATOM 2923 N N . HIS A 1 391 ? 28.104 105.879 12.152 1.00 76.80 388 HIS A N 1
ATOM 2924 C CA . HIS A 1 391 ? 27.588 105.787 10.789 1.00 80.32 388 HIS A CA 1
ATOM 2925 C C . HIS A 1 391 ? 26.739 104.539 10.545 1.00 74.98 388 HIS A C 1
ATOM 2926 O O . HIS A 1 391 ? 26.046 104.435 9.528 1.00 77.39 388 HIS A O 1
ATOM 2933 N N . LYS A 1 392 ? 26.792 103.595 11.477 1.00 64.77 389 LYS A N 1
ATOM 2934 C CA . LYS A 1 392 ? 26.122 102.315 11.293 1.00 56.62 389 LYS A CA 1
ATOM 2935 C C . LYS A 1 392 ? 24.732 102.245 11.938 1.00 45.20 389 LYS A C 1
ATOM 2936 O O . LYS A 1 392 ? 23.792 101.729 11.333 1.00 39.33 389 LYS A O 1
ATOM 2942 N N . ARG A 1 393 ? 24.600 102.773 13.153 1.00 37.79 390 ARG A N 1
ATOM 2943 C CA . ARG A 1 393 ? 23.329 102.725 13.879 1.00 36.40 390 ARG A CA 1
ATOM 2944 C C . ARG A 1 393 ? 22.307 103.764 13.395 1.00 35.07 390 ARG A C 1
ATOM 2945 O O . ARG A 1 393 ? 22.654 104.909 13.123 1.00 36.77 390 ARG A O 1
ATOM 2953 N N . TYR A 1 394 ? 21.045 103.356 13.300 1.00 33.25 391 TYR A N 1
ATOM 2954 C CA . TYR A 1 394 ? 19.974 104.236 12.828 1.00 30.69 391 TYR A CA 1
ATOM 2955 C C . TYR A 1 394 ? 19.091 104.815 13.946 1.00 28.65 391 TYR A C 1
ATOM 2956 O O . TYR A 1 394 ? 18.165 105.585 13.672 1.00 38.69 391 TYR A O 1
ATOM 2965 N N . LEU A 1 395 ? 19.380 104.456 15.194 1.00 27.59 392 LEU A N 1
ATOM 2966 C CA . LEU A 1 395 ? 18.564 104.906 16.323 1.00 25.81 392 LEU A CA 1
ATOM 2967 C C . LEU A 1 395 ? 18.544 106.434 16.458 1.00 31.57 392 LEU A C 1
ATOM 2968 O O . LEU A 1 395 ? 19.587 107.063 16.655 1.00 31.30 392 LEU A O 1
ATOM 2973 N N . LYS A 1 396 ? 17.364 107.034 16.339 1.00 29.56 393 LYS A N 1
ATOM 2974 C CA . LYS A 1 396 ? 17.258 108.488 16.458 1.00 31.77 393 LYS A CA 1
ATOM 2975 C C . LYS A 1 396 ? 16.193 108.959 17.452 1.00 30.23 393 LYS A C 1
ATOM 2976 O O . LYS A 1 396 ? 16.140 110.141 17.798 1.00 30.10 393 LYS A O 1
ATOM 2982 N N . LYS A 1 397 ? 15.353 108.042 17.920 1.00 25.76 394 LYS A N 1
ATOM 2983 C CA . LYS A 1 397 ? 14.332 108.414 18.898 1.00 27.10 394 LYS A CA 1
ATOM 2984 C C . LYS A 1 397 ? 14.270 107.407 20.047 1.00 26.77 394 LYS A C 1
ATOM 2985 O O . LYS A 1 397 ? 14.231 106.203 19.819 1.00 23.98 394 LYS A O 1
ATOM 2991 N N . ILE A 1 398 ? 14.284 107.898 21.281 1.00 26.52 395 ILE A N 1
ATOM 2992 C CA . ILE A 1 398 ? 14.174 107.027 22.452 1.00 26.58 395 ILE A CA 1
ATOM 2993 C C . ILE A 1 398 ? 13.135 107.598 23.407 1.00 20.93 395 ILE A C 1
ATOM 2994 O O . ILE A 1 398 ? 13.188 108.778 23.740 1.00 19.91 395 ILE A O 1
ATOM 2999 N N . ASN A 1 399 ? 12.205 106.751 23.847 1.00 21.49 396 ASN A N 1
ATOM 3000 C CA . ASN A 1 399 ? 11.116 107.174 24.712 1.00 22.09 396 ASN A CA 1
ATOM 3001 C C . ASN A 1 399 ? 10.364 108.369 24.137 1.00 26.07 396 ASN A C 1
ATOM 3002 O O . ASN A 1 399 ? 9.951 109.264 24.874 1.00 30.09 396 ASN A O 1
ATOM 3007 N N . GLY A 1 400 ? 10.214 108.393 22.816 1.00 25.76 397 GLY A N 1
ATOM 3008 C CA . GLY A 1 400 ? 9.464 109.441 22.151 1.00 24.95 397 GLY A CA 1
ATOM 3009 C C . GLY A 1 400 ? 10.223 110.735 21.922 1.00 27.79 397 GLY A C 1
ATOM 3010 O O . GLY A 1 400 ? 9.676 111.695 21.376 1.00 32.86 397 GLY A O 1
ATOM 3011 N N . VAL A 1 401 ? 11.487 110.773 22.327 1.00 26.11 398 VAL A N 1
ATOM 3012 C CA . VAL A 1 401 ? 12.271 112.000 22.187 1.00 27.58 398 VAL A CA 1
ATOM 3013 C C . VAL A 1 401 ? 13.461 111.775 21.267 1.00 29.67 398 VAL A C 1
ATOM 3014 O O . VAL A 1 401 ? 14.148 110.760 21.375 1.00 27.30 398 VAL A O 1
ATOM 3018 N N . SER A 1 402 ? 13.693 112.708 20.347 1.00 33.35 399 SER A N 1
ATOM 3019 C CA . SER A 1 402 ? 14.845 112.623 19.455 1.00 35.58 399 SER A CA 1
ATOM 3020 C C . SER A 1 402 ? 16.110 112.557 20.295 1.00 35.36 399 SER A C 1
ATOM 3021 O O . SER A 1 402 ? 16.171 113.139 21.378 1.00 38.10 399 SER A O 1
ATOM 3024 N N . CYS A 1 403 ? 17.112 111.843 19.800 1.00 33.71 400 CYS A N 1
ATOM 3025 C CA . CYS A 1 403 ? 18.346 111.658 20.550 1.00 37.50 400 CYS A CA 1
ATOM 3026 C C . CYS A 1 403 ? 19.061 112.986 20.770 1.00 42.51 400 CYS A C 1
ATOM 3027 O O . CYS A 1 403 ? 19.722 113.180 21.792 1.00 45.27 400 CYS A O 1
ATOM 3030 N N . LYS A 1 404 ? 18.909 113.902 19.819 1.00 43.93 401 LYS A N 1
ATOM 3031 C CA . LYS A 1 404 ? 19.484 115.237 19.945 1.00 47.46 401 LYS A CA 1
ATOM 3032 C C . LYS A 1 404 ? 18.929 115.964 21.168 1.00 48.50 401 LYS A C 1
ATOM 3033 O O . LYS A 1 404 ? 19.686 116.511 21.972 1.00 53.52 401 LYS A O 1
ATOM 3039 N N . GLU A 1 405 ? 17.608 115.962 21.312 1.00 44.63 402 GLU A N 1
ATOM 3040 C CA . GLU A 1 405 ? 16.977 116.713 22.393 1.00 48.13 402 GLU A CA 1
ATOM 3041 C C . GLU A 1 405 ? 16.947 115.927 23.701 1.00 44.83 402 GLU A C 1
ATOM 3042 O O . GLU A 1 405 ? 16.689 116.500 24.760 1.00 48.68 402 GLU A O 1
ATOM 3048 N N . LEU A 1 406 ? 17.225 114.623 23.632 1.00 40.74 403 LEU A N 1
ATOM 3049 C CA . LEU A 1 406 ? 17.223 113.778 24.826 1.00 36.08 403 LEU A CA 1
ATOM 3050 C C . LEU A 1 406 ? 18.548 113.794 25.592 1.00 33.35 403 LEU A C 1
ATOM 3051 O O . LEU A 1 406 ? 18.548 113.834 26.822 1.00 37.16 403 LEU A O 1
ATOM 3056 N N . LYS A 1 407 ? 19.670 113.763 24.878 1.00 37.83 404 LYS A N 1
ATOM 3057 C CA . LYS A 1 407 ? 20.984 113.715 25.534 1.00 41.74 404 LYS A CA 1
ATOM 3058 C C . LYS A 1 407 ? 21.257 114.824 26.575 1.00 43.44 404 LYS A C 1
ATOM 3059 O O . LYS A 1 407 ? 21.664 114.517 27.696 1.00 42.42 404 LYS A O 1
ATOM 3065 N N . PRO A 1 408 ? 21.049 116.107 26.215 1.00 47.61 405 PRO A N 1
ATOM 3066 C CA . PRO A 1 408 ? 21.269 117.123 27.254 1.00 50.65 405 PRO A CA 1
ATOM 3067 C C . PRO A 1 408 ? 20.262 116.999 28.393 1.00 52.95 405 PRO A C 1
ATOM 3068 O O . PRO A 1 408 ? 20.643 117.105 29.561 1.00 54.86 405 PRO A O 1
ATOM 3072 N N . LYS A 1 409 ? 18.998 116.766 28.050 1.00 50.52 406 LYS A N 1
ATOM 3073 C CA . LYS A 1 409 ? 17.952 116.575 29.045 1.00 49.93 406 LYS A CA 1
ATOM 3074 C C . LYS A 1 409 ? 18.334 115.472 30.039 1.00 49.47 406 LYS A C 1
ATOM 3075 O O . LYS A 1 409 ? 18.197 115.651 31.249 1.00 53.34 406 LYS A O 1
ATOM 3081 N N . LEU A 1 410 ? 18.838 114.349 29.530 1.00 46.13 407 LEU A N 1
ATOM 3082 C CA . LEU A 1 410 ? 19.319 113.268 30.395 1.00 42.94 407 LEU A CA 1
ATOM 3083 C C . LEU A 1 410 ? 20.527 113.681 31.238 1.00 46.16 407 LEU A C 1
ATOM 3084 O O . LEU A 1 410 ? 20.475 113.604 32.463 1.00 48.32 407 LEU A O 1
ATOM 3089 N N . GLU A 1 411 ? 21.603 114.106 30.580 1.00 49.04 408 GLU A N 1
ATOM 3090 C CA . GLU A 1 411 ? 22.838 114.524 31.253 1.00 57.84 408 GLU A CA 1
ATOM 3091 C C . GLU A 1 411 ? 22.619 115.464 32.440 1.00 63.32 408 GLU A C 1
ATOM 3092 O O . GLU A 1 411 ? 23.373 115.433 33.419 1.00 62.86 408 GLU A O 1
ATOM 3098 N N . GLN A 1 412 ? 21.587 116.294 32.351 1.00 69.44 409 GLN A N 1
ATOM 3099 C CA . GLN A 1 412 ? 21.222 117.148 33.469 1.00 77.70 409 GLN A CA 1
ATOM 3100 C C . GLN A 1 412 ? 20.700 116.303 34.625 1.00 80.13 409 GLN A C 1
ATOM 3101 O O . GLN A 1 412 ? 21.240 116.359 35.732 1.00 85.40 409 GLN A O 1
ATOM 3107 N N . GLN A 1 413 ? 19.663 115.511 34.354 1.00 77.10 410 GLN A N 1
ATOM 3108 C CA . GLN A 1 413 ? 19.027 114.669 35.371 1.00 77.04 410 GLN A CA 1
ATOM 3109 C C . GLN A 1 413 ? 20.032 113.753 36.065 1.00 74.84 410 GLN A C 1
ATOM 3110 O O . GLN A 1 413 ? 19.819 113.334 37.206 1.00 77.64 410 GLN A O 1
ATOM 3116 N N . ILE A 1 414 ? 21.117 113.431 35.369 1.00 69.37 411 ILE A N 1
ATOM 3117 C CA . ILE A 1 414 ? 22.199 112.667 35.972 1.00 65.30 411 ILE A CA 1
ATOM 3118 C C . ILE A 1 414 ? 23.064 113.600 36.824 1.00 72.01 411 ILE A C 1
ATOM 3119 O O . ILE A 1 414 ? 23.395 113.286 37.968 1.00 74.35 411 ILE A O 1
ATOM 3124 N N . ALA A 1 415 ? 23.406 114.762 36.276 1.00 76.99 412 ALA A N 1
ATOM 3125 C CA . ALA A 1 415 ? 24.203 115.742 37.019 1.00 83.51 412 ALA A CA 1
ATOM 3126 C C . ALA A 1 415 ? 23.450 116.305 38.227 1.00 88.03 412 ALA A C 1
ATOM 3127 O O . ALA A 1 415 ? 24.057 116.634 39.249 1.00 91.58 412 ALA A O 1
ATOM 3129 N N . LEU A 1 416 ? 22.129 116.418 38.103 1.00 88.43 413 LEU A N 1
ATOM 3130 C CA . LEU A 1 416 ? 21.294 116.880 39.212 1.00 90.32 413 LEU A CA 1
ATOM 3131 C C . LEU A 1 416 ? 20.810 115.730 40.097 1.00 88.51 413 LEU A C 1
ATOM 3132 O O . LEU A 1 416 ? 19.681 115.745 40.595 1.00 87.81 413 LEU A O 1
ATOM 3137 N N . ARG A 1 417 ? 21.671 114.737 40.283 1.00 88.04 414 ARG A N 1
ATOM 3138 C CA . ARG A 1 417 ? 21.427 113.684 41.250 1.00 87.08 414 ARG A CA 1
ATOM 3139 C C . ARG A 1 417 ? 22.630 113.648 42.179 1.00 89.26 414 ARG A C 1
ATOM 3140 O O . ARG A 1 417 ? 22.504 113.423 43.384 1.00 91.36 414 ARG A O 1
ATOM 3148 N N . LYS A 1 418 ? 23.801 113.891 41.600 1.00 89.15 415 LYS A N 1
ATOM 3149 C CA . LYS A 1 418 ? 25.049 113.927 42.350 1.00 90.85 415 LYS A CA 1
ATOM 3150 C C . LYS A 1 418 ? 25.262 115.294 42.994 1.00 92.56 415 LYS A C 1
ATOM 3151 O O . LYS A 1 418 ? 24.476 115.721 43.840 1.00 92.08 415 LYS A O 1
#

Sequence (386 aa):
QHQVKLVLKTSQDIQLFLNALRRDSRNHGISSLSELDLSDTRRFTNQELSDLVTALNNIPGIKSLRLDSCGLKDSDTVELSKLTHIKKLSLKSNYLKNRPFNSLEALYLDYNTELSASYVLFSLSRNAAALKKLSLRRNCGVTDANLEYLTRPEESRLKSLTHFNLRRNNITHQGVDSFAHLQSLTTIDLSQNTGIGDEGVSRLAPLKQQLRTLYLDDNCGIGGEGIKAIAKNLQQTVDLSFNPGLKKEWGLDDIRPNHTIRTLLLTFCSLNDNHAKLIVSKFPAATDDLNVANNNTRAGVKTLLSNPIIEENLDVSTQSLYAKQQEKEKAQDLLDTICNTITLKSINLEHTGITSRLLSLIPDETDHKRYLKKINGVSCKELKPKLEQQIALRK

Organism: Legionella pneumophila subsp. pneumophila (strain Philadelphia 1 / ATCC 33152 / DSM 7513) (NCBI:txid272624)

Solvent-accessible surface area: 18756 Å² total

InterPro domains:
  IPR001611 Leucine-rich repeat [PF13855] (197-257)
  IPR006553 Leucine-rich repeat, cysteine-containing subtype [SM00367] (167-191)
  IPR006553 Leucine-rich repeat, cysteine-containing subtype [SM00367] (219-244)
  IPR006553 Leucine-rich repeat, cysteine-containing subtype [SM00367] (245-268)
  IPR032675 Leucine-rich repeat domain superfamily [G3DSA:3.80.10.10] (35-456)

Nearest PDB structures (foldseek):
  4q62-assembly1_A-2  TM=1.003E+00  e=2.274E-70  Legionella pneumophila subsp. pneumophila str. Philadelphia 1
  4per-assembly1_A  TM=7.710E-01  e=6.652E-12  Gallus gallus
  8x7w-assembly1_D  TM=5.852E-01  e=6.082E-11  Escherichia coli K-12
  6wcq-assembly1_B  TM=6.497E-01  e=1.362E-09  Homo sapiens
  4im6-assembly1_A  TM=4.671E-01  e=3.686E-06  Homo sapiens

CATH classification: 3.80.10.10

Secondary structure (DSSP, 8-state):
--EEE----SHHHHHHHHHHHH-GGGTT--S--EEE-TT----HHHHHHHHHHHTT-TT--EEE-TTS---HHHHHHHTT-SS--EEE-TT----S-------EEE-TT-TT--HHHHHHHHHHH-TT--EEE-TTS--BHHHHGGGG-TT-------EEE--SSB-BHHHHHHHTT-TT--EEE--S-TB-HHHHHHTTTT-TT--EEE-TTS--BHHHHHHHH---SEEE--S-TBTTS----TTSPPP-S--EEE-TTS---HHHHHHHHHH-TT--EEE--S---HHHHHHHTTSTT--EEE--SS------HHHHHHHHHHHHHHH-TT--EEE-TTSS-----GGGSPPTT-SS----EETTEEHHHHHHHHHHHHHTT-

Foldseek 3Di:
DQEDADAQEDPVSLVVVLVVLQPPVQLPDQSHQEYEHEPHADDLVSLLSVLVSVLSRLNHAYYEHENHQDEQSSQVSVQSRDRHQAYEHEHYQYAQHHHNLHQYYHHAHNQRYDLLNVLLVCQQRNLNHAYYACHNHQDELVSLQSLVDPNGNPQRYAYYEHHQHAYALSSLLSCLPNLNHAEYAPANHQRHELSVLLSNVSNPNHAYYHHDNHQYALSNVLSVLVAYAEYAHENRQNPQDDNPCPPPAARQHHQAYHHEHNQHELVVLLVCCRRDLNNQHYEHAHHEELNSVLSNLVSLQREEYEHEPYAYADDVVSVVSSVVSLVSLLVNQRYAEYEHYNRPDDLVVLVSQDPDPDPRHNHQYYNRHGSVVSNVVSVVVVVVVD

Radius of gyration: 25.12 Å; Cα contacts (8 Å, |Δi|>4): 922; chains: 1; bounding box: 63×64×49 Å